Protein 2OB3 (pdb70)

Foldseek 3Di:
DWFFFLVGTDALVQQWQEFEAAAAAQAAAPPCVVCVCLVPHLVNSLVLSLVLLLLLVVLGGAEYEHAQENGSHDDSVSVNVSCVSNNHTYAYEYADEDGDDPVLQVDALVVLLVVRLCQAPQHDDPSRGHHLEYAEDEADRDPSRLSRLLSRLVNCLVWQRAYEYYYNQQNLVVVVSVVSSVVSVFQLLRYEDAPNLNHPPLVSVVVSLVSPHAYELAQLLQACVVPCPPVQSCVVRPHDHSVSSLVSQVVCVVVPRLLRYAYFHHFYSYYDPGPSCVNVVSCVSPVSTRSCCSPPSLVSVVVVPDDPVSVSCRRRVNVSSNRDGDRYD/DWFFFLVGTDALVQQAQEFEAAAAAQAAAPCCVVCVCLLPHLVNSLVLLLVLLLLLVVLPHAEYEHAQENGSHDDSVSVSVSCVSNVHTYAYEYFDEDRDDPVLQPDALVVLLVVRLCQAPPHDDPSRGHHLAYAEDEADDDPSRLSRLLSRLVNCLVWQRAYEYYYNLVRLVVVVSVVSSVVNVAQLLRYEDAPNLVDPPLVSVVVSLVSPHAYELAQLLQACVVPCVPPQSCVVRNHDHSVSSLVSQVVCVVVPRLLRYAYFHHFYSYYDPGPSCVNVVSCVSPVSTRNCCSPPSLVVVVVVPDDVVSVSCRRRVNVSSNRDGDRYD

Solvent-accessible surface area: 23014 Å² total

Sequence (658 aa):
DRINNTVRGPITISEAGFTLTHEHICGSSAGFLRAWPEFFGSRKALAEKAVRGLRRRARAAGVRTIVDVSTFDIGRDVSSLLAEVSRAADVHIVAATGLWFFDPPLSMRLRSVEELTQFFLREIQYGIEDTGIRAGIIVATTTGKATPFQELVLKAAARASLATGVVPVTTHTAASQRDGEQQAAIFESEGLSPSRVCIGHSDDTDDLSSYLTALAARGYLLIGLDHIPYSAIGLEDNASASSSALLGIRSWQTRALLIKALIDQGYMKQILVVSSNDWTFGFSSYVTNIMDVMDRVNPDGMAFIPLRVIPFLREKGVPQETLAGITVTNPARFLSPTLRADRINTVRGPITISSSEAGFTLTHEHICGSSAGFLRAWPEFFGSRKALAEKAVRGLRRARAAGVRTIVDVSTFDIGRDVSSLLAEVSRAADVHIVAATGLWFDPPLSMRLRSVEELTQFFLREIQYGIEDTGIRAGIIVATTGKATPFQELVLKAAARASLATGVPVTTHTAASQRDGEQQAAIFESEGLSPSRVCIGHSDDTDDLSYLTALAARGYLIGLDHIPYSAIGLEDNASASSSALLGIRSWQTRALLIKALIDQGYMKQILVVSNDWTFGFSSYVTNIMDVMDRVNPDGMAFIPLRVIPFLREKGVPQETLAGITVTNPARFLSPTLRA

InterPro domains:
  IPR001559 Phosphotriesterase [PF02126] (36-358)
  IPR001559 Phosphotriesterase [PS51347] (35-363)
  IPR001559 Phosphotriesterase [PTHR10819] (37-358)
  IPR001559 Phosphotriesterase [cd00530] (50-358)
  IPR006311 Twin-arginine translocation pathway, signal sequence [PS51318] (1-30)
  IPR017947 Aryldialkylphosphatase, zinc-binding site [PS01322] (50-58)
  IPR032466 Metal-dependent hydrolase [SSF51556] (36-360)

Radius of gyration: 27.1 Å; Cα contacts (8 Å, |Δi|>4): 1520; chains: 2; bounding box: 50×49×89 Å

Nearest PDB structures (foldseek):
  2ob3-assembly1_B  TM=1.002E+00  e=4.605E-66  Brevundimonas diminuta
  2oql-assembly1_B  TM=1.002E+00  e=3.749E-64  Brevundimonas diminuta
  6ffw-assembly1_A  TM=1.000E+00  e=5.105E-62  Brevundimonas diminuta
  8p7h-assembly1_A-2  TM=9.972E-01  e=8.538E-62  Brevundimonas diminuta
  5vej-assembly1_A  TM=9.998E-01  e=1.055E-60  Agrobacterium tumefaciens

GO terms:
  GO:0005886 plasma membrane (C, IDA)
  GO:0004063 aryldialkylphosphatase activity (F, IDA)

Organism: Brevundimonas diminuta (NCBI:txid293)

Structure (mmCIF, N/CA/C/O backbone):
data_2OB3
#
_entry.id   2OB3
#
_cell.length_a   43.362
_cell.length_b   45.374
_cell.length_c   79.211
_cell.angle_alpha   104.86
_cell.angle_beta   93.27
_cell.angle_gamma   97.81
#
_symmetry.space_group_name_H-M   'P 1'
#
loop_
_entity.id
_entity.type
_entity.pdbx_description
1 polymer 'Parathion hydrolase'
2 non-polymer 'ZINC ION'
3 non-polymer 2-[BIS-(2-HYDROXY-ETHYL)-AMINO]-2-HYDROXYMETHYL-PROPANE-1,3-DIOL
4 water water
#
loop_
_atom_site.group_PDB
_atom_site.id
_atom_site.type_symbol
_atom_site.label_atom_id
_atom_site.label_alt_id
_atom_site.label_comp_id
_atom_site.label_asym_id
_atom_site.label_entity_id
_atom_site.label_seq_id
_atom_site.pdbx_PDB_ins_code
_atom_site.Cartn_x
_atom_site.Cartn_y
_atom_site.Cartn_z
_atom_site.occupancy
_atom_site.B_iso_or_equiv
_atom_site.auth_seq_id
_atom_site.auth_comp_id
_atom_site.auth_asym_id
_atom_site.auth_atom_id
_atom_site.pdbx_PDB_model_num
ATOM 1 N N . ASP A 1 1 ? -6.591 18.208 26.343 1.00 35.26 35 ASP A N 1
ATOM 2 C CA . ASP A 1 1 ? -7.851 17.786 26.967 1.00 31.02 35 ASP A CA 1
ATOM 3 C C . ASP A 1 1 ? -8.105 16.273 26.887 1.00 29.98 35 ASP A C 1
ATOM 4 O O . ASP A 1 1 ? -7.231 15.452 27.402 1.00 26.73 35 ASP A O 1
ATOM 9 N N . ARG A 1 2 ? -9.208 15.700 26.353 1.00 20.22 36 ARG A N 1
ATOM 10 C CA . ARG A 1 2 ? -9.455 14.299 26.175 1.00 17.28 36 ARG A CA 1
ATOM 11 C C . ARG A 1 2 ? -8.598 13.723 25.030 1.00 10.73 36 ARG A C 1
ATOM 12 O O . ARG A 1 2 ? -8.169 14.317 24.056 1.00 15.19 36 ARG A O 1
ATOM 20 N N . ILE A 1 3 ? -8.362 12.439 25.240 1.00 8.07 37 ILE A N 1
ATOM 21 C CA . ILE A 1 3 ? -7.529 11.610 24.364 1.00 6.01 37 ILE A CA 1
ATOM 22 C C . ILE A 1 3 ? -8.419 10.751 23.512 1.00 5.73 37 ILE A C 1
ATOM 23 O O . ILE A 1 3 ? -9.236 9.974 24.035 1.00 6.46 37 ILE A O 1
ATOM 28 N N A ASN A 1 4 ? -8.305 10.840 22.185 0.50 5.07 38 ASN A N 1
ATOM 29 N N B ASN A 1 4 ? -8.216 10.820 22.191 0.50 5.71 38 ASN A N 1
ATOM 30 C CA A ASN A 1 4 ? -9.188 9.990 21.375 0.50 5.77 38 ASN A CA 1
ATOM 31 C CA B ASN A 1 4 ? -8.946 9.951 21.271 0.50 5.06 38 ASN A CA 1
ATOM 32 C C A ASN A 1 4 ? -8.662 8.575 21.305 0.50 5.19 38 ASN A C 1
ATOM 33 C C B ASN A 1 4 ? -8.557 8.496 21.397 0.50 4.45 38 ASN A C 1
ATOM 34 O O A ASN A 1 4 ? -7.479 8.327 21.036 0.50 5.45 38 ASN A O 1
ATOM 35 O O B ASN A 1 4 ? -7.360 8.157 21.306 0.50 5.65 38 ASN A O 1
ATOM 44 N N . THR A 1 5 ? -9.571 7.631 21.552 1.00 5.69 39 THR A N 1
ATOM 45 C CA . THR A 1 5 ? -9.357 6.201 21.431 1.00 4.90 39 THR A CA 1
ATOM 46 C C . THR A 1 5 ? -10.302 5.648 20.389 1.00 4.48 39 THR A C 1
ATOM 47 O O . THR A 1 5 ? -11.239 6.350 19.958 1.00 5.48 39 THR A O 1
ATOM 51 N N . VAL A 1 6 ? -10.133 4.386 20.033 1.00 4.79 40 VAL A N 1
ATOM 52 C CA . VAL A 1 6 ? -10.990 3.819 19.004 1.00 4.86 40 VAL A CA 1
ATOM 53 C C . VAL A 1 6 ? -12.421 3.690 19.452 1.00 5.57 40 VAL A C 1
ATOM 54 O O . VAL A 1 6 ? -13.323 3.626 18.601 1.00 8.29 40 VAL A O 1
ATOM 58 N N . ARG A 1 7 ? -12.693 3.631 20.755 1.00 5.36 41 ARG A N 1
ATOM 59 C CA . ARG A 1 7 ? -14.064 3.662 21.324 1.00 5.90 41 ARG A CA 1
ATOM 60 C C . ARG A 1 7 ? -14.591 5.027 21.631 1.00 5.85 41 ARG A C 1
ATOM 61 O O . ARG A 1 7 ? -15.758 5.143 22.028 1.00 7.73 41 ARG A O 1
ATOM 69 N N . GLY A 1 8 ? -13.792 6.077 21.480 1.00 5.85 42 GLY A N 1
ATOM 70 C CA . GLY A 1 8 ? -14.212 7.459 21.766 1.00 6.39 42 GLY A CA 1
ATOM 71 C C . GLY A 1 8 ? -13.210 8.158 22.672 1.00 5.87 42 GLY A C 1
ATOM 72 O O . GLY A 1 8 ? -12.212 7.585 23.127 1.00 7.14 42 GLY A O 1
ATOM 73 N N . PRO A 1 9 ? -13.449 9.429 22.965 1.00 6.84 43 PRO A N 1
ATOM 74 C CA . PRO A 1 9 ? -12.507 10.178 23.816 1.00 7.57 43 PRO A CA 1
ATOM 75 C C . PRO A 1 9 ? -12.556 9.706 25.243 1.00 7.96 43 PRO A C 1
ATOM 76 O O . PRO A 1 9 ? -13.640 9.436 25.785 1.00 10.41 43 PRO A O 1
ATOM 80 N N . ILE A 1 10 ? -11.400 9.685 25.895 1.00 7.10 44 ILE A N 1
ATOM 81 C CA . ILE A 1 10 ? -11.274 9.365 27.302 1.00 7.25 44 ILE A CA 1
ATOM 82 C C . ILE A 1 10 ? -10.568 10.482 28.029 1.00 7.74 44 ILE A C 1
ATOM 83 O O . ILE A 1 10 ? -9.821 11.276 27.465 1.00 7.31 44 ILE A O 1
ATOM 88 N N . THR A 1 11 ? -10.814 10.603 29.336 1.00 8.92 45 THR A N 1
ATOM 89 C CA . THR A 1 11 ? -10.129 11.567 30.177 1.00 8.67 45 THR A CA 1
ATOM 90 C C . THR A 1 11 ? -8.761 11.036 30.599 1.00 7.41 45 THR A C 1
ATOM 91 O O . THR A 1 11 ? -8.511 9.834 30.558 1.00 8.24 45 THR A O 1
ATOM 95 N N . ILE A 1 12 ? -7.906 11.927 31.069 1.00 8.23 46 ILE A N 1
ATOM 96 C CA . ILE A 1 12 ? -6.611 11.537 31.620 1.00 8.95 46 ILE A CA 1
ATOM 97 C C . ILE A 1 12 ? -6.795 10.525 32.703 1.00 8.76 46 ILE A C 1
ATOM 98 O O . ILE A 1 12 ? -5.990 9.549 32.794 1.00 10.60 46 ILE A O 1
ATOM 103 N N . SER A 1 13 ? -7.802 10.665 33.541 1.00 7.86 47 SER A N 1
ATOM 104 C CA . SER A 1 13 ? -7.967 9.753 34.658 1.00 8.99 47 SER A CA 1
ATOM 105 C C . SER A 1 13 ? -8.170 8.329 34.206 1.00 7.84 47 SER A C 1
ATOM 106 O O . SER A 1 13 ? -7.896 7.430 34.964 1.00 11.75 47 SER A O 1
ATOM 109 N N . GLU A 1 14 ? -8.709 8.105 33.018 1.00 7.75 48 GLU A N 1
ATOM 110 C CA . GLU A 1 14 ? -9.090 6.798 32.512 1.00 7.88 48 GLU A CA 1
ATOM 111 C C . GLU A 1 14 ? -7.961 6.048 31.825 1.00 6.92 48 GLU A C 1
ATOM 112 O O . GLU A 1 14 ? -8.065 4.846 31.607 1.00 8.02 48 GLU A O 1
ATOM 118 N N . ALA A 1 15 ? -6.897 6.715 31.443 1.00 7.15 49 ALA A N 1
ATOM 119 C CA . ALA A 1 15 ? -5.871 6.045 30.621 1.00 6.88 49 ALA A CA 1
ATOM 120 C C . ALA A 1 15 ? -5.112 4.970 31.392 1.00 5.65 49 ALA A C 1
ATOM 121 O O . ALA A 1 15 ? -4.794 3.938 30.860 1.00 6.51 49 ALA A O 1
ATOM 123 N N . GLY A 1 16 ? -4.761 5.235 32.676 1.00 6.48 50 GLY A N 1
ATOM 124 C CA . GLY A 1 16 ? -4.084 4.243 33.480 1.00 6.21 50 GLY A CA 1
ATOM 125 C C . GLY A 1 16 ? -2.729 3.882 32.894 1.00 5.69 50 GLY A C 1
ATOM 126 O O . GLY A 1 16 ? -2.104 4.660 32.138 1.00 5.85 50 GLY A O 1
ATOM 127 N N . PHE A 1 17 ? -2.285 2.696 33.228 1.00 5.58 51 PHE A N 1
ATOM 128 C CA . PHE A 1 17 ? -1.004 2.131 32.741 1.00 5.09 51 PHE A CA 1
ATOM 129 C C . PHE A 1 17 ? -1.114 2.021 31.216 1.00 4.85 51 PHE A C 1
ATOM 130 O O . PHE A 1 17 ? -1.941 1.308 30.683 1.00 4.88 51 PHE A O 1
ATOM 138 N N . THR A 1 18 ? -0.220 2.730 30.526 1.00 5.10 52 THR A N 1
ATOM 139 C CA . THR A 1 18 ? -0.277 2.860 29.084 1.00 5.36 52 THR A CA 1
ATOM 140 C C . THR A 1 18 ? 1.041 2.449 28.433 1.00 5.03 52 THR A C 1
ATOM 141 O O . THR A 1 18 ? 2.116 2.934 28.831 1.00 6.88 52 THR A O 1
ATOM 145 N N . LEU A 1 19 ? 0.945 1.570 27.448 1.00 4.97 53 LEU A N 1
ATOM 146 C CA . LEU A 1 19 ? 2.070 1.171 26.571 1.00 4.89 53 LEU A CA 1
ATOM 147 C C . LEU A 1 19 ? 2.015 2.069 25.354 1.00 4.74 53 LEU A C 1
ATOM 148 O O . LEU A 1 19 ? 1.026 2.064 24.635 1.00 6.50 53 LEU A O 1
ATOM 153 N N . THR A 1 20 ? 3.022 2.887 25.108 1.00 5.06 54 THR A N 1
ATOM 154 C CA . THR A 1 20 ? 2.979 3.954 24.117 1.00 5.33 54 THR A CA 1
ATOM 155 C C . THR A 1 20 ? 3.480 3.648 22.713 1.00 4.53 54 THR A C 1
ATOM 156 O O . THR A 1 20 ? 3.363 4.522 21.843 1.00 5.44 54 THR A O 1
ATOM 160 N N . HIS A 1 21 ? 3.960 2.437 22.471 1.00 4.02 55 HIS A N 1
ATOM 161 C CA . HIS A 1 21 ? 4.356 2.073 21.102 1.00 4.22 55 HIS A CA 1
ATOM 162 C C . HIS A 1 21 ? 4.091 0.558 20.971 1.00 4.26 55 HIS A C 1
ATOM 163 O O . HIS A 1 21 ? 4.917 -0.261 21.354 1.00 4.33 55 HIS A O 1
ATOM 170 N N . GLU A 1 22 ? 2.943 0.250 20.345 1.00 4.10 56 GLU A N 1
ATOM 171 C CA . GLU A 1 22 ? 2.483 -1.106 20.140 1.00 4.13 56 GLU A CA 1
ATOM 172 C C . GLU A 1 22 ? 1.819 -1.192 18.789 1.00 3.87 56 GLU A C 1
ATOM 173 O O . GLU A 1 22 ? 1.530 -0.180 18.139 1.00 4.39 56 GLU A O 1
ATOM 179 N N . HIS A 1 23 ? 1.453 -2.421 18.422 1.00 4.36 57 HIS A N 1
ATOM 180 C CA . HIS A 1 23 ? 0.682 -2.678 17.214 1.00 4.54 57 HIS A CA 1
ATOM 181 C C . HIS A 1 23 ? -0.308 -3.802 17.469 1.00 4.98 57 HIS A C 1
ATOM 182 O O . HIS A 1 23 ? 0.017 -4.754 18.177 1.00 6.45 57 HIS A O 1
ATOM 189 N N . ILE A 1 24 ? -1.494 -3.738 16.853 1.00 4.72 58 ILE A N 1
ATOM 190 C CA . ILE A 1 24 ? -2.304 -4.970 16.761 1.00 4.84 58 ILE A CA 1
ATOM 191 C C . ILE A 1 24 ? -1.816 -5.818 15.626 1.00 5.05 58 ILE A C 1
ATOM 192 O O . ILE A 1 24 ? -1.677 -7.053 15.764 1.00 5.42 58 ILE A O 1
ATOM 197 N N . CYS A 1 25 ? -1.564 -5.224 14.473 1.00 5.56 59 CYS A N 1
ATOM 198 C CA . CYS A 1 25 ? -1.094 -5.979 13.314 1.00 6.03 59 CYS A CA 1
ATOM 199 C C . CYS A 1 25 ? -0.175 -5.121 12.479 1.00 7.94 59 CYS A C 1
ATOM 200 O O . CYS A 1 25 ? -0.511 -4.002 12.126 1.00 13.07 59 CYS A O 1
ATOM 203 N N . GLY A 1 26 ? 0.994 -5.641 12.165 1.00 6.29 60 GLY A N 1
ATOM 204 C CA . GLY A 1 26 ? 2.011 -4.947 11.363 1.00 6.33 60 GLY A CA 1
ATOM 205 C C . GLY A 1 26 ? 1.920 -5.478 9.957 1.00 5.49 60 GLY A C 1
ATOM 206 O O . GLY A 1 26 ? 2.360 -6.613 9.684 1.00 7.33 60 GLY A O 1
ATOM 207 N N . SER A 1 27 ? 1.350 -4.718 9.071 1.00 5.42 61 SER A N 1
ATOM 208 C CA . SER A 1 27 ? 0.993 -5.169 7.724 1.00 5.02 61 SER A CA 1
ATOM 209 C C . SER A 1 27 ? 1.246 -4.070 6.723 1.00 4.70 61 SER A C 1
ATOM 210 O O . SER A 1 27 ? 2.178 -3.289 6.843 1.00 5.78 61 SER A O 1
ATOM 213 N N . SER A 1 28 ? 0.379 -4.046 5.706 1.00 5.03 62 SER A N 1
ATOM 214 C CA . SER A 1 28 ? 0.423 -3.065 4.650 1.00 5.04 62 SER A CA 1
ATOM 215 C C . SER A 1 28 ? -1.000 -2.643 4.289 1.00 5.11 62 SER A C 1
ATOM 216 O O . SER A 1 28 ? -1.942 -3.439 4.515 1.00 5.44 62 SER A O 1
ATOM 219 N N . ALA A 1 29 ? -1.179 -1.460 3.762 1.00 5.79 63 ALA A N 1
ATOM 220 C CA . ALA A 1 29 ? -2.527 -0.978 3.435 1.00 6.77 63 ALA A CA 1
ATOM 221 C C . ALA A 1 29 ? -3.237 -1.992 2.537 1.00 6.73 63 ALA A C 1
ATOM 222 O O . ALA A 1 29 ? -2.696 -2.471 1.544 1.00 7.86 63 ALA A O 1
ATOM 224 N N . GLY A 1 30 ? -4.487 -2.309 2.896 1.00 7.71 64 GLY A N 1
ATOM 225 C CA . GLY A 1 30 ? -5.318 -3.194 2.088 1.00 7.31 64 GLY A CA 1
ATOM 226 C C . GLY A 1 30 ? -5.065 -4.664 2.285 1.00 6.36 64 GLY A C 1
ATOM 227 O O . GLY A 1 30 ? -5.832 -5.512 1.834 1.00 6.26 64 GLY A O 1
ATOM 228 N N . PHE A 1 31 ? -3.943 -5.055 2.905 1.00 5.62 65 PHE A N 1
ATOM 229 C CA . PHE A 1 31 ? -3.496 -6.432 2.862 1.00 5.64 65 PHE A CA 1
ATOM 230 C C . PHE A 1 31 ? -4.336 -7.382 3.695 1.00 5.52 65 PHE A C 1
ATOM 231 O O . PHE A 1 31 ? -4.674 -8.479 3.225 1.00 5.94 65 PHE A O 1
ATOM 239 N N . LEU A 1 32 ? -4.709 -6.994 4.909 1.00 6.25 66 LEU A N 1
ATOM 240 C CA . LEU A 1 32 ? -5.520 -7.855 5.732 1.00 6.47 66 LEU A CA 1
ATOM 241 C C . LEU A 1 32 ? -6.853 -8.127 5.051 1.00 6.47 66 LEU A C 1
ATOM 242 O O . LEU A 1 32 ? -7.362 -9.246 5.148 1.00 8.31 66 LEU A O 1
ATOM 247 N N . ARG A 1 33 ? -7.439 -7.140 4.392 1.00 6.08 67 ARG A N 1
ATOM 248 C CA . ARG A 1 33 ? -8.707 -7.326 3.719 1.00 7.27 67 ARG A CA 1
ATOM 249 C C . ARG A 1 33 ? -8.583 -8.203 2.472 1.00 5.90 67 ARG A C 1
ATOM 250 O O . ARG A 1 33 ? -9.487 -8.968 2.140 1.00 7.74 67 ARG A O 1
ATOM 258 N N . ALA A 1 34 ? -7.464 -8.099 1.750 1.00 5.47 68 ALA A N 1
ATOM 259 C CA . ALA A 1 34 ? -7.295 -8.843 0.479 1.00 5.85 68 ALA A CA 1
ATOM 260 C C . ALA A 1 34 ? -6.797 -10.269 0.724 1.00 5.22 68 ALA A C 1
ATOM 261 O O . ALA A 1 34 ? -7.052 -11.150 -0.089 1.00 5.78 68 ALA A O 1
ATOM 263 N N . TRP A 1 35 ? -6.038 -10.507 1.784 1.00 5.26 69 TRP A N 1
ATOM 264 C CA . TRP A 1 35 ? -5.370 -11.787 2.000 1.00 5.46 69 TRP A CA 1
ATOM 265 C C . TRP A 1 35 ? -5.432 -12.172 3.453 1.00 5.39 69 TRP A C 1
ATOM 266 O O . TRP A 1 35 ? -4.387 -12.390 4.103 1.00 6.00 69 TRP A O 1
ATOM 277 N N . PRO A 1 36 ? -6.628 -12.316 4.033 1.00 6.65 70 PRO A N 1
ATOM 278 C CA . PRO A 1 36 ? -6.716 -12.624 5.460 1.00 6.36 70 PRO A CA 1
ATOM 279 C C . PRO A 1 36 ? -6.127 -13.966 5.804 1.00 6.05 70 PRO A C 1
ATOM 280 O O . PRO A 1 36 ? -5.701 -14.194 6.924 1.00 6.75 70 PRO A O 1
ATOM 284 N N . GLU A 1 37 ? -6.143 -14.886 4.860 1.00 6.61 71 GLU A N 1
ATOM 285 C CA . GLU A 1 37 ? -5.591 -16.219 5.104 1.00 7.64 71 GLU A CA 1
ATOM 286 C C . GLU A 1 37 ? -4.104 -16.188 5.375 1.00 6.88 71 GLU A C 1
ATOM 287 O O . GLU A 1 37 ? -3.547 -17.156 5.943 1.00 7.00 71 GLU A O 1
ATOM 293 N N . PHE A 1 38 ? -3.391 -15.095 5.035 1.00 5.89 72 PHE A N 1
ATOM 294 C CA . PHE A 1 38 ? -1.995 -14.987 5.426 1.00 6.20 72 PHE A CA 1
ATOM 295 C C . PHE A 1 38 ? -1.859 -15.155 6.962 1.00 5.25 72 PHE A C 1
ATOM 296 O O . PHE A 1 38 ? -0.829 -15.617 7.443 1.00 5.80 72 PHE A O 1
ATOM 304 N N . PHE A 1 39 ? -2.851 -14.662 7.683 1.00 5.62 73 PHE A N 1
ATOM 305 C CA . PHE A 1 39 ? -2.911 -14.658 9.105 1.00 5.72 73 PHE A CA 1
ATOM 306 C C . PHE A 1 39 ? -3.666 -15.860 9.661 1.00 6.21 73 PHE A C 1
ATOM 307 O O . PHE A 1 39 ? -4.062 -15.852 10.843 1.00 7.68 73 PHE A O 1
ATOM 315 N N . GLY A 1 40 ? -3.911 -16.861 8.848 1.00 6.89 74 GLY A N 1
ATOM 316 C CA . GLY A 1 40 ? -4.801 -17.964 9.202 1.00 8.62 74 GLY A CA 1
ATOM 317 C C . GLY A 1 40 ? -6.194 -17.555 8.743 1.00 7.57 74 GLY A C 1
ATOM 318 O O . GLY A 1 40 ? -6.743 -18.085 7.764 1.00 9.03 74 GLY A O 1
ATOM 319 N N . SER A 1 41 ? -6.760 -16.561 9.403 1.00 7.64 75 SER A N 1
ATOM 320 C CA . SER A 1 41 ? -7.990 -15.899 9.041 1.00 6.95 75 SER A CA 1
ATOM 321 C C . SER A 1 41 ? -8.095 -14.594 9.800 1.00 6.46 75 SER A C 1
ATOM 322 O O . SER A 1 41 ? -7.361 -14.398 10.780 1.00 6.96 75 SER A O 1
ATOM 325 N N . ARG A 1 42 ? -9.001 -13.724 9.389 1.00 6.52 76 ARG A N 1
ATOM 326 C CA . ARG A 1 42 ? -9.249 -12.531 10.171 1.00 7.19 76 ARG A CA 1
ATOM 327 C C . ARG A 1 42 ? -9.717 -12.906 11.581 1.00 6.75 76 ARG A C 1
ATOM 328 O O . ARG A 1 42 ? -9.297 -12.290 12.560 1.00 7.05 76 ARG A O 1
ATOM 336 N N . LYS A 1 43 ? -10.597 -13.887 11.707 1.00 7.46 77 LYS A N 1
ATOM 337 C CA . LYS A 1 43 ? -11.101 -14.326 12.980 1.00 8.11 77 LYS A CA 1
ATOM 338 C C . LYS A 1 43 ? -9.962 -14.797 13.880 1.00 7.13 77 LYS A C 1
ATOM 339 O O . LYS A 1 43 ? -9.925 -14.487 15.078 1.00 7.91 77 LYS A O 1
ATOM 345 N N . ALA A 1 44 ? -9.024 -15.604 13.449 1.00 7.57 78 ALA A N 1
ATOM 346 C CA . ALA A 1 44 ? -7.890 -16.112 14.131 1.00 8.28 78 ALA A CA 1
ATOM 347 C C . ALA A 1 44 ? -7.014 -14.962 14.596 1.00 6.61 78 ALA A C 1
ATOM 348 O O . ALA A 1 44 ? -6.552 -14.988 15.745 1.00 6.62 78 ALA A O 1
ATOM 350 N N . LEU A 1 45 ? -6.759 -13.979 13.739 1.00 5.75 79 LEU A N 1
ATOM 351 C CA . LEU A 1 45 ? -5.947 -12.840 14.123 1.00 5.88 79 LEU A CA 1
ATOM 352 C C . LEU A 1 45 ? -6.613 -12.085 15.245 1.00 5.51 79 LEU A C 1
ATOM 353 O O . LEU A 1 45 ? -5.993 -11.710 16.231 1.00 5.65 79 LEU A O 1
ATOM 358 N N . ALA A 1 46 ? -7.932 -11.801 15.105 1.00 5.85 80 ALA A N 1
ATOM 359 C CA . ALA A 1 46 ? -8.646 -11.090 16.145 1.00 5.72 80 ALA A CA 1
ATOM 360 C C . ALA A 1 46 ? -8.611 -11.873 17.452 1.00 5.67 80 ALA A C 1
ATOM 361 O O . ALA A 1 46 ? -8.417 -11.264 18.513 1.00 6.43 80 ALA A O 1
ATOM 363 N N . GLU A 1 47 ? -8.815 -13.162 17.389 1.00 5.73 81 GLU A N 1
ATOM 364 C CA . GLU A 1 47 ? -8.785 -13.968 18.588 1.00 6.47 81 GLU A CA 1
ATOM 365 C C . GLU A 1 47 ? -7.432 -13.903 19.290 1.00 5.56 81 GLU A C 1
ATOM 366 O O . GLU A 1 47 ? -7.339 -13.816 20.529 1.00 6.28 81 GLU A O 1
ATOM 372 N N . LYS A 1 48 ? -6.366 -13.969 18.503 1.00 5.51 82 LYS A N 1
ATOM 373 C CA . LYS A 1 48 ? -5.001 -13.879 19.043 1.00 5.38 82 LYS A CA 1
ATOM 374 C C . LYS A 1 48 ? -4.797 -12.545 19.714 1.00 5.27 82 LYS A C 1
ATOM 375 O O . LYS A 1 48 ? -4.211 -12.444 20.822 1.00 6.04 82 LYS A O 1
ATOM 381 N N . ALA A 1 49 ? -5.233 -11.463 19.068 1.00 5.42 83 ALA A N 1
ATOM 382 C CA . ALA A 1 49 ? -5.087 -10.136 19.650 1.00 5.52 83 ALA A CA 1
ATOM 383 C C . ALA A 1 49 ? -5.870 -10.001 20.924 1.00 5.61 83 ALA A C 1
ATOM 384 O O . ALA A 1 49 ? -5.401 -9.406 21.897 1.00 6.20 83 ALA A O 1
ATOM 386 N N . VAL A 1 50 ? -7.103 -10.502 20.963 1.00 5.63 84 VAL A N 1
ATOM 387 C CA . VAL A 1 50 ? -7.905 -10.406 22.169 1.00 5.67 84 VAL A CA 1
ATOM 388 C C . VAL A 1 50 ? -7.235 -11.172 23.313 1.00 5.86 84 VAL A C 1
ATOM 389 O O . VAL A 1 50 ? -7.158 -10.680 24.419 1.00 6.53 84 VAL A O 1
ATOM 393 N N . ARG A 1 51 ? -6.731 -12.400 23.027 1.00 6.50 85 ARG A N 1
ATOM 394 C CA . ARG A 1 51 ? -6.043 -13.119 24.093 1.00 7.84 85 ARG A CA 1
ATOM 395 C C . ARG A 1 51 ? -4.848 -12.332 24.605 1.00 7.00 85 ARG A C 1
ATOM 396 O O . ARG A 1 51 ? -4.603 -12.255 25.814 1.00 7.70 85 ARG A O 1
ATOM 404 N N . GLY A 1 52 ? -4.088 -11.752 23.712 1.00 6.81 86 GLY A N 1
ATOM 405 C CA . GLY A 1 52 ? -2.895 -11.034 24.155 1.00 6.83 86 GLY A CA 1
ATOM 406 C C . GLY A 1 52 ? -3.209 -9.750 24.886 1.00 7.52 86 GLY A C 1
ATOM 407 O O . GLY A 1 52 ? -2.524 -9.418 25.871 1.00 8.82 86 GLY A O 1
ATOM 408 N N . LEU A 1 53 ? -4.245 -9.036 24.424 1.00 6.30 87 LEU A N 1
ATOM 409 C CA . LEU A 1 53 ? -4.652 -7.831 25.160 1.00 6.24 87 LEU A CA 1
ATOM 410 C C . LEU A 1 53 ? -5.201 -8.171 26.535 1.00 5.88 87 LEU A C 1
ATOM 411 O O . LEU A 1 53 ? -4.968 -7.438 27.476 1.00 6.86 87 LEU A O 1
ATOM 416 N N . ARG A 1 54 ? -5.940 -9.282 26.649 1.00 6.64 88 ARG A N 1
ATOM 417 C CA . ARG A 1 54 ? -6.448 -9.679 27.935 1.00 7.37 88 ARG A CA 1
ATOM 418 C C . ARG A 1 54 ? -5.318 -10.043 28.881 1.00 7.31 88 ARG A C 1
ATOM 419 O O . ARG A 1 54 ? -5.377 -9.747 30.065 1.00 9.14 88 ARG A O 1
ATOM 427 N N A ARG A 1 55 ? -4.281 -10.724 28.359 0.50 8.29 89 ARG A N 1
ATOM 428 N N B ARG A 1 55 ? -4.273 -10.687 28.363 0.50 8.71 89 ARG A N 1
ATOM 429 C CA A ARG A 1 55 ? -3.032 -11.075 29.049 0.50 9.10 89 ARG A CA 1
ATOM 430 C CA B ARG A 1 55 ? -3.200 -10.992 29.328 0.50 8.42 89 ARG A CA 1
ATOM 431 C C A ARG A 1 55 ? -2.445 -9.792 29.617 0.50 8.27 89 ARG A C 1
ATOM 432 C C B ARG A 1 55 ? -2.374 -9.772 29.651 0.50 8.21 89 ARG A C 1
ATOM 433 O O A ARG A 1 55 ? -2.188 -9.640 30.820 0.50 7.80 89 ARG A O 1
ATOM 434 O O B ARG A 1 55 ? -1.855 -9.677 30.777 0.50 7.33 89 ARG A O 1
ATOM 449 N N . ALA A 1 56 ? -2.267 -8.795 28.774 1.00 7.49 90 ALA A N 1
ATOM 450 C CA . ALA A 1 56 ? -1.685 -7.508 29.155 1.00 6.84 90 ALA A CA 1
ATOM 451 C C . ALA A 1 56 ? -2.531 -6.806 30.218 1.00 5.70 90 ALA A C 1
ATOM 452 O O . ALA A 1 56 ? -2.005 -6.271 31.193 1.00 6.02 90 ALA A O 1
ATOM 454 N N . ARG A 1 57 ? -3.841 -6.835 30.045 1.00 5.86 91 ARG A N 1
ATOM 455 C CA . ARG A 1 57 ? -4.768 -6.215 31.007 1.00 5.96 91 ARG A CA 1
ATOM 456 C C . ARG A 1 57 ? -4.638 -6.884 32.373 1.00 5.85 91 ARG A C 1
ATOM 457 O O . ARG A 1 57 ? -4.623 -6.228 33.400 1.00 6.56 91 ARG A O 1
ATOM 465 N N . ALA A 1 58 ? -4.513 -8.210 32.388 1.00 6.24 92 ALA A N 1
ATOM 466 C CA . ALA A 1 58 ? -4.363 -8.959 33.608 1.00 7.18 92 ALA A CA 1
ATOM 467 C C . ALA A 1 58 ? -3.087 -8.592 34.348 1.00 6.92 92 ALA A C 1
ATOM 468 O O . ALA A 1 58 ? -3.018 -8.716 35.578 1.00 8.85 92 ALA A O 1
ATOM 470 N N . ALA A 1 59 ? -2.093 -8.117 33.593 1.00 6.39 93 ALA A N 1
ATOM 471 C CA . ALA A 1 59 ? -0.796 -7.680 34.144 1.00 6.65 93 ALA A CA 1
ATOM 472 C C . ALA A 1 59 ? -0.817 -6.210 34.507 1.00 6.53 93 ALA A C 1
ATOM 473 O O . ALA A 1 59 ? 0.193 -5.680 34.983 1.00 9.04 93 ALA A O 1
ATOM 475 N N . GLY A 1 60 ? -1.942 -5.512 34.303 1.00 6.50 94 GLY A N 1
ATOM 476 C CA . GLY A 1 60 ? -2.074 -4.133 34.710 1.00 6.62 94 GLY A CA 1
ATOM 477 C C . GLY A 1 60 ? -2.220 -3.130 33.599 1.00 5.56 94 GLY A C 1
ATOM 478 O O . GLY A 1 60 ? -2.520 -1.952 33.864 1.00 6.40 94 GLY A O 1
ATOM 479 N N . VAL A 1 61 ? -2.072 -3.486 32.330 1.00 5.55 95 VAL A N 1
ATOM 480 C CA . VAL A 1 61 ? -2.186 -2.530 31.231 1.00 5.45 95 VAL A CA 1
ATOM 481 C C . VAL A 1 61 ? -3.629 -2.108 31.090 1.00 5.13 95 VAL A C 1
ATOM 482 O O . VAL A 1 61 ? -4.532 -2.944 31.139 1.00 5.93 95 VAL A O 1
ATOM 486 N N . ARG A 1 62 ? -3.830 -0.804 30.861 1.00 5.10 96 ARG A N 1
ATOM 487 C CA . ARG A 1 62 ? -5.164 -0.282 30.609 1.00 4.79 96 ARG A CA 1
ATOM 488 C C . ARG A 1 62 ? -5.324 0.339 29.244 1.00 4.92 96 ARG A C 1
ATOM 489 O O . ARG A 1 62 ? -6.464 0.330 28.734 1.00 5.68 96 ARG A O 1
ATOM 497 N N . THR A 1 63 ? -4.265 0.863 28.659 1.00 5.00 97 THR A N 1
ATOM 498 C CA . THR A 1 63 ? -4.295 1.536 27.376 1.00 4.85 97 THR A CA 1
ATOM 499 C C . THR A 1 63 ? -3.053 1.107 26.563 1.00 4.47 97 THR A C 1
ATOM 500 O O . THR A 1 63 ? -1.965 0.995 27.156 1.00 4.74 97 THR A O 1
ATOM 504 N N . ILE A 1 64 ? -3.218 0.911 25.278 1.00 4.35 98 ILE A N 1
ATOM 505 C CA . ILE A 1 64 ? -2.071 0.863 24.356 1.00 3.96 98 ILE A CA 1
ATOM 506 C C . ILE A 1 64 ? -2.271 1.916 23.314 1.00 4.19 98 ILE A C 1
ATOM 507 O O . ILE A 1 64 ? -3.376 2.291 22.925 1.00 5.34 98 ILE A O 1
ATOM 512 N N . VAL A 1 65 ? -1.130 2.370 22.773 1.00 4.10 99 VAL A N 1
ATOM 513 C CA . VAL A 1 65 ? -1.092 3.264 21.636 1.00 3.98 99 VAL A CA 1
ATOM 514 C C . VAL A 1 65 ? -0.617 2.409 20.444 1.00 4.26 99 VAL A C 1
ATOM 515 O O . VAL A 1 65 ? 0.507 1.952 20.420 1.00 4.56 99 VAL A O 1
ATOM 519 N N . ASP A 1 66 ? -1.545 2.197 19.520 1.00 4.02 100 ASP A N 1
ATOM 520 C CA . ASP A 1 66 ? -1.238 1.458 18.284 1.00 4.19 100 ASP A CA 1
ATOM 521 C C . ASP A 1 66 ? -0.692 2.454 17.288 1.00 3.84 100 ASP A C 1
ATOM 522 O O . ASP A 1 66 ? -1.440 3.286 16.735 1.00 5.02 100 ASP A O 1
ATOM 527 N N . VAL A 1 67 ? 0.617 2.400 17.060 1.00 3.86 101 VAL A N 1
ATOM 528 C CA . VAL A 1 67 ? 1.299 3.395 16.201 1.00 4.10 101 VAL A CA 1
ATOM 529 C C . VAL A 1 67 ? 1.392 2.892 14.774 1.00 4.77 101 VAL A C 1
ATOM 530 O O . VAL A 1 67 ? 2.254 3.328 13.991 1.00 8.06 101 VAL A O 1
ATOM 534 N N . SER A 1 68 ? 0.460 2.045 14.356 1.00 4.34 102 SER A N 1
ATOM 535 C CA . SER A 1 68 ? 0.347 1.632 12.966 1.00 4.55 102 SER A CA 1
ATOM 536 C C . SER A 1 68 ? -0.285 2.754 12.166 1.00 4.52 102 SER A C 1
ATOM 537 O O . SER A 1 68 ? -1.401 3.218 12.437 1.00 5.39 102 SER A O 1
ATOM 540 N N . THR A 1 69 ? 0.383 3.184 11.095 1.00 4.56 103 THR A N 1
ATOM 541 C CA . THR A 1 69 ? -0.071 4.149 10.134 1.00 4.66 103 THR A CA 1
ATOM 542 C C . THR A 1 69 ? -0.834 3.471 8.998 1.00 4.69 103 THR A C 1
ATOM 543 O O . THR A 1 69 ? -0.839 2.223 8.899 1.00 4.57 103 THR A O 1
ATOM 547 N N . PHE A 1 70 ? -1.348 4.298 8.110 1.00 4.91 104 PHE A N 1
ATOM 548 C CA . PHE A 1 70 ? -1.915 3.827 6.843 1.00 4.71 104 PHE A CA 1
ATOM 549 C C . PHE A 1 70 ? -1.049 2.742 6.193 1.00 4.79 104 PHE A C 1
ATOM 550 O O . PHE A 1 70 ? -1.544 1.666 5.837 1.00 5.06 104 PHE A O 1
ATOM 558 N N . ASP A 1 71 ? 0.260 3.006 6.041 1.00 4.62 105 ASP A N 1
ATOM 559 C CA . ASP A 1 71 ? 1.157 2.085 5.333 1.00 4.72 105 ASP A CA 1
ATOM 560 C C . ASP A 1 71 ? 1.657 0.916 6.138 1.00 4.80 105 ASP A C 1
ATOM 561 O O . ASP A 1 71 ? 2.287 0.022 5.568 1.00 6.52 105 ASP A O 1
ATOM 566 N N . ILE A 1 72 ? 1.385 0.856 7.439 1.00 5.01 106 ILE A N 1
ATOM 567 C CA . ILE A 1 72 ? 1.531 -0.337 8.267 1.00 5.06 106 ILE A CA 1
ATOM 568 C C . ILE A 1 72 ? 0.236 -1.166 8.168 1.00 5.00 106 ILE A C 1
ATOM 569 O O . ILE A 1 72 ? 0.079 -2.207 8.807 1.00 5.83 106 ILE A O 1
ATOM 574 N N . GLY A 1 73 ? -0.716 -0.730 7.336 1.00 5.03 107 GLY A N 1
ATOM 575 C CA . GLY A 1 73 ? -1.924 -1.515 7.225 1.00 6.42 107 GLY A CA 1
ATOM 576 C C . GLY A 1 73 ? -2.862 -1.419 8.350 1.00 5.99 107 GLY A C 1
ATOM 577 O O . GLY A 1 73 ? -3.716 -2.303 8.477 1.00 7.31 107 GLY A O 1
ATOM 578 N N . ARG A 1 74 ? -2.786 -0.342 9.133 1.00 5.12 108 ARG A N 1
ATOM 579 C CA . ARG A 1 74 ? -3.718 -0.057 10.193 1.00 5.66 108 ARG A CA 1
ATOM 580 C C . ARG A 1 74 ? -5.138 -0.334 9.732 1.00 5.40 108 ARG A C 1
ATOM 581 O O . ARG A 1 74 ? -5.540 0.253 8.720 1.00 6.85 108 ARG A O 1
ATOM 589 N N . ASP A 1 75 ? -5.876 -1.112 10.501 1.00 6.05 109 ASP A N 1
ATOM 590 C CA . ASP A 1 75 ? -7.283 -1.401 10.238 1.00 6.31 109 ASP A CA 1
ATOM 591 C C . ASP A 1 75 ? -8.041 -1.016 11.502 1.00 6.06 109 ASP A C 1
ATOM 592 O O . ASP A 1 75 ? -8.128 -1.803 12.458 1.00 6.04 109 ASP A O 1
ATOM 597 N N . VAL A 1 76 ? -8.526 0.228 11.545 1.00 6.41 110 VAL A N 1
ATOM 598 C CA . VAL A 1 76 ? -9.081 0.687 12.797 1.00 7.19 110 VAL A CA 1
ATOM 599 C C . VAL A 1 76 ? -10.343 -0.071 13.169 1.00 6.70 110 VAL A C 1
ATOM 600 O O . VAL A 1 76 ? -10.677 -0.125 14.347 1.00 6.91 110 VAL A O 1
ATOM 604 N N A SER A 1 77 ? -11.044 -0.685 12.232 0.50 7.61 111 SER A N 1
ATOM 605 N N B SER A 1 77 ? -11.013 -0.659 12.189 0.50 6.35 111 SER A N 1
ATOM 606 C CA A SER A 1 77 ? -12.186 -1.526 12.642 0.50 7.62 111 SER A CA 1
ATOM 607 C CA B SER A 1 77 ? -12.156 -1.518 12.566 0.50 6.91 111 SER A CA 1
ATOM 608 C C A SER A 1 77 ? -11.760 -2.757 13.421 0.50 7.48 111 SER A C 1
ATOM 609 C C B SER A 1 77 ? -11.711 -2.681 13.430 0.50 6.31 111 SER A C 1
ATOM 610 O O A SER A 1 77 ? -12.466 -3.249 14.307 0.50 7.65 111 SER A O 1
ATOM 611 O O B SER A 1 77 ? -12.372 -3.054 14.401 0.50 7.26 111 SER A O 1
ATOM 616 N N . LEU A 1 78 ? -10.594 -3.315 13.096 1.00 6.00 112 LEU A N 1
ATOM 617 C CA . LEU A 1 78 ? -10.003 -4.409 13.874 1.00 5.96 112 LEU A CA 1
ATOM 618 C C . LEU A 1 78 ? -9.635 -3.894 15.244 1.00 5.22 112 LEU A C 1
ATOM 619 O O . LEU A 1 78 ? -9.918 -4.541 16.273 1.00 5.85 112 LEU A O 1
ATOM 624 N N . LEU A 1 79 ? -8.958 -2.741 15.318 1.00 5.04 113 LEU A N 1
ATOM 625 C CA . LEU A 1 79 ? -8.582 -2.162 16.607 1.00 5.02 113 LEU A CA 1
ATOM 626 C C . LEU A 1 79 ? -9.812 -1.992 17.487 1.00 5.07 113 LEU A C 1
ATOM 627 O O . LEU A 1 79 ? -9.781 -2.315 18.675 1.00 5.05 113 LEU A O 1
ATOM 632 N N . ALA A 1 80 ? -10.903 -1.444 16.919 1.00 4.87 114 ALA A N 1
ATOM 633 C CA . ALA A 1 80 ? -12.117 -1.238 17.708 1.00 5.83 114 ALA A CA 1
ATOM 634 C C . ALA A 1 80 ? -12.690 -2.552 18.230 1.00 5.42 114 ALA A C 1
ATOM 635 O O . ALA A 1 80 ? -13.066 -2.687 19.389 1.00 6.30 114 ALA A O 1
ATOM 637 N N . GLU A 1 81 ? -12.735 -3.574 17.360 1.00 5.96 115 GLU A N 1
ATOM 638 C CA . GLU A 1 81 ? -13.253 -4.865 17.734 1.00 6.49 115 GLU A CA 1
ATOM 639 C C . GLU A 1 81 ? -12.495 -5.443 18.916 1.00 5.78 115 GLU A C 1
ATOM 640 O O . GLU A 1 81 ? -13.072 -5.926 19.884 1.00 6.26 115 GLU A O 1
ATOM 646 N N . VAL A 1 82 ? -11.170 -5.423 18.805 1.00 5.71 116 VAL A N 1
ATOM 647 C CA . VAL A 1 82 ? -10.368 -6.063 19.867 1.00 5.55 116 VAL A CA 1
ATOM 648 C C . VAL A 1 82 ? -10.326 -5.223 21.123 1.00 5.51 116 VAL A C 1
ATOM 649 O O . VAL A 1 82 ? -10.261 -5.759 22.239 1.00 5.69 116 VAL A O 1
ATOM 653 N N . SER A 1 83 ? -10.385 -3.892 20.991 1.00 5.27 117 SER A N 1
ATOM 654 C CA . SER A 1 83 ? -10.467 -3.033 22.177 1.00 5.54 117 SER A CA 1
ATOM 655 C C . SER A 1 83 ? -11.712 -3.331 23.016 1.00 5.20 117 SER A C 1
ATOM 656 O O . SER A 1 83 ? -11.659 -3.431 24.211 1.00 6.12 117 SER A O 1
ATOM 659 N N . ARG A 1 84 ? -12.841 -3.457 22.288 1.00 6.05 118 ARG A N 1
ATOM 660 C CA . ARG A 1 84 ? -14.090 -3.752 22.965 1.00 6.31 118 ARG A CA 1
ATOM 661 C C . ARG A 1 84 ? -14.030 -5.103 23.624 1.00 6.92 118 ARG A C 1
ATOM 662 O O . ARG A 1 84 ? -14.414 -5.267 24.801 1.00 8.05 118 ARG A O 1
ATOM 670 N N . ALA A 1 85 ? -13.527 -6.122 22.928 1.00 6.61 119 ALA A N 1
ATOM 671 C CA . ALA A 1 85 ? -13.565 -7.475 23.441 1.00 6.88 119 ALA A CA 1
ATOM 672 C C . ALA A 1 85 ? -12.630 -7.628 24.638 1.00 7.57 119 ALA A C 1
ATOM 673 O O . ALA A 1 85 ? -12.944 -8.407 25.537 1.00 10.81 119 ALA A O 1
ATOM 675 N N . ALA A 1 86 ? -11.458 -6.967 24.624 1.00 6.45 120 ALA A N 1
ATOM 676 C CA . ALA A 1 86 ? -10.477 -7.124 25.691 1.00 6.90 120 ALA A CA 1
ATOM 677 C C . ALA A 1 86 ? -10.620 -6.079 26.789 1.00 6.87 120 ALA A C 1
ATOM 678 O O . ALA A 1 86 ? -9.945 -6.193 27.795 1.00 7.93 120 ALA A O 1
ATOM 680 N N . ASP A 1 87 ? -11.443 -5.042 26.606 1.00 6.92 121 ASP A N 1
ATOM 681 C CA . ASP A 1 87 ? -11.539 -3.935 27.551 1.00 7.22 121 ASP A CA 1
ATOM 682 C C . ASP A 1 87 ? -10.190 -3.267 27.832 1.00 6.74 121 ASP A C 1
ATOM 683 O O . ASP A 1 87 ? -9.794 -3.056 28.996 1.00 8.18 121 ASP A O 1
ATOM 688 N N . VAL A 1 88 ? -9.496 -2.959 26.738 1.00 6.21 122 VAL A N 1
ATOM 689 C CA . VAL A 1 88 ? -8.231 -2.212 26.769 1.00 5.71 122 VAL A CA 1
ATOM 690 C C . VAL A 1 88 ? -8.461 -1.014 25.850 1.00 4.93 122 VAL A C 1
ATOM 691 O O . VAL A 1 88 ? -8.879 -1.214 24.690 1.00 5.75 122 VAL A O 1
ATOM 695 N N . HIS A 1 89 ? -8.167 0.201 26.309 1.00 4.88 123 HIS A N 1
ATOM 696 C CA . HIS A 1 89 ? -8.250 1.376 25.463 1.00 4.98 123 HIS A CA 1
ATOM 697 C C . HIS A 1 89 ? -7.148 1.280 24.354 1.00 4.19 123 HIS A C 1
ATOM 698 O O . HIS A 1 89 ? -6.023 0.882 24.693 1.00 5.13 123 HIS A O 1
ATOM 705 N N . ILE A 1 90 ? -7.474 1.665 23.160 1.00 4.12 124 ILE A N 1
ATOM 706 C CA . ILE A 1 90 ? -6.485 1.709 22.059 1.00 4.51 124 ILE A CA 1
ATOM 707 C C . ILE A 1 90 ? -6.529 3.054 21.420 1.00 4.10 124 ILE A C 1
ATOM 708 O O . ILE A 1 90 ? -7.580 3.482 20.930 1.00 4.88 124 ILE A O 1
ATOM 713 N N . VAL A 1 91 ? -5.405 3.761 21.392 1.00 4.35 125 VAL A N 1
ATOM 714 C CA . VAL A 1 91 ? -5.230 5.006 20.668 1.00 4.81 125 VAL A CA 1
ATOM 715 C C . VAL A 1 91 ? -4.732 4.660 19.264 1.00 4.44 125 VAL A C 1
ATOM 716 O O . VAL A 1 91 ? -3.717 3.960 19.132 1.00 5.60 125 VAL A O 1
ATOM 720 N N . ALA A 1 92 ? -5.406 5.132 18.227 1.00 4.45 126 ALA A N 1
ATOM 721 C CA . ALA A 1 92 ? -4.990 4.931 16.841 1.00 4.88 126 ALA A CA 1
ATOM 722 C C . ALA A 1 92 ? -4.097 6.089 16.387 1.00 4.37 126 ALA A C 1
ATOM 723 O O . ALA A 1 92 ? -4.107 7.189 16.942 1.00 5.03 126 ALA A O 1
ATOM 725 N N . ALA A 1 93 ? -3.350 5.837 15.331 1.00 4.73 127 ALA A N 1
ATOM 726 C CA . ALA A 1 93 ? -2.393 6.763 14.743 1.00 4.33 127 ALA A CA 1
ATOM 727 C C . ALA A 1 93 ? -2.734 7.189 13.324 1.00 4.32 127 ALA A C 1
ATOM 728 O O . ALA A 1 93 ? -3.331 6.443 12.575 1.00 5.72 127 ALA A O 1
ATOM 730 N N . THR A 1 94 ? -2.262 8.389 12.998 1.00 4.39 128 THR A N 1
ATOM 731 C CA . THR A 1 94 ? -2.038 8.811 11.636 1.00 4.56 128 THR A CA 1
ATOM 732 C C . THR A 1 94 ? -0.543 8.904 11.387 1.00 4.68 128 THR A C 1
ATOM 733 O O . THR A 1 94 ? 0.262 8.434 12.170 1.00 5.06 128 THR A O 1
ATOM 737 N N . GLY A 1 95 ? -0.150 9.544 10.288 1.00 5.09 129 GLY A N 1
ATOM 738 C CA . GLY A 1 95 ? 1.246 9.635 9.871 1.00 5.07 129 GLY A CA 1
ATOM 739 C C . GLY A 1 95 ? 1.584 8.695 8.747 1.00 5.12 129 GLY A C 1
ATOM 740 O O . GLY A 1 95 ? 0.721 8.097 8.082 1.00 5.28 129 GLY A O 1
ATOM 741 N N . LEU A 1 96 ? 2.872 8.557 8.472 1.00 4.88 130 LEU A N 1
ATOM 742 C CA . LEU A 1 96 ? 3.393 7.629 7.455 1.00 4.83 130 LEU A CA 1
ATOM 743 C C . LEU A 1 96 ? 4.689 7.038 7.959 1.00 5.35 130 LEU A C 1
ATOM 744 O O . LEU A 1 96 ? 5.559 7.761 8.457 1.00 6.31 130 LEU A O 1
ATOM 749 N N . TRP A 1 97 ? 4.831 5.751 7.710 1.00 6.48 131 TRP A N 1
ATOM 750 C CA . TRP A 1 97 ? 6.030 4.952 7.996 1.00 6.38 131 TRP A CA 1
ATOM 751 C C . TRP A 1 97 ? 6.833 4.815 6.720 1.00 6.66 131 TRP A C 1
ATOM 752 O O . TRP A 1 97 ? 6.703 5.651 5.802 1.00 9.35 131 TRP A O 1
ATOM 763 N N A PHE A 1 98 ? 7.682 3.786 6.672 0.50 7.20 132 PHE A N 1
ATOM 764 N N B PHE A 1 98 ? 7.671 3.764 6.605 0.50 7.37 132 PHE A N 1
ATOM 765 C CA A PHE A 1 98 ? 8.610 3.890 5.519 0.50 9.44 132 PHE A CA 1
ATOM 766 C CA B PHE A 1 98 ? 8.642 3.464 5.576 0.50 8.75 132 PHE A CA 1
ATOM 767 C C A PHE A 1 98 ? 8.156 2.956 4.420 0.50 7.58 132 PHE A C 1
ATOM 768 C C B PHE A 1 98 ? 8.153 2.895 4.273 0.50 7.60 132 PHE A C 1
ATOM 769 O O A PHE A 1 98 ? 8.999 2.491 3.621 0.50 9.87 132 PHE A O 1
ATOM 770 O O B PHE A 1 98 ? 8.893 2.705 3.296 0.50 9.36 132 PHE A O 1
ATOM 785 N N . ASP A 1 99 ? 6.873 2.625 4.209 1.00 6.42 133 ASP A N 1
ATOM 786 C CA . ASP A 1 99 ? 6.360 1.953 3.020 1.00 7.22 133 ASP A CA 1
ATOM 787 C C . ASP A 1 99 ? 5.220 2.692 2.355 1.00 6.33 133 ASP A C 1
ATOM 788 O O . ASP A 1 99 ? 4.223 2.099 1.973 1.00 7.89 133 ASP A O 1
ATOM 793 N N . PRO A 1 100 ? 5.341 4.019 2.109 1.00 5.61 134 PRO A N 1
ATOM 794 C CA . PRO A 1 100 ? 4.235 4.722 1.475 1.00 6.61 134 PRO A CA 1
ATOM 795 C C . PRO A 1 100 ? 4.125 4.300 0.027 1.00 6.37 134 PRO A C 1
ATOM 796 O O . PRO A 1 100 ? 5.138 4.151 -0.685 1.00 7.03 134 PRO A O 1
ATOM 800 N N . PRO A 1 101 ? 2.912 4.112 -0.505 1.00 5.79 135 PRO A N 1
ATOM 801 C CA . PRO A 1 101 ? 2.719 3.829 -1.901 1.00 5.72 135 PRO A CA 1
ATOM 802 C C . PRO A 1 101 ? 2.880 5.101 -2.740 1.00 4.98 135 PRO A C 1
ATOM 803 O O . PRO A 1 101 ? 2.984 6.181 -2.179 1.00 5.97 135 PRO A O 1
ATOM 807 N N . LEU A 1 102 ? 2.865 4.971 -4.052 1.00 5.88 136 LEU A N 1
ATOM 808 C CA . LEU A 1 102 ? 2.990 6.078 -4.927 1.00 5.72 136 LEU A CA 1
ATOM 809 C C . LEU A 1 102 ? 1.978 7.196 -4.632 1.00 5.38 136 LEU A C 1
ATOM 810 O O . LEU A 1 102 ? 2.310 8.369 -4.680 1.00 5.77 136 LEU A O 1
ATOM 815 N N . SER A 1 103 ? 0.752 6.843 -4.302 1.00 5.28 137 SER A N 1
ATOM 816 C CA . SER A 1 103 ? -0.289 7.870 -4.077 1.00 4.90 137 SER A CA 1
ATOM 817 C C . SER A 1 103 ? 0.029 8.710 -2.842 1.00 5.09 137 SER A C 1
ATOM 818 O O . SER A 1 103 ? -0.542 9.811 -2.742 1.00 5.51 137 SER A O 1
ATOM 821 N N . MET A 1 104 ? 0.836 8.216 -1.909 1.00 5.22 138 MET A N 1
ATOM 822 C CA . MET A 1 104 ? 1.340 9.052 -0.816 1.00 5.64 138 MET A CA 1
ATOM 823 C C . MET A 1 104 ? 2.679 9.708 -1.153 1.00 5.74 138 MET A C 1
ATOM 824 O O . MET A 1 104 ? 2.875 10.895 -0.863 1.00 6.23 138 MET A O 1
ATOM 829 N N . ARG A 1 105 ? 3.624 8.981 -1.761 1.00 6.10 139 ARG A N 1
ATOM 830 C CA . ARG A 1 105 ? 4.971 9.528 -1.915 1.00 7.94 139 ARG A CA 1
ATOM 831 C C . ARG A 1 105 ? 5.035 10.609 -2.968 1.00 7.58 139 ARG A C 1
ATOM 832 O O . ARG A 1 105 ? 6.047 11.334 -2.968 1.00 10.30 139 ARG A O 1
ATOM 840 N N . LEU A 1 106 ? 4.029 10.789 -3.770 1.00 7.34 140 LEU A N 1
ATOM 841 C CA . LEU A 1 106 ? 3.992 11.882 -4.758 1.00 8.05 140 LEU A CA 1
ATOM 842 C C . LEU A 1 106 ? 3.364 13.140 -4.183 1.00 6.92 140 LEU A C 1
ATOM 843 O O . LEU A 1 106 ? 3.273 14.116 -4.901 1.00 8.41 140 LEU A O 1
ATOM 848 N N . ARG A 1 107 ? 2.912 13.115 -2.938 1.00 6.00 141 ARG A N 1
ATOM 849 C CA . ARG A 1 107 ? 2.157 14.236 -2.373 1.00 6.16 141 ARG A CA 1
ATOM 850 C C . ARG A 1 107 ? 3.098 15.291 -1.794 1.00 6.83 141 ARG A C 1
ATOM 851 O O . ARG A 1 107 ? 4.213 15.040 -1.357 1.00 7.41 141 ARG A O 1
ATOM 859 N N . SER A 1 108 ? 2.604 16.519 -1.804 1.00 6.63 142 SER A N 1
ATOM 860 C CA . SER A 1 108 ? 3.343 17.662 -1.249 1.00 6.91 142 SER A CA 1
ATOM 861 C C . SER A 1 108 ? 3.182 17.738 0.276 1.00 6.34 142 SER A C 1
ATOM 862 O O . SER A 1 108 ? 2.320 17.077 0.884 1.00 6.50 142 SER A O 1
ATOM 865 N N . VAL A 1 109 ? 3.994 18.556 0.910 1.00 7.12 143 VAL A N 1
ATOM 866 C CA . VAL A 1 109 ? 3.890 18.756 2.350 1.00 7.57 143 VAL A CA 1
ATOM 867 C C . VAL A 1 109 ? 2.492 19.277 2.703 1.00 6.74 143 VAL A C 1
ATOM 868 O O . VAL A 1 109 ? 1.912 18.850 3.709 1.00 7.53 143 VAL A O 1
ATOM 872 N N . GLU A 1 110 ? 1.880 20.147 1.916 1.00 6.99 144 GLU A N 1
ATOM 873 C CA . GLU A 1 110 ? 0.553 20.650 2.228 1.00 7.46 144 GLU A CA 1
ATOM 874 C C . GLU A 1 110 ? -0.481 19.539 2.114 1.00 6.80 144 GLU A C 1
ATOM 875 O O . GLU A 1 110 ? -1.388 19.454 2.955 1.00 7.32 144 GLU A O 1
ATOM 881 N N . GLU A 1 111 ? -0.425 18.679 1.148 1.00 7.25 145 GLU A N 1
ATOM 882 C CA . GLU A 1 111 ? -1.339 17.595 0.948 1.00 6.61 145 GLU A CA 1
ATOM 883 C C . GLU A 1 111 ? -1.195 16.617 2.113 1.00 6.12 145 GLU A C 1
ATOM 884 O O . GLU A 1 111 ? -2.221 16.176 2.653 1.00 6.81 145 GLU A O 1
ATOM 890 N N . LEU A 1 112 ? 0.018 16.270 2.484 1.00 6.14 146 LEU A N 1
ATOM 891 C CA . LEU A 1 112 ? 0.219 15.353 3.601 1.00 6.33 146 LEU A CA 1
ATOM 892 C C . LEU A 1 112 ? -0.347 15.919 4.896 1.00 5.96 146 LEU A C 1
ATOM 893 O O . LEU A 1 112 ? -0.953 15.223 5.717 1.00 6.47 146 LEU A O 1
ATOM 898 N N . THR A 1 113 ? -0.176 17.246 5.097 1.00 6.33 147 THR A N 1
ATOM 899 C CA . THR A 1 113 ? -0.726 17.885 6.283 1.00 6.10 147 THR A CA 1
ATOM 900 C C . THR A 1 113 ? -2.269 17.715 6.301 1.00 6.42 147 THR A C 1
ATOM 901 O O . THR A 1 113 ? -2.861 17.406 7.319 1.00 6.38 147 THR A O 1
ATOM 905 N N . GLN A 1 114 ? -2.893 17.935 5.158 1.00 6.55 148 GLN A N 1
ATOM 906 C CA . GLN A 1 114 ? -4.336 17.748 5.013 1.00 7.02 148 GLN A CA 1
ATOM 907 C C . GLN A 1 114 ? -4.760 16.307 5.353 1.00 6.62 148 GLN A C 1
ATOM 908 O O . GLN A 1 114 ? -5.762 16.106 6.041 1.00 7.37 148 GLN A O 1
ATOM 914 N N . PHE A 1 115 ? -4.015 15.339 4.874 1.00 6.88 149 PHE A N 1
ATOM 915 C CA . PHE A 1 115 ? -4.349 13.921 5.194 1.00 6.11 149 PHE A CA 1
ATOM 916 C C . PHE A 1 115 ? -4.237 13.643 6.667 1.00 5.62 149 PHE A C 1
ATOM 917 O O . PHE A 1 115 ? -5.132 13.034 7.270 1.00 5.87 149 PHE A O 1
ATOM 925 N N . PHE A 1 116 ? -3.131 14.042 7.303 1.00 5.86 150 PHE A N 1
ATOM 926 C CA . PHE A 1 116 ? -2.975 13.778 8.725 1.00 5.68 150 PHE A CA 1
ATOM 927 C C . PHE A 1 116 ? -4.088 14.496 9.505 1.00 6.02 150 PHE A C 1
ATOM 928 O O . PHE A 1 116 ? -4.651 13.925 10.444 1.00 6.05 150 PHE A O 1
ATOM 936 N N . LEU A 1 117 ? -4.414 15.725 9.143 1.00 5.87 151 LEU A N 1
ATOM 937 C CA . LEU A 1 117 ? -5.496 16.450 9.779 1.00 6.62 151 LEU A CA 1
ATOM 938 C C . LEU A 1 117 ? -6.833 15.758 9.610 1.00 6.72 151 LEU A C 1
ATOM 939 O O . LEU A 1 117 ? -7.635 15.732 10.553 1.00 7.75 151 LEU A O 1
ATOM 944 N N . ARG A 1 118 ? -7.098 15.185 8.452 1.00 6.96 152 ARG A N 1
ATOM 945 C CA . ARG A 1 118 ? -8.362 14.470 8.229 1.00 8.03 152 ARG A CA 1
ATOM 946 C C . ARG A 1 118 ? -8.494 13.369 9.263 1.00 6.60 152 ARG A C 1
ATOM 947 O O . ARG A 1 118 ? -9.529 13.163 9.907 1.00 7.26 152 ARG A O 1
ATOM 955 N N . GLU A 1 119 ? -7.410 12.586 9.442 1.00 6.11 153 GLU A N 1
ATOM 956 C CA . GLU A 1 119 ? -7.450 11.416 10.296 1.00 6.05 153 GLU A CA 1
ATOM 957 C C . GLU A 1 119 ? -7.582 11.771 11.789 1.00 5.78 153 GLU A C 1
ATOM 958 O O . GLU A 1 119 ? -8.139 10.991 12.561 1.00 6.87 153 GLU A O 1
ATOM 964 N N . ILE A 1 120 ? -7.068 12.966 12.176 1.00 6.06 154 ILE A N 1
ATOM 965 C CA . ILE A 1 120 ? -7.215 13.448 13.524 1.00 6.74 154 ILE A CA 1
ATOM 966 C C . ILE A 1 120 ? -8.547 14.130 13.806 1.00 7.44 154 ILE A C 1
ATOM 967 O O . ILE A 1 120 ? -9.168 13.924 14.851 1.00 9.23 154 ILE A O 1
ATOM 972 N N . GLN A 1 121 ? -8.952 15.009 12.870 1.00 7.52 155 GLN A N 1
ATOM 973 C CA . GLN A 1 121 ? -10.082 15.911 13.097 1.00 8.74 155 GLN A CA 1
ATOM 974 C C . GLN A 1 121 ? -11.397 15.361 12.631 1.00 9.87 155 GLN A C 1
ATOM 975 O O . GLN A 1 121 ? -12.438 15.720 13.202 1.00 14.60 155 GLN A O 1
ATOM 981 N N . TYR A 1 122 ? -11.410 14.618 11.544 1.00 9.48 156 TYR A N 1
ATOM 982 C CA . TYR A 1 122 ? -12.612 14.066 10.937 1.00 9.67 156 TYR A CA 1
ATOM 983 C C . TYR A 1 122 ? -12.787 12.602 11.297 1.00 8.13 156 TYR A C 1
ATOM 984 O O . TYR A 1 122 ? -13.798 12.196 11.893 1.00 11.09 156 TYR A O 1
ATOM 993 N N . GLY A 1 123 ? -11.805 11.786 10.964 1.00 7.91 157 GLY A N 1
ATOM 994 C CA . GLY A 1 123 ? -11.855 10.367 11.225 1.00 8.19 157 GLY A CA 1
ATOM 995 C C . GLY A 1 123 ? -11.062 9.599 10.196 1.00 6.13 157 GLY A C 1
ATOM 996 O O . GLY A 1 123 ? -10.652 10.112 9.171 1.00 7.78 157 GLY A O 1
ATOM 997 N N . ILE A 1 124 ? -10.858 8.330 10.484 1.00 5.86 158 ILE A N 1
ATOM 998 C CA . ILE A 1 124 ? -10.122 7.400 9.641 1.00 5.55 158 ILE A CA 1
ATOM 999 C C . ILE A 1 124 ? -11.096 6.663 8.773 1.00 5.75 158 ILE A C 1
ATOM 1000 O O . ILE A 1 124 ? -12.090 6.065 9.259 1.00 6.16 158 ILE A O 1
ATOM 1005 N N . GLU A 1 125 ? -10.855 6.678 7.482 1.00 6.50 159 GLU A N 1
ATOM 1006 C CA . GLU A 1 125 ? -11.729 6.050 6.476 1.00 7.44 159 GLU A CA 1
ATOM 1007 C C . GLU A 1 125 ? -13.140 6.563 6.744 1.00 7.56 159 GLU A C 1
ATOM 1008 O O . GLU A 1 125 ? -13.302 7.806 6.922 1.00 8.38 159 GLU A O 1
ATOM 1014 N N . ASP A 1 126 ? -14.138 5.692 6.756 1.00 8.67 160 ASP A N 1
ATOM 1015 C CA . ASP A 1 126 ? -15.527 6.103 6.983 1.00 9.98 160 ASP A CA 1
ATOM 1016 C C . ASP A 1 126 ? -16.002 5.656 8.353 1.00 9.37 160 ASP A C 1
ATOM 1017 O O . ASP A 1 126 ? -17.176 5.484 8.617 1.00 12.78 160 ASP A O 1
ATOM 1022 N N . THR A 1 127 ? -15.067 5.452 9.293 1.00 7.97 161 THR A N 1
ATOM 1023 C CA . THR A 1 127 ? -15.355 4.840 10.584 1.00 8.82 161 THR A CA 1
ATOM 1024 C C . THR A 1 127 ? -15.701 5.845 11.678 1.00 8.67 161 THR A C 1
ATOM 1025 O O . THR A 1 127 ? -16.243 5.457 12.732 1.00 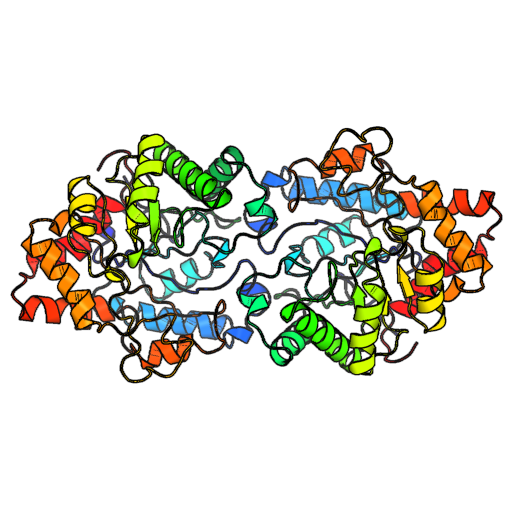10.02 161 THR A O 1
ATOM 1029 N N . GLY A 1 128 ? -15.312 7.107 11.479 1.00 7.67 162 GLY A N 1
ATOM 1030 C CA . GLY A 1 128 ? -15.445 8.088 12.541 1.00 8.76 162 GLY A CA 1
ATOM 1031 C C . GLY A 1 128 ? -14.403 8.026 13.632 1.00 6.46 162 GLY A C 1
ATOM 1032 O O . GLY A 1 128 ? -14.402 8.831 14.570 1.00 7.12 162 GLY A O 1
ATOM 1033 N N . ILE A 1 129 ? -13.524 7.094 13.639 1.00 6.54 163 ILE A N 1
ATOM 1034 C CA . ILE A 1 129 ? -12.470 6.864 14.592 1.00 6.24 163 ILE A CA 1
ATOM 1035 C C . ILE A 1 129 ? -11.386 7.892 14.322 1.00 5.86 163 ILE A C 1
ATOM 1036 O O . ILE A 1 129 ? -10.853 7.933 13.228 1.00 7.20 163 ILE A O 1
ATOM 1041 N N . ARG A 1 130 ? -11.034 8.665 15.345 1.00 6.50 164 ARG A N 1
ATOM 1042 C CA . ARG A 1 130 ? -10.061 9.740 15.188 1.00 6.73 164 ARG A CA 1
ATOM 1043 C C . ARG A 1 130 ? -8.730 9.334 15.789 1.00 6.43 164 ARG A C 1
ATOM 1044 O O . ARG A 1 130 ? -8.698 8.740 16.865 1.00 7.57 164 ARG A O 1
ATOM 1052 N N . ALA A 1 131 ? -7.657 9.673 15.089 1.00 5.99 165 ALA A N 1
ATOM 1053 C CA . ALA A 1 131 ? -6.305 9.413 15.575 1.00 6.08 165 ALA A CA 1
ATOM 1054 C C . ALA A 1 131 ? -5.974 10.271 16.808 1.00 5.86 165 ALA A C 1
ATOM 1055 O O . ALA A 1 131 ? -6.383 11.424 16.899 1.00 8.52 165 ALA A O 1
ATOM 1057 N N . GLY A 1 132 ? -5.198 9.699 17.725 1.00 5.11 166 GLY A N 1
ATOM 1058 C CA . GLY A 1 132 ? -4.656 10.361 18.899 1.00 5.45 166 GLY A CA 1
ATOM 1059 C C . GLY A 1 132 ? -3.165 10.550 18.910 1.00 4.79 166 GLY A C 1
ATOM 1060 O O . GLY A 1 132 ? -2.624 11.026 19.925 1.00 5.74 166 GLY A O 1
ATOM 1061 N N . ILE A 1 133 ? -2.480 10.154 17.845 1.00 5.32 167 ILE A N 1
ATOM 1062 C CA . ILE A 1 133 ? -1.038 10.340 17.732 1.00 5.09 167 ILE A CA 1
ATOM 1063 C C . ILE A 1 133 ? -0.676 10.328 16.257 1.00 4.44 167 ILE A C 1
ATOM 1064 O O . ILE A 1 133 ? -1.434 9.822 15.420 1.00 4.63 167 ILE A O 1
ATOM 1069 N N . ILE A 1 134 ? 0.487 10.903 15.927 1.00 4.53 168 ILE A N 1
ATOM 1070 C CA . ILE A 1 134 ? 1.029 10.921 14.596 1.00 4.50 168 ILE A CA 1
ATOM 1071 C C . ILE A 1 134 ? 2.351 10.184 14.586 1.00 4.22 168 ILE A C 1
ATOM 1072 O O . ILE A 1 134 ? 3.253 10.564 15.354 1.00 6.15 168 ILE A O 1
ATOM 1089 N N . VAL A 1 136 ? 5.792 8.875 12.534 1.00 4.58 170 VAL A N 1
ATOM 1090 C CA . VAL A 1 136 ? 6.697 9.146 11.424 1.00 5.15 170 VAL A CA 1
ATOM 1091 C C . VAL A 1 136 ? 7.949 8.290 11.591 1.00 4.85 170 VAL A C 1
ATOM 1092 O O . VAL A 1 136 ? 8.182 7.660 12.622 1.00 5.74 170 VAL A O 1
ATOM 1096 N N . ALA A 1 137 ? 8.799 8.291 10.554 1.00 6.15 171 ALA A N 1
ATOM 1097 C CA . ALA A 1 137 ? 9.960 7.405 10.552 1.00 6.00 171 ALA A CA 1
ATOM 1098 C C . ALA A 1 137 ? 11.116 7.908 9.707 1.00 7.30 171 ALA A C 1
ATOM 1099 O O . ALA A 1 137 ? 10.956 8.482 8.658 1.00 10.29 171 ALA A O 1
ATOM 1101 N N . THR A 1 138 ? 12.329 7.623 10.171 1.00 6.73 172 THR A N 1
ATOM 1102 C CA . THR A 1 138 ? 13.536 7.695 9.348 1.00 7.13 172 THR A CA 1
ATOM 1103 C C . THR A 1 138 ? 14.381 6.458 9.704 1.00 8.35 172 THR A C 1
ATOM 1104 O O . THR A 1 138 ? 14.194 5.862 10.741 1.00 8.45 172 THR A O 1
ATOM 1108 N N A THR A 1 139 ? 15.285 6.146 8.768 0.50 9.20 173 THR A N 1
ATOM 1109 N N B THR A 1 139 ? 15.283 6.110 8.785 0.50 9.48 173 THR A N 1
ATOM 1110 C CA A THR A 1 139 ? 16.216 5.034 8.928 0.50 11.95 173 THR A CA 1
ATOM 1111 C CA B THR A 1 139 ? 16.301 5.102 9.110 0.50 11.73 173 THR A CA 1
ATOM 1112 C C A THR A 1 139 ? 17.625 5.507 8.571 0.50 11.30 173 THR A C 1
ATOM 1113 C C B THR A 1 139 ? 17.578 5.638 8.475 0.50 12.03 173 THR A C 1
ATOM 1114 O O A THR A 1 139 ? 18.177 5.056 7.568 0.50 14.86 173 THR A O 1
ATOM 1115 O O B THR A 1 139 ? 17.920 5.442 7.322 0.50 13.61 173 THR A O 1
ATOM 1122 N N . GLY A 1 140 ? 18.235 6.414 9.339 1.00 12.60 174 GLY A N 1
ATOM 1123 C CA . GLY A 1 140 ? 19.373 7.188 8.898 1.00 12.41 174 GLY A CA 1
ATOM 1124 C C . GLY A 1 140 ? 18.903 8.559 8.432 1.00 10.86 174 GLY A C 1
ATOM 1125 O O . GL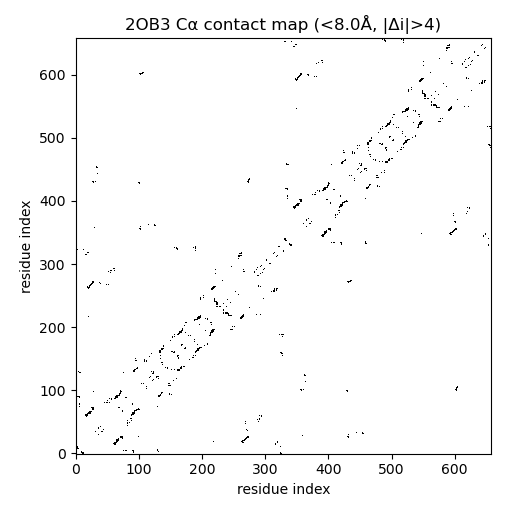Y A 1 140 ? 17.767 8.980 8.770 1.00 10.94 174 GLY A O 1
ATOM 1126 N N . LYS A 1 141 ? 19.738 9.302 7.703 1.00 10.79 175 LYS A N 1
ATOM 1127 C CA . LYS A 1 141 ? 19.393 10.607 7.164 1.00 10.92 175 LYS A CA 1
ATOM 1128 C C . LYS A 1 141 ? 18.026 10.531 6.477 1.00 9.52 175 LYS A C 1
ATOM 1129 O O . LYS A 1 141 ? 17.776 9.607 5.701 1.00 11.26 175 LYS A O 1
ATOM 1135 N N . ALA A 1 142 ? 17.151 11.483 6.757 1.00 9.47 176 ALA A N 1
ATOM 1136 C CA . ALA A 1 142 ? 15.835 11.485 6.159 1.00 9.36 176 ALA A CA 1
ATOM 1137 C C . ALA A 1 142 ? 15.943 11.550 4.635 1.00 9.08 176 ALA A C 1
ATOM 1138 O O . ALA A 1 142 ? 16.724 12.340 4.110 1.00 10.36 176 ALA A O 1
ATOM 1140 N N . THR A 1 143 ? 15.106 10.773 3.957 1.00 8.57 177 THR A N 1
ATOM 1141 C CA . THR A 1 143 ? 14.936 10.985 2.517 1.00 8.69 177 THR A CA 1
ATOM 1142 C C . THR A 1 143 ? 14.182 12.288 2.236 1.00 8.02 177 THR A C 1
ATOM 1143 O O . THR A 1 143 ? 13.561 12.848 3.173 1.00 8.01 177 THR A O 1
ATOM 1147 N N . PRO A 1 144 ? 14.171 12.789 1.013 1.00 9.14 178 PRO A N 1
ATOM 1148 C CA . PRO A 1 144 ? 13.369 13.971 0.721 1.00 8.64 178 PRO A CA 1
ATOM 1149 C C . PRO A 1 144 ? 11.912 13.820 1.106 1.00 8.28 178 PRO A C 1
ATOM 1150 O O . PRO A 1 144 ? 11.329 14.760 1.710 1.00 8.89 178 PRO A O 1
ATOM 1154 N N . PHE A 1 145 ? 11.322 12.667 0.835 1.00 7.57 179 PHE A N 1
ATOM 1155 C CA . PHE A 1 145 ? 9.927 12.467 1.190 1.00 7.42 179 PHE A CA 1
ATOM 1156 C C . PHE A 1 145 ? 9.736 12.432 2.715 1.00 7.04 179 PHE A C 1
ATOM 1157 O O . PHE A 1 145 ? 8.803 13.012 3.244 1.00 7.51 179 PHE A O 1
ATOM 1165 N N . GLN A 1 146 ? 10.639 11.748 3.409 1.00 7.29 180 GLN A N 1
ATOM 1166 C CA . GLN A 1 146 ? 10.545 11.727 4.862 1.00 7.02 180 GLN A CA 1
ATOM 1167 C C . GLN A 1 146 ? 10.663 13.093 5.496 1.00 6.70 180 GLN A C 1
ATOM 1168 O O . GLN A 1 146 ? 10.016 13.364 6.494 1.00 6.87 180 GLN A O 1
ATOM 1174 N N . GLU A 1 147 ? 11.435 14.027 4.884 1.00 7.18 181 GLU A N 1
ATOM 1175 C CA . GLU A 1 147 ? 11.472 15.394 5.392 1.00 7.97 181 GLU A CA 1
ATOM 1176 C C . GLU A 1 147 ? 10.064 15.994 5.273 1.00 7.10 181 GLU A C 1
ATOM 1177 O O . GLU A 1 147 ? 9.623 16.701 6.210 1.00 7.40 181 GLU A O 1
ATOM 1183 N N . LEU A 1 148 ? 9.381 15.786 4.141 1.00 7.22 182 LEU A N 1
ATOM 1184 C CA . LEU A 1 148 ? 8.015 16.313 4.013 1.00 7.08 182 LEU A CA 1
ATOM 1185 C C . LEU A 1 148 ? 7.114 15.695 5.051 1.00 6.30 182 LEU A C 1
ATOM 1186 O O . LEU A 1 148 ? 6.275 16.424 5.639 1.00 6.94 182 LEU A O 1
ATOM 1191 N N . VAL A 1 149 ? 7.216 14.407 5.328 1.00 5.83 183 VAL A N 1
ATOM 1192 C CA . VAL A 1 149 ? 6.371 13.775 6.315 1.00 5.82 183 VAL A CA 1
ATOM 1193 C C . VAL A 1 149 ? 6.642 14.369 7.713 1.00 5.04 183 VAL A C 1
ATOM 1194 O O . VAL A 1 149 ? 5.696 14.624 8.447 1.00 5.78 183 VAL A O 1
ATOM 1198 N N . LEU A 1 150 ? 7.905 14.570 8.081 1.00 5.13 184 LEU A N 1
ATOM 1199 C CA . LEU A 1 150 ? 8.209 15.140 9.378 1.00 5.81 184 LEU A CA 1
ATOM 1200 C C . LEU A 1 150 ? 7.615 16.526 9.510 1.00 5.65 184 LEU A C 1
ATOM 1201 O O . LEU A 1 150 ? 7.079 16.897 10.556 1.00 6.05 184 LEU A O 1
ATOM 1206 N N . LYS A 1 151 ? 7.735 17.340 8.442 1.00 5.76 185 LYS A N 1
ATOM 1207 C CA . LYS A 1 151 ? 7.186 18.701 8.489 1.00 5.93 185 LYS A CA 1
ATOM 1208 C C . LYS A 1 151 ? 5.657 18.686 8.562 1.00 5.43 185 LYS A C 1
ATOM 1209 O O . LYS A 1 151 ? 5.040 19.430 9.338 1.00 6.00 185 LYS A O 1
ATOM 1215 N N . ALA A 1 152 ? 5.016 17.817 7.778 1.00 5.45 186 ALA A N 1
ATOM 1216 C CA . ALA A 1 152 ? 3.569 17.688 7.835 1.00 5.50 186 ALA A CA 1
ATOM 1217 C C . ALA A 1 152 ? 3.099 17.242 9.194 1.00 4.95 186 ALA A C 1
ATOM 1218 O O . ALA A 1 152 ? 2.055 17.687 9.670 1.00 5.50 186 ALA A O 1
ATOM 1220 N N . ALA A 1 153 ? 3.791 16.293 9.788 1.00 5.23 187 ALA A N 1
ATOM 1221 C CA . ALA A 1 153 ? 3.445 15.820 11.132 1.00 5.05 187 ALA A CA 1
ATOM 1222 C C . ALA A 1 153 ? 3.576 16.945 12.124 1.00 4.77 187 ALA A C 1
ATOM 1223 O O . ALA A 1 153 ? 2.688 17.133 12.992 1.00 5.27 187 ALA A O 1
ATOM 1225 N N . ALA A 1 154 ? 4.634 17.749 12.043 1.00 4.87 188 ALA A N 1
ATOM 1226 C CA . ALA A 1 154 ? 4.775 18.882 12.969 1.00 4.96 188 ALA A CA 1
ATOM 1227 C C . ALA A 1 154 ? 3.606 19.856 12.784 1.00 4.73 188 ALA A C 1
ATOM 1228 O O . ALA A 1 154 ? 3.077 20.378 13.778 1.00 5.11 188 ALA A O 1
ATOM 1230 N N . ARG A 1 155 ? 3.254 20.136 11.536 1.00 4.95 189 ARG A N 1
ATOM 1231 C CA . ARG A 1 155 ? 2.152 21.062 11.276 1.00 5.45 189 ARG A CA 1
ATOM 1232 C C . ARG A 1 155 ? 0.840 20.516 11.781 1.00 5.03 189 ARG A C 1
ATOM 1233 O O . ARG A 1 155 ? 0.050 21.245 12.405 1.00 5.84 189 ARG A O 1
ATOM 1241 N N . ALA A 1 156 ? 0.556 19.246 11.565 1.00 5.13 190 ALA A N 1
ATOM 1242 C CA . ALA A 1 156 ? -0.660 18.662 12.093 1.00 5.25 190 ALA A CA 1
ATOM 1243 C C . ALA A 1 156 ? -0.690 18.686 13.604 1.00 5.42 190 ALA A C 1
ATOM 1244 O O . ALA A 1 156 ? -1.743 18.987 14.191 1.00 5.61 190 ALA A O 1
ATOM 1246 N N . SER A 1 157 ? 0.447 18.414 14.256 1.00 4.87 191 SER A N 1
ATOM 1247 C CA . SER A 1 157 ? 0.514 18.518 15.718 1.00 5.04 191 SER A CA 1
ATOM 1248 C C . SER A 1 157 ? 0.274 19.934 16.181 1.00 4.62 191 SER A C 1
ATOM 1249 O O . SER A 1 157 ? -0.421 20.184 17.185 1.00 5.30 191 SER A O 1
ATOM 1252 N N . LEU A 1 158 ? 0.876 20.922 15.496 1.00 4.86 192 LEU A N 1
ATOM 1253 C CA . LEU A 1 158 ? 0.692 22.327 15.899 1.00 5.28 192 LEU A CA 1
ATOM 1254 C C . LEU A 1 158 ? -0.732 22.800 15.739 1.00 5.52 192 LEU A C 1
ATOM 1255 O O . LEU A 1 158 ? -1.115 23.759 16.414 1.00 6.34 192 LEU A O 1
ATOM 1260 N N . ALA A 1 159 ? -1.524 22.156 14.874 1.00 5.76 193 ALA A N 1
ATOM 1261 C CA . ALA A 1 159 ? -2.918 22.561 14.622 1.00 5.83 193 ALA A CA 1
ATOM 1262 C C . ALA A 1 159 ? -3.887 21.850 15.541 1.00 6.65 193 ALA A C 1
ATOM 1263 O O . ALA A 1 159 ? -5.052 22.236 15.592 1.00 8.27 193 ALA A O 1
ATOM 1265 N N . THR A 1 160 ? -3.449 20.770 16.210 1.00 6.20 194 THR A N 1
ATOM 1266 C CA . THR A 1 160 ? -4.348 19.905 16.959 1.00 6.28 194 THR A CA 1
ATOM 1267 C C . THR A 1 160 ? -3.940 19.574 18.385 1.00 5.97 194 THR A C 1
ATOM 1268 O O . THR A 1 160 ? -4.783 19.163 19.177 1.00 7.18 194 THR A O 1
ATOM 1272 N N . GLY A 1 161 ? -2.668 19.698 18.720 1.00 5.46 195 GLY A N 1
ATOM 1273 C CA . GLY A 1 161 ? -2.141 19.273 20.013 1.00 5.56 195 GLY A CA 1
ATOM 1274 C C . GLY A 1 161 ? -1.902 17.807 20.161 1.00 4.57 195 GLY A C 1
ATOM 1275 O O . GLY A 1 161 ? -1.441 17.390 21.241 1.00 5.38 195 GLY A O 1
ATOM 1276 N N A VAL A 1 162 ? -2.009 16.971 19.235 0.50 4.35 196 VAL A N 1
ATOM 1277 N N B VAL A 1 162 ? -2.347 16.922 19.279 0.50 6.58 196 VAL A N 1
ATOM 1278 C CA A VAL A 1 162 ? -1.838 15.571 19.102 0.50 4.23 196 VAL A CA 1
ATOM 1279 C CA B VAL A 1 162 ? -1.899 15.551 19.289 0.50 6.07 196 VAL A CA 1
ATOM 1280 C C A VAL A 1 162 ? -0.324 15.365 18.939 0.50 5.04 196 VAL A C 1
ATOM 1281 C C B VAL A 1 162 ? -0.373 15.459 19.062 0.50 4.74 196 VAL A C 1
ATOM 1282 O O A VAL A 1 162 ? 0.259 16.021 18.069 0.50 4.06 196 VAL A O 1
ATOM 1283 O O B VAL A 1 162 ? 0.235 16.210 18.303 0.50 5.80 196 VAL A O 1
ATOM 1290 N N . PRO A 1 163 ? 0.265 14.527 19.769 1.00 4.69 197 PRO A N 1
ATOM 1291 C CA . PRO A 1 163 ? 1.730 14.398 19.712 1.00 4.85 197 PRO A CA 1
ATOM 1292 C C . PRO A 1 163 ? 2.191 13.566 18.527 1.00 4.38 197 PRO A C 1
ATOM 1293 O O . PRO A 1 163 ? 1.415 12.903 17.853 1.00 4.82 197 PRO A O 1
ATOM 1297 N N . VAL A 1 164 ? 3.508 13.623 18.323 1.00 4.59 198 VAL A N 1
ATOM 1298 C CA . VAL A 1 164 ? 4.227 12.927 17.292 1.00 4.25 198 VAL A CA 1
ATOM 1299 C C . VAL A 1 164 ? 5.132 11.882 17.948 1.00 4.20 198 VAL A C 1
ATOM 1300 O O . VAL A 1 164 ? 5.778 12.163 18.970 1.00 5.23 198 VAL A O 1
ATOM 1304 N N . THR A 1 165 ? 5.201 10.706 17.359 1.00 4.45 199 THR A N 1
ATOM 1305 C CA . THR A 1 165 ? 6.105 9.670 17.811 1.00 4.52 199 THR A CA 1
ATOM 1306 C C . THR A 1 165 ? 6.866 9.114 16.629 1.00 4.12 199 THR A C 1
ATOM 1307 O O . THR A 1 165 ? 6.348 9.090 15.519 1.00 4.98 199 THR A O 1
ATOM 1311 N N . THR A 1 166 ? 8.128 8.732 16.854 1.00 4.99 200 THR A N 1
ATOM 1312 C CA . THR A 1 166 ? 8.978 8.401 15.713 1.00 4.87 200 THR A CA 1
ATOM 1313 C C . THR A 1 166 ? 9.604 7.028 15.834 1.00 4.86 200 THR A C 1
ATOM 1314 O O . THR A 1 166 ? 9.841 6.495 16.909 1.00 5.88 200 THR A O 1
ATOM 1318 N N . HIS A 1 167 ? 9.887 6.470 14.667 1.00 4.74 201 HIS A N 1
ATOM 1319 C CA . HIS A 1 167 ? 10.824 5.386 14.455 1.00 4.98 201 HIS A CA 1
ATOM 1320 C C . HIS A 1 167 ? 12.179 6.039 14.118 1.00 5.06 201 HIS A C 1
ATOM 1321 O O . HIS A 1 167 ? 12.226 6.915 13.275 1.00 5.83 201 HIS A O 1
ATOM 1328 N N . THR A 1 168 ? 13.237 5.546 14.760 1.00 6.12 202 THR A N 1
ATOM 1329 C CA . THR A 1 168 ? 14.601 5.934 14.452 1.00 6.53 202 THR A CA 1
ATOM 1330 C C . THR A 1 168 ? 15.454 4.717 14.198 1.00 8.12 202 THR A C 1
ATOM 1331 O O . THR A 1 168 ? 15.175 3.616 14.696 1.00 8.50 202 THR A O 1
ATOM 1335 N N . ALA A 1 169 ? 16.568 4.984 13.448 1.00 8.41 203 ALA A N 1
ATOM 1336 C CA . ALA A 1 169 ? 17.812 4.205 13.520 1.00 8.84 203 ALA A CA 1
ATOM 1337 C C . ALA A 1 169 ? 18.645 4.850 14.630 1.00 9.13 203 ALA A C 1
ATOM 1338 O O . ALA A 1 169 ? 19.429 5.776 14.403 1.00 9.93 203 ALA A O 1
ATOM 1340 N N . ALA A 1 170 ? 18.442 4.402 15.849 1.00 8.45 204 ALA A N 1
ATOM 1341 C CA . ALA A 1 170 ? 18.999 5.091 17.027 1.00 7.72 204 ALA A CA 1
ATOM 1342 C C . ALA A 1 170 ? 20.503 5.093 17.000 1.00 7.57 204 ALA A C 1
ATOM 1343 O O . ALA A 1 170 ? 21.119 6.079 17.477 1.00 8.34 204 ALA A O 1
ATOM 1345 N N . SER A 1 171 ? 21.118 4.023 16.567 1.00 8.96 205 SER A N 1
ATOM 1346 C CA . SER A 1 171 ? 22.587 3.963 16.632 1.00 10.43 205 SER A CA 1
ATOM 1347 C C . SER A 1 171 ? 23.202 5.020 15.718 1.00 9.72 205 SER A C 1
ATOM 1348 O O . SER A 1 171 ? 24.373 5.376 15.992 1.00 12.83 205 SER A O 1
ATOM 1351 N N . GLN A 1 172 ? 22.477 5.507 14.717 1.00 9.33 206 GLN A N 1
ATOM 1352 C CA . GLN A 1 172 ? 22.913 6.579 13.821 1.00 10.54 206 GLN A CA 1
ATOM 1353 C C . GLN A 1 172 ? 22.447 7.954 14.281 1.00 8.82 206 GLN A C 1
ATOM 1354 O O . GLN A 1 172 ? 22.678 8.959 13.586 1.00 9.66 206 GLN A O 1
ATOM 1360 N N . ARG A 1 173 ? 21.821 8.023 15.441 1.00 7.68 207 ARG A N 1
ATOM 1361 C CA . ARG A 1 173 ? 21.410 9.293 16.078 1.00 7.45 207 ARG A CA 1
ATOM 1362 C C . ARG A 1 173 ? 20.389 10.050 15.249 1.00 6.77 207 ARG A C 1
ATOM 1363 O O . ARG A 1 173 ? 20.355 11.264 15.238 1.00 7.99 207 ARG A O 1
ATOM 1371 N N . ASP A 1 174 ? 19.457 9.347 14.580 1.00 7.48 208 ASP A N 1
ATOM 1372 C CA . ASP A 1 174 ? 18.435 10.014 13.776 1.00 7.16 208 ASP A CA 1
ATOM 1373 C C . ASP A 1 174 ? 17.603 11.024 14.558 1.00 6.95 208 ASP A C 1
ATOM 1374 O O . ASP A 1 174 ? 17.074 11.952 13.984 1.00 7.34 208 ASP A O 1
ATOM 1379 N N . GLY A 1 175 ? 17.443 10.805 15.852 1.00 6.93 209 GLY A N 1
ATOM 1380 C CA . GLY A 1 175 ? 16.659 11.717 16.707 1.00 6.89 209 GLY A CA 1
ATOM 1381 C C . GLY A 1 175 ? 17.148 13.113 16.622 1.00 6.23 209 GLY A C 1
ATOM 1382 O O . GLY A 1 175 ? 16.384 14.082 16.773 1.00 7.53 209 GLY A O 1
ATOM 1383 N N . GLU A 1 176 ? 18.485 13.325 16.394 1.00 6.79 210 GLU A N 1
ATOM 1384 C CA . GLU A 1 176 ? 18.964 14.703 16.268 1.00 6.87 210 GLU A CA 1
ATOM 1385 C C . GLU A 1 176 ? 18.405 15.415 15.023 1.00 6.47 210 GLU A C 1
ATOM 1386 O O . GLU A 1 176 ? 17.992 16.548 15.131 1.00 6.73 210 GLU A O 1
ATOM 1392 N N . GLN A 1 177 ? 18.421 14.747 13.871 1.00 6.36 211 GLN A N 1
ATOM 1393 C CA . GLN A 1 177 ? 17.881 15.374 12.681 1.00 6.62 211 GLN A CA 1
ATOM 1394 C C . GLN A 1 177 ? 16.374 15.537 12.816 1.00 5.83 211 GLN A C 1
ATOM 1395 O O . GLN A 1 177 ? 15.817 16.553 12.407 1.00 6.38 211 GLN A O 1
ATOM 1401 N N . GLN A 1 178 ? 15.714 14.529 13.363 1.00 5.85 212 GLN A N 1
ATOM 1402 C CA . GLN A 1 178 ? 14.240 14.652 13.552 1.00 5.77 212 GLN A CA 1
ATOM 1403 C C . GLN A 1 178 ? 13.936 15.884 14.411 1.00 5.16 212 GLN A C 1
ATOM 1404 O O . GLN A 1 178 ? 13.098 16.701 14.037 1.00 5.53 212 GLN A O 1
ATOM 1410 N N . ALA A 1 179 ? 14.628 16.013 15.543 1.00 5.88 213 ALA A N 1
ATOM 1411 C CA . ALA A 1 179 ? 14.448 17.154 16.433 1.00 5.89 213 ALA A CA 1
ATOM 1412 C C . ALA A 1 179 ? 14.725 18.467 15.695 1.00 5.22 213 ALA A C 1
ATOM 1413 O O . ALA A 1 179 ? 14.013 19.433 15.874 1.00 6.64 213 ALA A O 1
ATOM 1415 N N . ALA A 1 180 ? 15.801 18.497 14.918 1.00 6.38 214 ALA A N 1
ATOM 1416 C CA . ALA A 1 180 ? 16.133 19.727 14.235 1.00 6.61 214 ALA A CA 1
ATOM 1417 C C . ALA A 1 180 ? 15.026 20.144 13.265 1.00 6.37 214 ALA A C 1
ATOM 1418 O O . ALA A 1 180 ? 14.656 21.307 13.145 1.00 6.86 214 ALA A O 1
ATOM 1420 N N . ILE A 1 181 ? 14.481 19.169 12.508 1.00 5.92 215 ILE A N 1
ATOM 1421 C CA . ILE A 1 181 ? 13.413 19.465 11.605 1.00 6.08 215 ILE A CA 1
ATOM 1422 C C . ILE A 1 181 ? 12.153 19.919 12.333 1.00 5.54 215 ILE A C 1
ATOM 1423 O O . ILE A 1 181 ? 11.530 20.915 12.012 1.00 6.66 215 ILE A O 1
ATOM 1428 N N . PHE A 1 182 ? 11.811 19.182 13.406 1.00 5.37 216 PHE A N 1
ATOM 1429 C CA . PHE A 1 182 ? 10.642 19.559 14.202 1.00 5.58 216 PHE A CA 1
ATOM 1430 C C . PHE A 1 182 ? 10.777 20.990 14.742 1.00 5.31 216 PHE A C 1
ATOM 1431 O O . PHE A 1 182 ? 9.823 21.773 14.676 1.00 5.58 216 PHE A O 1
ATOM 1439 N N . GLU A 1 183 ? 11.929 21.319 15.302 1.00 5.50 217 GLU A N 1
ATOM 1440 C CA . GLU A 1 183 ? 12.092 22.650 15.897 1.00 6.54 217 GLU A CA 1
ATOM 1441 C C . GLU A 1 183 ? 12.101 23.706 14.827 1.00 6.26 217 GLU A C 1
ATOM 1442 O O . GLU A 1 183 ? 11.655 24.831 15.068 1.00 7.04 217 GLU A O 1
ATOM 1448 N N . SER A 1 184 ? 12.552 23.390 13.627 1.00 6.52 218 SER A N 1
ATOM 1449 C CA . SER A 1 184 ? 12.506 24.354 12.514 1.00 7.43 218 SER A CA 1
ATOM 1450 C C . SER A 1 184 ? 11.091 24.665 12.091 1.00 6.29 218 SER A C 1
ATOM 1451 O O . SER A 1 184 ? 10.845 25.671 11.436 1.00 7.44 218 SER A O 1
ATOM 1454 N N . GLU A 1 185 ? 10.152 23.795 12.461 1.00 5.95 219 GLU A N 1
ATOM 1455 C CA . GLU A 1 185 ? 8.720 23.997 12.267 1.00 5.32 219 GLU A CA 1
ATOM 1456 C C . GLU A 1 185 ? 8.066 24.641 13.494 1.00 5.36 219 GLU A C 1
ATOM 1457 O O . GLU A 1 185 ? 6.876 24.970 13.457 1.00 6.69 219 GLU A O 1
ATOM 1463 N N . GLY A 1 186 ? 8.814 24.858 14.572 1.00 5.08 220 GLY A N 1
ATOM 1464 C CA . GLY A 1 186 ? 8.297 25.403 15.819 1.00 5.30 220 GLY A CA 1
ATOM 1465 C C . GLY A 1 186 ? 7.605 24.402 16.721 1.00 4.87 220 GLY A C 1
ATOM 1466 O O . GLY A 1 186 ? 6.975 24.833 17.695 1.00 5.83 220 GLY A O 1
ATOM 1467 N N . LEU A 1 187 ? 7.729 23.114 16.469 1.00 4.77 221 LEU A N 1
ATOM 1468 C CA . LEU A 1 187 ? 7.069 22.115 17.319 1.00 4.57 221 LEU A CA 1
ATOM 1469 C C . LEU A 1 187 ? 7.770 22.056 18.675 1.00 4.59 221 LEU A C 1
ATOM 1470 O O . LEU A 1 187 ? 9.016 21.983 18.763 1.00 5.11 221 LEU A O 1
ATOM 1475 N N . SER A 1 188 ? 6.991 22.007 19.759 1.00 4.42 222 SER A N 1
ATOM 1476 C CA . SER A 1 188 ? 7.596 21.817 21.073 1.00 4.67 222 SER A CA 1
ATOM 1477 C C . SER A 1 188 ? 8.081 20.387 21.269 1.00 4.23 222 SER A C 1
ATOM 1478 O O . SER A 1 188 ? 7.316 19.427 21.022 1.00 4.72 222 SER A O 1
ATOM 1481 N N . PRO A 1 189 ? 9.303 20.202 21.765 1.00 4.47 223 PRO A N 1
ATOM 1482 C CA . PRO A 1 189 ? 9.797 18.844 22.061 1.00 4.71 223 PRO A CA 1
ATOM 1483 C C . PRO A 1 189 ? 8.900 18.046 22.999 1.00 4.31 223 PRO A C 1
ATOM 1484 O O . PRO A 1 189 ? 8.897 16.821 22.950 1.00 4.65 223 PRO A O 1
ATOM 1488 N N . SER A 1 190 ? 8.164 18.714 23.856 1.00 4.38 224 SER A N 1
ATOM 1489 C CA . SER A 1 190 ? 7.217 18.095 24.761 1.00 4.85 224 SER A CA 1
ATOM 1490 C C . SER A 1 190 ? 6.062 17.397 24.045 1.00 4.49 224 SER A C 1
ATOM 1491 O O . SER A 1 190 ? 5.277 16.693 24.723 1.00 5.14 224 SER A O 1
ATOM 1494 N N . ARG A 1 191 ? 5.961 17.559 22.745 1.00 4.21 225 ARG A N 1
ATOM 1495 C CA . ARG A 1 191 ? 4.938 16.906 21.908 1.00 4.55 225 ARG A CA 1
ATOM 1496 C C . ARG A 1 191 ? 5.571 15.801 21.052 1.00 4.22 225 ARG A C 1
ATOM 1497 O O . ARG A 1 191 ? 4.877 15.325 20.162 1.00 5.33 225 ARG A O 1
ATOM 1505 N N . VAL A 1 192 ? 6.815 15.395 21.307 1.00 4.15 226 VAL A N 1
ATOM 1506 C CA . VAL A 1 192 ? 7.536 14.438 20.475 1.00 4.05 226 VAL A CA 1
ATOM 1507 C C . VAL A 1 192 ? 8.157 13.347 21.294 1.00 4.05 226 VAL A C 1
ATOM 1508 O O . VAL A 1 192 ? 8.904 13.627 22.242 1.00 5.07 226 VAL A O 1
ATOM 1512 N N . CYS A 1 193 ? 7.941 12.110 20.871 1.00 4.00 227 CYS A N 1
ATOM 1513 C CA . CYS A 1 193 ? 8.665 10.938 21.408 1.00 4.21 227 CYS A CA 1
ATOM 1514 C C . CYS A 1 193 ? 9.587 10.400 20.305 1.00 4.28 227 CYS A C 1
ATOM 1515 O O . CYS A 1 193 ? 9.157 10.077 19.199 1.00 5.26 227 CYS A O 1
ATOM 1518 N N . ILE A 1 194 ? 10.880 10.366 20.630 1.00 4.60 228 ILE A N 1
ATOM 1519 C CA . ILE A 1 194 ? 11.910 9.819 19.775 1.00 4.54 228 ILE A CA 1
ATOM 1520 C C . ILE A 1 194 ? 12.012 8.347 20.093 1.00 4.88 228 ILE A C 1
ATOM 1521 O O . ILE A 1 194 ? 12.530 7.955 21.158 1.00 5.21 228 ILE A O 1
ATOM 1526 N N . GLY A 1 195 ? 11.441 7.494 19.207 1.00 4.64 229 GLY A N 1
ATOM 1527 C CA . GLY A 1 195 ? 11.284 6.084 19.551 1.00 5.35 229 GLY A CA 1
ATOM 1528 C C . GLY A 1 195 ? 12.431 5.221 19.090 1.00 4.94 229 GLY A C 1
ATOM 1529 O O . GLY A 1 195 ? 13.391 5.616 18.435 1.00 6.05 229 GLY A O 1
ATOM 1530 N N . HIS A 1 196 ? 12.304 3.942 19.500 1.00 5.23 230 HIS A N 1
ATOM 1531 C CA . HIS A 1 196 ? 13.345 2.916 19.308 1.00 4.68 230 HIS A CA 1
ATOM 1532 C C . HIS A 1 196 ? 14.670 3.361 19.908 1.00 4.92 230 HIS A C 1
ATOM 1533 O O . HIS A 1 196 ? 15.736 2.883 19.521 1.00 5.71 230 HIS A O 1
ATOM 1540 N N . SER A 1 197 ? 14.599 4.193 20.951 1.00 5.25 231 SER A N 1
ATOM 1541 C CA . SER A 1 197 ? 15.818 4.767 21.514 1.00 5.20 231 SER A CA 1
ATOM 1542 C C . SER A 1 197 ? 16.628 3.789 22.322 1.00 5.03 231 SER A C 1
ATOM 1543 O O . SER A 1 197 ? 17.821 4.031 22.507 1.00 6.49 231 SER A O 1
ATOM 1546 N N . ASP A 1 198 ? 16.044 2.670 22.746 1.00 4.78 232 ASP A N 1
ATOM 1547 C CA . ASP A 1 198 ? 16.831 1.644 23.438 1.00 5.28 232 ASP A CA 1
ATOM 1548 C C . ASP A 1 198 ? 17.676 0.818 22.470 1.00 5.15 232 ASP A C 1
ATOM 1549 O O . ASP A 1 198 ? 18.411 -0.058 22.917 1.00 6.08 232 ASP A O 1
ATOM 1554 N N . ASP A 1 199 ? 17.586 1.080 21.155 1.00 5.14 233 ASP A N 1
ATOM 1555 C CA . ASP A 1 199 ? 18.457 0.419 20.193 1.00 5.82 233 ASP A CA 1
ATOM 1556 C C . ASP A 1 199 ? 19.886 0.942 20.278 1.00 7.22 233 ASP A C 1
ATOM 1557 O O . ASP A 1 199 ? 20.754 0.261 19.698 1.00 9.95 233 ASP A O 1
ATOM 1562 N N . THR A 1 200 ? 20.155 2.047 20.946 1.00 5.77 234 THR A N 1
ATOM 1563 C CA . THR A 1 200 ? 21.518 2.554 21.093 1.00 6.11 234 THR A CA 1
ATOM 1564 C C . THR A 1 200 ? 22.006 2.395 22.508 1.00 6.15 234 THR A C 1
ATOM 1565 O O . THR A 1 200 ? 21.234 2.296 23.460 1.00 7.33 234 THR A O 1
ATOM 1569 N N . ASP A 1 201 ? 23.334 2.383 22.690 1.00 6.33 235 ASP A N 1
ATOM 1570 C CA . ASP A 1 201 ? 23.957 2.473 23.985 1.00 7.27 235 ASP A CA 1
ATOM 1571 C C . ASP A 1 201 ? 24.458 3.909 24.262 1.00 7.00 235 ASP A C 1
ATOM 1572 O O . ASP A 1 201 ? 25.096 4.124 25.305 1.00 8.19 235 ASP A O 1
ATOM 1577 N N . ASP A 1 202 ? 24.249 4.866 23.374 1.00 6.93 236 ASP A N 1
ATOM 1578 C CA . ASP A 1 202 ? 24.796 6.209 23.503 1.00 6.38 236 ASP A CA 1
ATOM 1579 C C . ASP A 1 202 ? 23.906 7.039 24.455 1.00 6.91 236 ASP A C 1
ATOM 1580 O O . ASP A 1 202 ? 22.956 7.725 24.047 1.00 6.84 236 ASP A O 1
ATOM 1585 N N . LEU A 1 203 ? 24.242 6.977 25.715 1.00 7.37 237 LEU A N 1
ATOM 1586 C CA . LEU A 1 203 ? 23.487 7.659 26.744 1.00 8.92 237 LEU A CA 1
ATOM 1587 C C . LEU A 1 203 ? 23.609 9.173 26.594 1.00 8.83 237 LEU A C 1
ATOM 1588 O O . LEU A 1 203 ? 22.661 9.874 26.926 1.00 11.22 237 LEU A O 1
ATOM 1593 N N A SER A 1 204 ? 24.740 9.671 26.118 0.50 8.60 238 SER A N 1
ATOM 1594 N N B SER A 1 204 ? 24.735 9.698 26.120 0.50 8.21 238 SER A N 1
ATOM 1595 C CA A SER A 1 204 ? 24.888 11.109 25.887 0.50 10.29 238 SER A CA 1
ATOM 1596 C CA B SER A 1 204 ? 24.882 11.146 25.916 0.50 9.29 238 SER A CA 1
ATOM 1597 C C A SER A 1 204 ? 23.827 11.594 24.897 0.50 7.90 238 SER A C 1
ATOM 1598 C C B SER A 1 204 ? 23.880 11.626 24.864 0.50 7.66 238 SER A C 1
ATOM 1599 O O A SER A 1 204 ? 23.159 12.608 25.125 0.50 10.76 238 SER A O 1
ATOM 1600 O O B SER A 1 204 ? 23.297 12.699 25.026 0.50 6.31 238 SER A O 1
ATOM 1605 N N . TYR A 1 205 ? 23.670 10.873 23.795 1.00 7.29 239 TYR A N 1
ATOM 1606 C CA . TYR A 1 205 ? 22.669 11.197 22.779 1.00 6.35 239 TYR A CA 1
ATOM 1607 C C . TYR A 1 205 ? 21.273 11.258 23.435 1.00 6.20 239 TYR A C 1
ATOM 1608 O O . TYR A 1 205 ? 20.498 12.217 23.168 1.00 6.68 239 TYR A O 1
ATOM 1617 N N . LEU A 1 206 ? 20.937 10.238 24.210 1.00 6.41 240 LEU A N 1
ATOM 1618 C CA . LEU A 1 206 ? 19.610 10.172 24.818 1.00 6.61 240 LEU A CA 1
ATOM 1619 C C . LEU A 1 206 ? 19.388 11.261 25.835 1.00 5.80 240 LEU A C 1
ATOM 1620 O O . LEU A 1 206 ? 18.313 11.876 25.878 1.00 6.50 240 LEU A O 1
ATOM 1625 N N . THR A 1 207 ? 20.361 11.471 26.727 1.00 6.09 241 THR A N 1
ATOM 1626 C CA . THR A 1 207 ? 20.168 12.498 27.779 1.00 6.16 241 THR A CA 1
ATOM 1627 C C . THR A 1 207 ? 20.128 13.891 27.173 1.00 5.57 241 THR A C 1
ATOM 1628 O O . THR A 1 207 ? 19.428 14.774 27.659 1.00 6.31 241 THR A O 1
ATOM 1632 N N . ALA A 1 208 ? 20.884 14.141 26.093 1.00 5.64 242 ALA A N 1
ATOM 1633 C CA . ALA A 1 208 ? 20.854 15.456 25.508 1.00 6.59 242 ALA A CA 1
ATOM 1634 C C . ALA A 1 208 ? 19.479 15.743 24.904 1.00 5.92 242 ALA A C 1
ATOM 1635 O O . ALA A 1 208 ? 18.965 16.874 24.998 1.00 6.67 242 ALA A O 1
ATOM 1637 N N . LEU A 1 209 ? 18.869 14.751 24.258 1.00 5.29 243 LEU A N 1
ATOM 1638 C CA . LEU A 1 209 ? 17.504 14.926 23.744 1.00 5.43 243 LEU A CA 1
ATOM 1639 C C . LEU A 1 209 ? 16.514 15.108 24.898 1.00 4.64 243 LEU A C 1
ATOM 1640 O O . LEU A 1 209 ? 15.631 15.974 24.838 1.00 5.17 243 LEU A O 1
ATOM 1645 N N . ALA A 1 210 ? 16.647 14.306 25.949 1.00 5.12 244 ALA A N 1
ATOM 1646 C CA . ALA A 1 210 ? 15.745 14.424 27.086 1.00 4.90 244 ALA A CA 1
ATOM 1647 C C . ALA A 1 210 ? 15.859 15.823 27.709 1.00 4.84 244 ALA A C 1
ATOM 1648 O O . ALA A 1 210 ? 14.826 16.390 28.106 1.00 5.38 244 ALA A O 1
ATOM 1650 N N . ALA A 1 211 ? 17.068 16.341 27.825 1.00 4.98 245 ALA A N 1
ATOM 1651 C CA . ALA A 1 211 ? 17.257 17.687 28.413 1.00 5.89 245 ALA A CA 1
ATOM 1652 C C . ALA A 1 211 ? 16.661 18.789 27.566 1.00 6.32 245 ALA A C 1
ATOM 1653 O O . ALA A 1 211 ? 16.281 19.832 28.121 1.00 8.30 245 ALA A O 1
ATOM 1655 N N . ARG A 1 212 ? 16.517 18.547 26.274 1.00 5.84 246 ARG A N 1
ATOM 1656 C CA . ARG A 1 212 ? 15.851 19.471 25.355 1.00 6.65 246 ARG A CA 1
ATOM 1657 C C . ARG A 1 212 ? 14.335 19.405 25.453 1.00 6.25 246 ARG A C 1
ATOM 1658 O O . ARG A 1 212 ? 13.604 20.232 24.886 1.00 7.38 246 ARG A O 1
ATOM 1666 N N . GLY A 1 213 ? 13.797 18.427 26.201 1.00 5.43 247 GLY A N 1
ATOM 1667 C CA . GLY A 1 213 ? 12.394 18.243 26.460 1.00 5.94 247 GLY A CA 1
ATOM 1668 C C . GLY A 1 213 ? 11.702 17.166 25.669 1.00 5.24 247 GLY A C 1
ATOM 1669 O O . GLY A 1 213 ? 10.482 16.974 25.798 1.00 5.41 247 GLY A O 1
ATOM 1670 N N . TYR A 1 214 ? 12.441 16.415 24.846 1.00 4.95 248 TYR A N 1
ATOM 1671 C CA . TYR A 1 214 ? 11.867 15.302 24.132 1.00 4.58 248 TYR A CA 1
ATOM 1672 C C . TYR A 1 214 ? 11.510 14.172 25.094 1.00 4.61 248 TYR A C 1
ATOM 1673 O O . TYR A 1 214 ? 12.145 13.981 26.140 1.00 5.41 248 TYR A O 1
ATOM 1682 N N A LEU A 1 215 ? 10.497 13.393 24.694 0.50 4.61 249 LEU A N 1
ATOM 1683 N N B LEU A 1 215 ? 10.511 13.405 24.671 0.50 4.87 249 LEU A N 1
ATOM 1684 C CA A LEU A 1 215 ? 10.268 12.085 25.298 0.50 4.68 249 LEU A CA 1
ATOM 1685 C CA B LEU A 1 215 ? 10.234 12.128 25.293 0.50 4.37 249 LEU A CA 1
ATOM 1686 C C A LEU A 1 215 ? 11.109 11.057 24.574 0.50 4.94 249 LEU A C 1
ATOM 1687 C C B LEU A 1 215 ? 11.133 11.094 24.597 0.50 4.27 249 LEU A C 1
ATOM 1688 O O A LEU A 1 215 ? 11.280 11.144 23.353 0.50 5.18 249 LEU A O 1
ATOM 1689 O O B LEU A 1 215 ? 11.370 11.154 23.377 0.50 5.37 249 LEU A O 1
ATOM 1698 N N . ILE A 1 216 ? 11.624 10.143 25.339 1.00 4.44 250 ILE A N 1
ATOM 1699 C CA . ILE A 1 216 ? 12.562 9.125 24.873 1.00 4.29 250 ILE A CA 1
ATOM 1700 C C . ILE A 1 216 ? 11.822 7.773 24.946 1.00 4.31 250 ILE A C 1
ATOM 1701 O O . ILE A 1 216 ? 11.463 7.319 26.012 1.00 4.87 250 ILE A O 1
ATOM 1706 N N . GLY A 1 217 ? 11.570 7.216 23.763 1.00 4.49 251 GLY A N 1
ATOM 1707 C CA . GLY A 1 217 ? 10.805 5.996 23.665 1.00 4.96 251 GLY A CA 1
ATOM 1708 C C . GLY A 1 217 ? 11.706 4.772 23.747 1.00 4.81 251 GLY A C 1
ATOM 1709 O O . GLY A 1 217 ? 12.420 4.447 22.778 1.00 6.33 251 GLY A O 1
ATOM 1710 N N . LEU A 1 218 ? 11.665 4.125 24.897 1.00 4.96 252 LEU A N 1
ATOM 1711 C CA . LEU A 1 218 ? 12.438 2.889 25.147 1.00 4.60 252 LEU A CA 1
ATOM 1712 C C . LEU A 1 218 ? 11.445 1.747 24.937 1.00 4.47 252 LEU A C 1
ATOM 1713 O O . LEU A 1 218 ? 10.791 1.258 25.884 1.00 5.20 252 LEU A O 1
ATOM 1718 N N . ASP A 1 219 ? 11.246 1.415 23.701 1.00 5.00 253 ASP A N 1
ATOM 1719 C CA . ASP A 1 219 ? 10.096 0.623 23.219 1.00 5.01 253 ASP A CA 1
ATOM 1720 C C . ASP A 1 219 ? 10.479 -0.728 22.620 1.00 5.15 253 ASP A C 1
ATOM 1721 O O . ASP A 1 219 ? 9.589 -1.406 22.106 1.00 7.00 253 ASP A O 1
ATOM 1726 N N . HIS A 1 220 ? 11.758 -1.090 22.642 1.00 5.46 254 HIS A N 1
ATOM 1727 C CA . HIS A 1 220 ? 12.245 -2.348 22.091 1.00 5.82 254 HIS A CA 1
ATOM 1728 C C . HIS A 1 220 ? 12.733 -3.301 23.134 1.00 5.53 254 HIS A C 1
ATOM 1729 O O . HIS A 1 220 ? 13.525 -4.192 22.849 1.00 6.03 254 HIS A O 1
ATOM 1736 N N . ILE A 1 221 ? 12.275 -3.137 24.377 1.00 5.52 255 ILE A N 1
ATOM 1737 C CA . ILE A 1 221 ? 12.927 -3.868 25.477 1.00 5.66 255 ILE A CA 1
ATOM 1738 C C . ILE A 1 221 ? 12.986 -5.375 25.266 1.00 5.52 255 ILE A C 1
ATOM 1739 O O . ILE A 1 221 ? 14.026 -5.958 25.526 1.00 5.95 255 ILE A O 1
ATOM 1744 N N . PRO A 1 222 ? 11.921 -6.070 24.782 1.00 5.62 256 PRO A N 1
ATOM 1745 C CA . PRO A 1 222 ? 12.049 -7.516 24.627 1.00 6.35 256 PRO A CA 1
ATOM 1746 C C . PRO A 1 222 ? 12.767 -7.951 23.360 1.00 6.04 256 PRO A C 1
ATOM 1747 O O . PRO A 1 222 ? 12.902 -9.171 23.098 1.00 7.82 256 PRO A O 1
ATOM 1751 N N . TYR A 1 223 ? 13.241 -7.035 22.529 1.00 6.59 257 TYR A N 1
ATOM 1752 C CA . TYR A 1 223 ? 13.873 -7.400 21.268 1.00 6.69 257 TYR A CA 1
ATOM 1753 C C . TYR A 1 223 ? 15.277 -7.917 21.485 1.00 6.50 257 TYR A C 1
ATOM 1754 O O . TYR A 1 223 ? 16.228 -7.182 21.772 1.00 7.79 257 TYR A O 1
ATOM 1763 N N . SER A 1 224 ? 15.461 -9.224 21.270 1.00 6.52 258 SER A N 1
ATOM 1764 C CA . SER A 1 224 ? 16.781 -9.844 21.331 1.00 5.78 258 SER A CA 1
ATOM 1765 C C . SER A 1 224 ? 16.759 -11.180 20.631 1.00 6.43 258 SER A C 1
ATOM 1766 O O . SER A 1 224 ? 15.827 -11.974 20.841 1.00 6.82 258 SER A O 1
ATOM 1769 N N . ALA A 1 225 ? 17.791 -11.446 19.849 1.00 6.42 259 ALA A N 1
ATOM 1770 C CA . ALA A 1 225 ? 18.019 -12.716 19.162 1.00 6.66 259 ALA A CA 1
ATOM 1771 C C . ALA A 1 225 ? 18.989 -13.630 19.912 1.00 6.40 259 ALA A C 1
ATOM 1772 O O . ALA A 1 225 ? 19.450 -14.613 19.345 1.00 6.88 259 ALA A O 1
ATOM 1774 N N . ILE A 1 226 ? 19.305 -13.376 21.131 1.00 7.33 260 ILE A N 1
ATOM 1775 C CA . ILE A 1 226 ? 20.072 -14.273 21.954 1.00 7.42 260 ILE A CA 1
ATOM 1776 C C . ILE A 1 226 ? 19.397 -15.637 22.002 1.00 7.11 260 ILE A C 1
ATOM 1777 O O . ILE A 1 226 ? 18.178 -15.715 22.275 1.00 8.12 260 ILE A O 1
ATOM 1782 N N . GLY A 1 227 ? 20.116 -16.689 21.675 1.00 7.63 261 GLY A N 1
ATOM 1783 C CA . GLY A 1 227 ? 19.586 -18.047 21.530 1.00 7.56 261 GLY A CA 1
ATOM 1784 C C . GLY A 1 227 ? 19.203 -18.405 20.107 1.00 6.84 261 GLY A C 1
ATOM 1785 O O . GLY A 1 227 ? 18.887 -19.581 19.848 1.00 8.37 261 GLY A O 1
ATOM 1786 N N . LEU A 1 228 ? 19.208 -17.441 19.193 1.00 6.37 262 LEU A N 1
ATOM 1787 C CA . LEU A 1 228 ? 18.843 -17.671 17.795 1.00 6.70 262 LEU A CA 1
ATOM 1788 C C . LEU A 1 228 ? 19.711 -16.745 16.924 1.00 6.64 262 LEU A C 1
ATOM 1789 O O . LEU A 1 228 ? 19.258 -16.199 15.924 1.00 7.21 262 LEU A O 1
ATOM 1794 N N . GLU A 1 229 ? 20.991 -16.597 17.312 1.00 7.91 263 GLU A N 1
ATOM 1795 C CA . GLU A 1 229 ? 21.872 -15.621 16.647 1.00 8.80 263 GLU A CA 1
ATOM 1796 C C . GLU A 1 229 ? 22.140 -15.851 15.162 1.00 10.71 263 GLU A C 1
ATOM 1797 O O . GLU A 1 229 ? 22.437 -14.883 14.440 1.00 15.16 263 GLU A O 1
ATOM 1803 N N . ASP A 1 230 ? 22.057 -17.092 14.765 1.00 11.77 264 ASP A N 1
ATOM 1804 C CA . ASP A 1 230 ? 22.322 -17.381 13.353 1.00 14.52 264 ASP A CA 1
ATOM 1805 C C . ASP A 1 230 ? 21.028 -17.445 12.541 1.00 11.94 264 ASP A C 1
ATOM 1806 O O . ASP A 1 230 ? 21.041 -17.832 11.389 1.00 15.81 264 ASP A O 1
ATOM 1811 N N . ASN A 1 231 ? 19.903 -16.972 13.113 1.00 9.65 265 ASN A N 1
ATOM 1812 C CA . ASN A 1 231 ? 18.702 -16.638 12.346 1.00 7.69 265 ASN A CA 1
ATOM 1813 C C . ASN A 1 231 ? 18.897 -15.233 11.815 1.00 7.86 265 ASN A C 1
ATOM 1814 O O . ASN A 1 231 ? 18.774 -14.257 12.585 1.00 8.20 265 ASN A O 1
ATOM 1819 N N . ALA A 1 232 ? 19.263 -15.091 10.546 1.00 8.79 266 ALA A N 1
ATOM 1820 C CA . ALA A 1 232 ? 19.679 -13.782 10.034 1.00 10.25 266 ALA A CA 1
ATOM 1821 C C . ALA A 1 232 ? 18.535 -12.791 10.061 1.00 8.07 266 ALA A C 1
ATOM 1822 O O . ALA A 1 232 ? 18.721 -11.628 10.398 1.00 8.21 266 ALA A O 1
ATOM 1824 N N . SER A 1 233 ? 17.329 -13.247 9.674 1.00 8.71 267 SER A N 1
ATOM 1825 C CA . SER A 1 233 ? 16.205 -12.328 9.651 1.00 8.42 267 SER A CA 1
ATOM 1826 C C . SER A 1 233 ? 15.789 -11.860 11.038 1.00 7.56 267 SER A C 1
ATOM 1827 O O . SER A 1 233 ? 15.492 -10.676 11.291 1.00 7.70 267 SER A O 1
ATOM 1830 N N . ALA A 1 234 ? 15.784 -12.770 11.970 1.00 7.70 268 ALA A N 1
ATOM 1831 C CA . ALA A 1 234 ? 15.458 -12.423 13.367 1.00 7.80 268 ALA A CA 1
ATOM 1832 C C . ALA A 1 234 ? 16.541 -11.554 13.985 1.00 6.89 268 ALA A C 1
ATOM 1833 O O . ALA A 1 234 ? 16.231 -10.604 14.715 1.00 8.44 268 ALA A O 1
ATOM 1835 N N A SER A 1 235 ? 17.801 -11.862 13.702 0.35 7.61 269 SER A N 1
ATOM 1836 N N B SER A 1 235 ? 17.797 -11.858 13.693 0.35 7.26 269 SER A N 1
ATOM 1837 N N C SER A 1 235 ? 17.818 -11.830 13.754 0.30 7.66 269 SER A N 1
ATOM 1838 C CA A SER A 1 235 ? 18.896 -11.055 14.241 0.35 8.19 269 SER A CA 1
ATOM 1839 C CA B SER A 1 235 ? 18.915 -11.075 14.214 0.35 8.46 269 SER A CA 1
ATOM 1840 C CA C SER A 1 235 ? 18.831 -10.965 14.377 0.30 7.79 269 SER A CA 1
ATOM 1841 C C A SER A 1 235 ? 18.790 -9.628 13.728 0.35 7.31 269 SER A C 1
ATOM 1842 C C B SER A 1 235 ? 18.853 -9.645 13.707 0.35 8.09 269 SER A C 1
ATOM 1843 C C C SER A 1 235 ? 18.811 -9.590 13.730 0.30 7.20 269 SER A C 1
ATOM 1844 O O A SER A 1 235 ? 18.981 -8.657 14.481 0.35 7.33 269 SER A O 1
ATOM 1845 O O B SER A 1 235 ? 19.124 -8.680 14.442 0.35 8.17 269 SER A O 1
ATOM 1846 O O C SER A 1 235 ? 19.091 -8.580 14.405 0.30 8.21 269 SER A O 1
ATOM 1853 N N . ALA A 1 236 ? 18.481 -9.442 12.446 1.00 7.44 270 ALA A N 1
ATOM 1854 C CA . ALA A 1 236 ? 18.406 -8.128 11.879 1.00 8.35 270 ALA A CA 1
ATOM 1855 C C . ALA A 1 236 ? 17.293 -7.312 12.542 1.00 8.61 270 ALA A C 1
ATOM 1856 O O . ALA A 1 236 ? 17.400 -6.120 12.776 1.00 12.36 270 ALA A O 1
ATOM 1858 N N . LEU A 1 237 ? 16.142 -7.968 12.810 1.00 7.05 271 LEU A N 1
ATOM 1859 C CA . LEU A 1 237 ? 14.997 -7.291 13.392 1.00 7.64 271 LEU A CA 1
ATOM 1860 C C . LEU A 1 237 ? 15.245 -7.007 14.889 1.00 6.62 271 LEU A C 1
ATOM 1861 O O . LEU A 1 237 ? 14.871 -5.938 15.411 1.00 7.93 271 LEU A O 1
ATOM 1866 N N . LEU A 1 238 ? 15.800 -7.974 15.631 1.00 6.54 272 LEU A N 1
ATOM 1867 C CA . LEU A 1 238 ? 15.812 -7.939 17.053 1.00 6.72 272 LEU A CA 1
ATOM 1868 C C . LEU A 1 238 ? 17.095 -7.448 17.699 1.00 6.82 272 LEU A C 1
ATOM 1869 O O . LEU A 1 238 ? 17.070 -6.987 18.840 1.00 7.47 272 LEU A O 1
ATOM 1874 N N . GLY A 1 239 ? 18.203 -7.586 16.967 1.00 7.12 273 GLY A N 1
ATOM 1875 C CA . GLY A 1 239 ? 19.500 -7.327 17.526 1.00 7.36 273 GLY A CA 1
ATOM 1876 C C . GLY A 1 239 ? 19.976 -8.418 18.474 1.00 6.83 273 GLY A C 1
ATOM 1877 O O . GLY A 1 239 ? 19.266 -9.372 18.763 1.00 8.55 273 GLY A O 1
ATOM 1878 N N . ILE A 1 240 ? 21.217 -8.263 18.964 1.00 8.12 274 ILE A N 1
ATOM 1879 C CA . ILE A 1 240 ? 21.780 -9.261 19.881 1.00 10.50 274 ILE A CA 1
ATOM 1880 C C . ILE A 1 240 ? 22.123 -8.712 21.245 1.00 8.21 274 ILE A C 1
ATOM 1881 O O . ILE A 1 240 ? 22.623 -9.445 22.097 1.00 11.86 274 ILE A O 1
ATOM 1886 N N . ARG A 1 241 ? 21.767 -7.454 21.502 1.00 8.14 275 ARG A N 1
ATOM 1887 C CA . ARG A 1 241 ? 21.809 -6.926 22.871 1.00 8.64 275 ARG A CA 1
ATOM 1888 C C . ARG A 1 241 ? 20.700 -7.543 23.677 1.00 7.96 275 ARG A C 1
ATOM 1889 O O . ARG A 1 241 ? 19.582 -7.833 23.169 1.00 10.67 275 ARG A O 1
ATOM 1897 N N . SER A 1 242 ? 20.941 -7.824 24.933 1.00 7.79 276 SER A N 1
ATOM 1898 C CA . SER A 1 242 ? 19.963 -8.477 25.780 1.00 7.32 276 SER A CA 1
ATOM 1899 C C . SER A 1 242 ? 18.851 -7.547 26.183 1.00 6.86 276 SER A C 1
ATOM 1900 O O . SER A 1 242 ? 18.997 -6.320 26.221 1.00 6.44 276 SER A O 1
ATOM 1903 N N . TRP A 1 243 ? 17.728 -8.149 26.578 1.00 6.75 277 TRP A N 1
ATOM 1904 C CA . TRP A 1 243 ? 16.625 -7.324 27.122 1.00 6.22 277 TRP A CA 1
ATOM 1905 C C . TRP A 1 243 ? 17.082 -6.623 28.377 1.00 6.21 277 TRP A C 1
ATOM 1906 O O . TRP A 1 243 ? 16.644 -5.502 28.626 1.00 6.46 277 TRP A O 1
ATOM 1917 N N . GLN A 1 244 ? 17.946 -7.246 29.195 1.00 6.69 278 GLN A N 1
ATOM 1918 C CA . GLN A 1 244 ? 18.429 -6.600 30.381 1.00 6.34 278 GLN A CA 1
ATOM 1919 C C . GLN A 1 244 ? 19.259 -5.341 30.046 1.00 6.23 278 GLN A C 1
ATOM 1920 O O . GLN A 1 244 ? 19.131 -4.323 30.727 1.00 6.58 278 GLN A O 1
ATOM 1926 N N . THR A 1 245 ? 20.109 -5.441 29.038 1.00 5.85 279 THR A N 1
ATOM 1927 C CA . THR A 1 245 ? 20.884 -4.265 28.638 1.00 6.38 279 THR A CA 1
ATOM 1928 C C . THR A 1 245 ? 19.941 -3.130 28.257 1.00 6.14 279 THR A C 1
ATOM 1929 O O . THR A 1 245 ? 20.139 -1.980 28.605 1.00 6.39 279 THR A O 1
ATOM 1933 N N . ARG A 1 246 ? 18.899 -3.468 27.469 1.00 5.77 280 ARG A N 1
ATOM 1934 C CA . ARG A 1 246 ? 17.938 -2.436 27.074 1.00 5.89 280 ARG A CA 1
ATOM 1935 C C . ARG A 1 246 ? 17.218 -1.866 28.263 1.00 6.03 280 ARG A C 1
ATOM 1936 O O . ARG A 1 246 ? 17.058 -0.643 28.411 1.00 6.47 280 ARG A O 1
ATOM 1944 N N . ALA A 1 247 ? 16.756 -2.734 29.168 1.00 6.31 281 ALA A N 1
ATOM 1945 C CA . ALA A 1 247 ? 16.050 -2.266 30.365 1.00 6.60 281 ALA A CA 1
ATOM 1946 C C . ALA A 1 247 ? 16.926 -1.395 31.245 1.00 6.06 281 ALA A C 1
ATOM 1947 O O . ALA A 1 247 ? 16.421 -0.442 31.904 1.00 7.06 281 ALA A O 1
ATOM 1949 N N . LEU A 1 248 ? 18.225 -1.672 31.302 1.00 6.76 282 LEU A N 1
ATOM 1950 C CA . LEU A 1 248 ? 19.123 -0.859 32.103 1.00 6.25 282 LEU A CA 1
ATOM 1951 C C . LEU A 1 248 ? 19.266 0.554 31.584 1.00 6.87 282 LEU A C 1
ATOM 1952 O O . LEU A 1 248 ? 19.642 1.422 32.365 1.00 8.56 282 LEU A O 1
ATOM 1957 N N . LEU A 1 249 ? 18.914 0.822 30.335 1.00 6.61 283 LEU A N 1
ATOM 1958 C CA . LEU A 1 249 ? 18.842 2.199 29.853 1.00 6.84 283 LEU A CA 1
ATOM 1959 C C . LEU A 1 249 ? 17.708 2.992 30.510 1.00 6.73 283 LEU A C 1
ATOM 1960 O O . LEU A 1 249 ? 17.826 4.216 30.702 1.00 7.08 283 LEU A O 1
ATOM 1965 N N . ILE A 1 250 ? 16.625 2.304 30.848 1.00 6.37 284 ILE A N 1
ATOM 1966 C CA . ILE A 1 250 ? 15.578 2.940 31.632 1.00 6.18 284 ILE A CA 1
ATOM 1967 C C . ILE A 1 250 ? 16.143 3.402 32.965 1.00 5.73 284 ILE A C 1
ATOM 1968 O O . ILE A 1 250 ? 15.973 4.555 33.351 1.00 6.76 284 ILE A O 1
ATOM 1973 N N . LYS A 1 251 ? 16.829 2.516 33.644 1.00 6.31 285 LYS A N 1
ATOM 1974 C CA . LYS A 1 251 ? 17.485 2.845 34.908 1.00 6.54 285 LYS A CA 1
ATOM 1975 C C . LYS A 1 251 ? 18.478 3.980 34.752 1.00 6.51 285 LYS A C 1
ATOM 1976 O O . LYS A 1 251 ? 18.562 4.874 35.586 1.00 6.86 285 LYS A O 1
ATOM 1982 N N . ALA A 1 252 ? 19.286 3.949 33.691 1.00 6.28 286 ALA A N 1
ATOM 1983 C CA . ALA A 1 252 ? 20.304 5.002 33.487 1.00 7.03 286 ALA A CA 1
ATOM 1984 C C . ALA A 1 252 ? 19.665 6.363 33.319 1.00 6.57 286 ALA A C 1
ATOM 1985 O O . ALA A 1 252 ? 20.125 7.341 33.920 1.00 8.45 286 ALA A O 1
ATOM 1987 N N . LEU A 1 253 ? 18.586 6.440 32.540 1.00 6.50 287 LEU A N 1
ATOM 1988 C CA . LEU A 1 253 ? 17.887 7.726 32.395 1.00 6.64 287 LEU A CA 1
ATOM 1989 C C . LEU A 1 253 ? 17.237 8.186 33.692 1.00 6.34 287 LEU A C 1
ATOM 1990 O O . LEU A 1 253 ? 17.288 9.370 33.999 1.00 7.68 287 LEU A O 1
ATOM 1995 N N . ILE A 1 254 ? 16.689 7.231 34.469 1.00 6.12 288 ILE A N 1
ATOM 1996 C CA . ILE A 1 254 ? 16.163 7.563 35.785 1.00 6.13 288 ILE A CA 1
ATOM 1997 C C . ILE A 1 254 ? 17.281 8.137 36.651 1.00 6.69 288 ILE A C 1
ATOM 1998 O O . ILE A 1 254 ? 17.107 9.149 37.328 1.00 7.57 288 ILE A O 1
ATOM 2003 N N . ASP A 1 255 ? 18.432 7.466 36.676 1.00 7.02 289 ASP A N 1
ATOM 2004 C CA . ASP A 1 255 ? 19.516 7.812 37.571 1.00 8.24 289 ASP A CA 1
ATOM 2005 C C . ASP A 1 255 ? 20.050 9.167 37.186 1.00 8.01 289 ASP A C 1
ATOM 2006 O O . ASP A 1 255 ? 20.587 9.860 38.096 1.00 12.07 289 ASP A O 1
ATOM 2011 N N . GLN A 1 256 ? 19.959 9.619 35.958 1.00 7.76 290 GLN A N 1
ATOM 2012 C CA . GLN A 1 256 ? 20.455 10.913 35.547 1.00 7.93 290 GLN A CA 1
ATOM 2013 C C . GLN A 1 256 ? 19.380 11.981 35.587 1.00 7.61 290 GLN A C 1
ATOM 2014 O O . GLN A 1 256 ? 19.583 13.121 35.134 1.00 8.84 290 GLN A O 1
ATOM 2020 N N . GLY A 1 257 ? 18.224 11.659 36.161 1.00 6.89 291 GLY A N 1
ATOM 2021 C CA . GLY A 1 257 ? 17.216 12.620 36.493 1.00 7.31 291 GLY A CA 1
ATOM 2022 C C . GLY A 1 257 ? 16.115 12.790 35.477 1.00 5.82 291 GLY A C 1
ATOM 2023 O O . GLY A 1 257 ? 15.295 13.742 35.611 1.00 6.68 291 GLY A O 1
ATOM 2024 N N . TYR A 1 258 ? 16.028 11.938 34.456 1.00 5.57 292 TYR A N 1
ATOM 2025 C CA . TYR A 1 258 ? 15.160 12.134 33.315 1.00 5.82 292 TYR A CA 1
ATOM 2026 C C . TYR A 1 258 ? 13.907 11.259 33.373 1.00 5.63 292 TYR A C 1
ATOM 2027 O O . TYR A 1 258 ? 13.303 11.014 32.332 1.00 5.59 292 TYR A O 1
ATOM 2036 N N . MET A 1 259 ? 13.472 10.842 34.568 1.00 5.71 293 MET A N 1
ATOM 2037 C CA . MET A 1 259 ? 12.288 9.985 34.651 1.00 6.27 293 MET A CA 1
ATOM 2038 C C . MET A 1 259 ? 11.068 10.573 33.939 1.00 5.95 293 MET A C 1
ATOM 2039 O O . MET A 1 259 ? 10.300 9.776 33.374 1.00 6.79 293 MET A O 1
ATOM 2044 N N . LYS A 1 260 ? 10.878 11.885 33.961 1.00 5.82 294 LYS A N 1
ATOM 2045 C CA . LYS A 1 260 ? 9.685 12.476 33.332 1.00 6.23 294 LYS A CA 1
ATOM 2046 C C . LYS A 1 260 ? 9.710 12.379 31.827 1.00 5.70 294 LYS A C 1
ATOM 2047 O O . LYS A 1 260 ? 8.696 12.596 31.179 1.00 6.54 294 LYS A O 1
ATOM 2053 N N . GLN A 1 261 ? 10.883 12.106 31.257 1.00 5.63 295 GLN A N 1
ATOM 2054 C CA . GLN A 1 261 ? 11.066 12.075 29.823 1.00 4.92 295 GLN A CA 1
ATOM 2055 C C . GLN A 1 261 ? 10.964 10.666 29.245 1.00 5.76 295 GLN A C 1
ATOM 2056 O O . GLN A 1 261 ? 11.062 10.495 28.025 1.00 9.36 295 GLN A O 1
ATOM 2062 N N . ILE A 1 262 ? 10.762 9.652 30.024 1.00 4.94 296 ILE A N 1
ATOM 2063 C CA . ILE A 1 262 ? 10.831 8.250 29.578 1.00 5.04 296 ILE A CA 1
ATOM 2064 C C . ILE A 1 262 ? 9.429 7.720 29.243 1.00 5.03 296 ILE A C 1
ATOM 2065 O O . ILE A 1 262 ? 8.511 7.829 30.070 1.00 5.50 296 ILE A O 1
ATOM 2070 N N . LEU A 1 263 ? 9.313 7.076 28.105 1.00 4.64 297 LEU A N 1
ATOM 2071 C CA . LEU A 1 263 ? 8.145 6.273 27.755 1.00 4.79 297 LEU A CA 1
ATOM 2072 C C . LEU A 1 263 ? 8.640 4.873 27.439 1.00 5.12 297 LEU A C 1
ATOM 2073 O O . LEU A 1 263 ? 9.574 4.709 26.662 1.00 10.60 297 LEU A O 1
ATOM 2078 N N A VAL A 1 264 ? 8.036 3.834 27.998 0.50 5.46 298 VAL A N 1
ATOM 2079 N N B VAL A 1 264 ? 8.020 3.852 27.996 0.50 5.06 298 VAL A N 1
ATOM 2080 C CA A VAL A 1 264 ? 8.436 2.454 27.742 0.50 5.22 298 VAL A CA 1
ATOM 2081 C CA B VAL A 1 264 ? 8.440 2.459 27.875 0.50 4.73 298 VAL A CA 1
ATOM 2082 C C A VAL A 1 264 ? 7.313 1.683 27.054 0.50 4.21 298 VAL A C 1
ATOM 2083 C C B VAL A 1 264 ? 7.422 1.650 27.097 0.50 4.73 298 VAL A C 1
ATOM 2084 O O A VAL A 1 264 ? 6.109 1.882 27.273 0.50 5.52 298 VAL A O 1
ATOM 2085 O O B VAL A 1 264 ? 6.212 1.844 27.252 0.50 7.98 298 VAL A O 1
ATOM 2092 N N A SER A 1 265 ? 7.731 0.730 26.231 0.70 4.06 299 SER A N 1
ATOM 2093 N N B SER A 1 265 ? 7.857 0.709 26.265 0.30 4.14 299 SER A N 1
ATOM 2094 C CA A SER A 1 265 ? 6.794 -0.141 25.526 0.70 3.73 299 SER A CA 1
ATOM 2095 C CA B SER A 1 265 ? 6.902 -0.149 25.562 0.30 6.19 299 SER A CA 1
ATOM 2096 C C A SER A 1 265 ? 7.551 -1.391 25.063 0.70 3.89 299 SER A C 1
ATOM 2097 C C B SER A 1 265 ? 7.597 -1.413 25.060 0.30 5.41 299 SER A C 1
ATOM 2098 O O A SER A 1 265 ? 8.735 -1.572 25.303 0.70 4.49 299 SER A O 1
ATOM 2099 O O B SER A 1 265 ? 8.783 -1.629 25.283 0.30 4.80 299 SER A O 1
ATOM 2104 N N . ASN A 1 266 ? 6.823 -2.247 24.366 1.00 4.54 300 ASN A N 1
ATOM 2105 C CA . ASN A 1 266 ? 7.297 -3.484 23.827 1.00 4.78 300 ASN A CA 1
ATOM 2106 C C . ASN A 1 266 ? 7.476 -3.526 22.311 1.00 4.37 300 ASN A C 1
ATOM 2107 O O . ASN A 1 266 ? 8.098 -4.440 21.781 1.00 5.02 300 ASN A O 1
ATOM 2112 N N . ASP A 1 267 ? 6.787 -2.642 21.599 1.00 4.52 301 ASP A N 1
ATOM 2113 C CA . ASP A 1 267 ? 6.684 -2.702 20.131 1.00 4.55 301 ASP A CA 1
ATOM 2114 C C . ASP A 1 267 ? 6.245 -4.071 19.679 1.00 4.26 301 ASP A C 1
ATOM 2115 O O . ASP A 1 267 ? 6.744 -4.667 18.711 1.00 5.01 301 ASP A O 1
ATOM 2120 N N . TRP A 1 268 ? 5.242 -4.597 20.374 1.00 4.49 302 TRP A N 1
ATOM 2121 C CA . TRP A 1 268 ? 4.717 -5.900 20.070 1.00 4.36 302 TRP A CA 1
ATOM 2122 C C . TRP A 1 268 ? 3.635 -5.801 19.004 1.00 4.26 302 TRP A C 1
ATOM 2123 O O . TRP A 1 268 ? 3.222 -4.733 18.594 1.00 4.84 302 TRP A O 1
ATOM 2134 N N . THR A 1 269 ? 3.166 -6.978 18.571 1.00 4.63 303 THR A N 1
ATOM 2135 C CA . THR A 1 269 ? 2.102 -7.107 17.587 1.00 4.55 303 THR A CA 1
ATOM 2136 C C . THR A 1 269 ? 1.499 -8.490 17.691 1.00 4.36 303 THR A C 1
ATOM 2137 O O . THR A 1 269 ? 2.104 -9.383 18.307 1.00 4.91 303 THR A O 1
ATOM 2141 N N . PHE A 1 270 ? 0.341 -8.675 17.073 1.00 4.09 304 PHE A N 1
ATOM 2142 C CA . PHE A 1 270 ? -0.357 -9.958 17.030 1.00 4.65 304 PHE A CA 1
ATOM 2143 C C . PHE A 1 270 ? -0.405 -10.539 15.618 1.00 4.65 304 PHE A C 1
ATOM 2144 O O . PHE A 1 270 ? -0.751 -11.721 15.481 1.00 6.86 304 PHE A O 1
ATOM 2152 N N . GLY A 1 271 ? -0.130 -9.758 14.627 1.00 5.72 305 GLY A N 1
ATOM 2153 C CA . GLY A 1 271 ? 0.036 -10.237 13.260 1.00 6.05 305 GLY A CA 1
ATOM 2154 C C . GLY A 1 271 ? 1.189 -9.486 12.636 1.00 5.26 305 GLY A C 1
ATOM 2155 O O . GLY A 1 271 ? 1.475 -8.326 13.026 1.00 5.46 305 GLY A O 1
ATOM 2156 N N . PHE A 1 272 ? 1.838 -10.063 11.648 1.00 4.77 306 PHE A N 1
ATOM 2157 C CA . PHE A 1 272 ? 3.040 -9.433 11.099 1.00 4.79 306 PHE A CA 1
ATOM 2158 C C . PHE A 1 272 ? 3.209 -9.999 9.696 1.00 4.50 306 PHE A C 1
ATOM 2159 O O . PHE A 1 272 ? 3.567 -11.167 9.549 1.00 5.63 306 PHE A O 1
ATOM 2167 N N . SER A 1 273 ? 2.959 -9.200 8.670 1.00 4.36 307 SER A N 1
ATOM 2168 C CA . SER A 1 273 ? 3.048 -9.621 7.287 1.00 4.73 307 SER A CA 1
ATOM 2169 C C . SER A 1 273 ? 4.087 -8.921 6.450 1.00 4.76 307 SER A C 1
ATOM 2170 O O . SER A 1 273 ? 4.318 -9.317 5.317 1.00 5.39 307 SER A O 1
ATOM 2173 N N . SER A 1 274 ? 4.731 -7.879 6.968 1.00 5.20 308 SER A N 1
ATOM 2174 C CA . SER A 1 274 ? 5.663 -7.054 6.182 1.00 5.62 308 SER A CA 1
ATOM 2175 C C . SER A 1 274 ? 7.096 -7.555 6.204 1.00 6.85 308 SER A C 1
ATOM 2176 O O . SER A 1 274 ? 7.986 -6.840 5.715 1.00 10.19 308 SER A O 1
ATOM 2179 N N . TYR A 1 275 ? 7.337 -8.745 6.713 1.00 6.49 309 TYR A N 1
ATOM 2180 C CA . TYR A 1 275 ? 8.685 -9.291 6.838 1.00 6.41 309 TYR A CA 1
ATOM 2181 C C . TYR A 1 275 ? 8.623 -10.761 6.437 1.00 5.63 309 TYR A C 1
ATOM 2182 O O . TYR A 1 275 ? 7.791 -11.166 5.619 1.00 6.39 309 TYR A O 1
ATOM 2191 N N . VAL A 1 276 ? 9.507 -11.587 6.989 1.00 6.47 310 VAL A N 1
ATOM 2192 C CA . VAL A 1 276 ? 9.469 -13.032 6.680 1.00 6.34 310 VAL A CA 1
ATOM 2193 C C . VAL A 1 276 ? 8.194 -13.637 7.204 1.00 5.47 310 VAL A C 1
ATOM 2194 O O . VAL A 1 276 ? 7.610 -13.185 8.200 1.00 5.26 310 VAL A O 1
ATOM 2198 N N . THR A 1 277 ? 7.683 -14.661 6.500 1.00 5.67 311 THR A N 1
ATOM 2199 C CA . THR A 1 277 ? 6.310 -15.104 6.722 1.00 5.86 311 THR A CA 1
ATOM 2200 C C . THR A 1 277 ? 5.985 -15.448 8.177 1.00 5.72 311 THR A C 1
ATOM 2201 O O . THR A 1 277 ? 4.903 -15.071 8.616 1.00 6.02 311 THR A O 1
ATOM 2205 N N . ASN A 1 278 ? 6.883 -16.160 8.842 1.00 5.31 312 ASN A N 1
ATOM 2206 C CA . ASN A 1 278 ? 6.564 -16.618 10.191 1.00 5.78 312 ASN A CA 1
ATOM 2207 C C . ASN A 1 278 ? 7.303 -15.826 11.297 1.00 5.15 312 ASN A C 1
ATOM 2208 O O . ASN A 1 278 ? 7.425 -16.320 12.398 1.00 5.28 312 ASN A O 1
ATOM 2213 N N . ILE A 1 279 ? 7.640 -14.555 11.018 1.00 4.76 313 ILE A N 1
ATOM 2214 C CA . ILE A 1 279 ? 8.326 -13.777 12.048 1.00 4.61 313 ILE A CA 1
ATOM 2215 C C . ILE A 1 279 ? 7.473 -13.688 13.302 1.00 4.46 313 ILE A C 1
ATOM 2216 O O . ILE A 1 279 ? 8.047 -13.609 14.400 1.00 4.86 313 ILE A O 1
ATOM 2221 N N . MET A 1 280 ? 6.160 -13.648 13.208 1.00 4.57 314 MET A N 1
ATOM 2222 C CA . MET A 1 280 ? 5.351 -13.539 14.420 1.00 4.59 314 MET A CA 1
ATOM 2223 C C . MET A 1 280 ? 5.604 -14.688 15.365 1.00 4.29 314 MET A C 1
ATOM 2224 O O . MET A 1 280 ? 5.659 -14.546 16.565 1.00 5.06 314 MET A O 1
ATOM 2229 N N . ASP A 1 281 ? 5.763 -15.894 14.799 1.00 4.46 315 ASP A N 1
ATOM 2230 C CA . ASP A 1 281 ? 5.981 -17.078 15.594 1.00 4.75 315 ASP A CA 1
ATOM 2231 C C . ASP A 1 281 ? 7.349 -17.037 16.297 1.00 4.84 315 ASP A C 1
ATOM 2232 O O . ASP A 1 281 ? 7.471 -17.381 17.462 1.00 5.17 315 ASP A O 1
ATOM 2237 N N . VAL A 1 282 ? 8.352 -16.584 15.538 1.00 4.70 316 VAL A N 1
ATOM 2238 C CA . VAL A 1 282 ? 9.686 -16.454 16.127 1.00 5.06 316 VAL A CA 1
ATOM 2239 C C . VAL A 1 282 ? 9.633 -15.435 17.265 1.00 4.57 316 VAL A C 1
ATOM 2240 O O . VAL A 1 282 ? 10.211 -15.645 18.329 1.00 5.22 316 VAL A O 1
ATOM 2244 N N . MET A 1 283 ? 8.990 -14.290 17.034 1.00 4.72 317 MET A N 1
ATOM 2245 C CA . MET A 1 283 ? 8.857 -13.304 18.099 1.00 4.81 317 MET A CA 1
ATOM 2246 C C . MET A 1 283 ? 8.142 -13.853 19.323 1.00 4.61 317 MET A C 1
ATOM 2247 O O . MET A 1 283 ? 8.561 -13.587 20.451 1.00 4.70 317 MET A O 1
ATOM 2252 N N . ASP A 1 284 ? 7.066 -14.618 19.109 1.00 4.62 318 ASP A N 1
ATOM 2253 C CA . ASP A 1 284 ? 6.343 -15.213 20.238 1.00 5.29 318 ASP A CA 1
ATOM 2254 C C . ASP A 1 284 ? 7.200 -16.226 21.003 1.00 5.08 318 ASP A C 1
ATOM 2255 O O . ASP A 1 284 ? 7.018 -16.386 22.203 1.00 6.16 318 ASP A O 1
ATOM 2260 N N . ARG A 1 285 ? 8.107 -16.903 20.313 1.00 4.50 319 ARG A N 1
ATOM 2261 C CA . ARG A 1 285 ? 9.073 -17.792 20.946 1.00 4.70 319 ARG A CA 1
ATOM 2262 C C . ARG A 1 285 ? 10.084 -17.022 21.807 1.00 4.30 319 ARG A C 1
ATOM 2263 O O . ARG A 1 285 ? 10.552 -17.524 22.845 1.00 5.11 319 ARG A O 1
ATOM 2271 N N . VAL A 1 286 ? 10.466 -15.819 21.322 1.00 4.71 320 VAL A N 1
ATOM 2272 C CA . VAL A 1 286 ? 11.432 -15.003 22.032 1.00 5.38 320 VAL A CA 1
ATOM 2273 C C . VAL A 1 286 ? 10.816 -14.406 23.309 1.00 4.96 320 VAL A C 1
ATOM 2274 O O . VAL A 1 286 ? 11.421 -14.393 24.373 1.00 6.27 320 VAL A O 1
ATOM 2278 N N . ASN A 1 287 ? 9.563 -13.927 23.184 1.00 4.96 321 ASN A N 1
ATOM 2279 C CA . ASN A 1 287 ? 8.864 -13.220 24.258 1.00 4.64 321 ASN A CA 1
ATOM 2280 C C . ASN A 1 287 ? 7.453 -13.750 24.378 1.00 4.96 321 ASN A C 1
ATOM 2281 O O . ASN A 1 287 ? 6.490 -13.143 23.872 1.00 5.23 321 ASN A O 1
ATOM 2286 N N . PRO A 1 288 ? 7.286 -14.888 25.073 1.00 5.19 322 PRO A N 1
ATOM 2287 C CA . PRO A 1 288 ? 5.947 -15.449 25.261 1.00 5.88 322 PRO A CA 1
ATOM 2288 C C . PRO A 1 288 ? 5.017 -14.536 26.028 1.00 6.46 322 PRO A C 1
ATOM 2289 O O . PRO A 1 288 ? 3.787 -14.714 25.952 1.00 9.00 322 PRO A O 1
ATOM 2293 N N . ASP A 1 289 ? 5.529 -13.573 26.794 1.00 6.00 323 ASP A N 1
ATOM 2294 C CA . ASP A 1 289 ? 4.657 -12.626 27.525 1.00 5.67 323 ASP A CA 1
ATOM 2295 C C . ASP A 1 289 ? 4.020 -11.599 26.619 1.00 5.51 323 ASP A C 1
ATOM 2296 O O . ASP A 1 289 ? 3.080 -10.915 27.047 1.00 6.27 323 ASP A O 1
ATOM 2301 N N . GLY A 1 290 ? 4.498 -11.434 25.393 1.00 6.13 324 GLY A N 1
ATOM 2302 C CA . GLY A 1 290 ? 3.900 -10.436 24.512 1.00 6.55 324 GLY A CA 1
ATOM 2303 C C . GLY A 1 290 ? 3.936 -9.053 25.140 1.00 5.37 324 GLY A C 1
ATOM 2304 O O .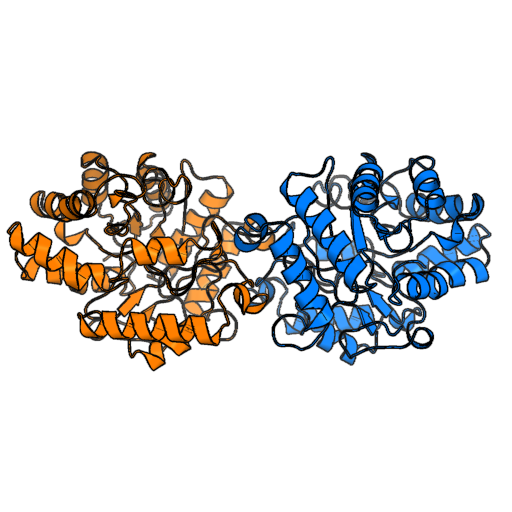 GLY A 1 290 ? 4.934 -8.591 25.630 1.00 5.34 324 GLY A O 1
ATOM 2305 N N . MET A 1 291 ? 2.796 -8.369 25.084 1.00 5.49 325 MET A N 1
ATOM 2306 C CA . MET A 1 291 ? 2.657 -6.996 25.625 1.00 5.34 325 MET A CA 1
ATOM 2307 C C . MET A 1 291 ? 2.758 -6.954 27.108 1.00 5.27 325 MET A C 1
ATOM 2308 O O . MET A 1 291 ? 2.977 -5.885 27.698 1.00 6.58 325 MET A O 1
ATOM 2313 N N . ALA A 1 292 ? 2.603 -8.105 27.773 1.00 5.17 326 ALA A N 1
ATOM 2314 C CA . ALA A 1 292 ? 2.776 -8.159 29.211 1.00 5.46 326 ALA A CA 1
ATOM 2315 C C . ALA A 1 292 ? 4.248 -8.189 29.615 1.00 5.17 326 ALA A C 1
ATOM 2316 O O . ALA A 1 292 ? 4.529 -8.182 30.829 1.00 5.95 326 ALA A O 1
ATOM 2318 N N . PHE A 1 293 ? 5.185 -8.186 28.697 1.00 5.13 327 PHE A N 1
ATOM 2319 C CA . PHE A 1 293 ? 6.601 -8.231 29.067 1.00 5.09 327 PHE A CA 1
ATOM 2320 C C . PHE A 1 293 ? 6.998 -7.043 29.907 1.00 5.13 327 PHE A C 1
ATOM 2321 O O . PHE A 1 293 ? 7.684 -7.185 30.916 1.00 5.95 327 PHE A O 1
ATOM 2329 N N . ILE A 1 294 ? 6.585 -5.814 29.544 1.00 5.24 328 ILE A N 1
ATOM 2330 C CA . ILE A 1 294 ? 6.918 -4.649 30.355 1.00 5.09 328 ILE A CA 1
ATOM 2331 C C . ILE A 1 294 ? 6.443 -4.832 31.794 1.00 5.92 328 ILE A C 1
ATOM 2332 O O . ILE A 1 294 ? 7.237 -4.734 32.711 1.00 6.14 328 ILE A O 1
ATOM 2337 N N . PRO A 1 295 ? 5.155 -5.031 32.063 1.00 6.07 329 PRO A N 1
ATOM 2338 C CA . PRO A 1 295 ? 4.738 -5.121 33.481 1.00 6.41 329 PRO A CA 1
ATOM 2339 C C . PRO A 1 295 ? 5.229 -6.342 34.196 1.00 6.60 329 PRO A C 1
ATOM 2340 O O . PRO A 1 295 ? 5.527 -6.271 35.397 1.00 8.69 329 PRO A O 1
ATOM 2344 N N . LEU A 1 296 ? 5.337 -7.508 33.558 1.00 6.53 330 LEU A N 1
ATOM 2345 C CA . LEU A 1 296 ? 5.676 -8.732 34.229 1.00 7.36 330 LEU A CA 1
ATOM 2346 C C . LEU A 1 296 ? 7.169 -8.956 34.380 1.00 7.66 330 LEU A C 1
ATOM 2347 O O . LEU A 1 296 ? 7.540 -9.622 35.362 1.00 9.25 330 LEU A O 1
ATOM 2352 N N . ARG A 1 297 ? 7.978 -8.450 33.478 1.00 6.91 331 ARG A N 1
ATOM 2353 C CA . ARG A 1 297 ? 9.416 -8.734 33.505 1.00 7.24 331 ARG A CA 1
ATOM 2354 C C . ARG A 1 297 ? 10.253 -7.481 33.727 1.00 6.92 331 ARG A C 1
ATOM 2355 O O . ARG A 1 297 ? 11.174 -7.483 34.560 1.00 8.48 331 ARG A O 1
ATOM 2363 N N . VAL A 1 298 ? 9.939 -6.391 33.050 1.00 6.75 332 VAL A N 1
ATOM 2364 C CA . VAL A 1 298 ? 10.792 -5.184 33.136 1.00 6.15 332 VAL A CA 1
ATOM 2365 C C . VAL A 1 298 ? 10.589 -4.486 34.469 1.00 6.60 332 VAL A C 1
ATOM 2366 O O . VAL A 1 298 ? 11.572 -4.072 35.110 1.00 7.49 332 VAL A O 1
ATOM 2370 N N . ILE A 1 299 ? 9.331 -4.289 34.867 1.00 7.15 333 ILE A N 1
ATOM 2371 C CA . ILE A 1 299 ? 9.091 -3.572 36.139 1.00 7.73 333 ILE A CA 1
ATOM 2372 C C . ILE A 1 299 ? 9.747 -4.329 37.273 1.00 7.76 333 ILE A C 1
ATOM 2373 O O . ILE A 1 299 ? 10.444 -3.692 38.060 1.00 9.08 333 ILE A O 1
ATOM 2378 N N . PRO A 1 300 ? 9.522 -5.639 37.474 1.00 9.10 334 PRO A N 1
ATOM 2379 C CA . PRO A 1 300 ? 10.210 -6.335 38.576 1.00 9.35 334 PRO A CA 1
ATOM 2380 C C . PRO A 1 300 ? 11.736 -6.305 38.487 1.00 9.42 334 PRO A C 1
ATOM 2381 O O . PRO A 1 300 ? 12.390 -6.194 39.513 1.00 10.24 334 PRO A O 1
ATOM 2385 N N . PHE A 1 301 ? 12.276 -6.371 37.269 1.00 8.49 335 PHE A N 1
ATOM 2386 C CA . PHE A 1 301 ? 13.712 -6.248 37.074 1.00 8.69 335 PHE A CA 1
ATOM 2387 C C . PHE A 1 301 ? 14.194 -4.915 37.607 1.00 8.43 335 PHE A C 1
ATOM 2388 O O . PHE A 1 301 ? 15.197 -4.855 38.391 1.00 9.59 335 PHE A O 1
ATOM 2396 N N . LEU A 1 302 ? 13.516 -3.835 37.275 1.00 7.90 336 LEU A N 1
ATOM 2397 C CA . LEU A 1 302 ? 13.942 -2.523 37.712 1.00 8.74 336 LEU A CA 1
ATOM 2398 C C . LEU A 1 302 ? 13.746 -2.345 39.193 1.00 7.79 336 LEU A C 1
ATOM 2399 O O . LEU A 1 302 ? 14.584 -1.728 39.872 1.00 9.04 336 LEU A O 1
ATOM 2404 N N . ARG A 1 303 ? 12.678 -2.851 39.792 1.00 8.49 337 ARG A N 1
ATOM 2405 C CA . ARG A 1 303 ? 12.524 -2.888 41.235 1.00 10.33 337 ARG A CA 1
ATOM 2406 C C . ARG A 1 303 ? 13.702 -3.584 41.918 1.00 11.37 337 ARG A C 1
ATOM 2407 O O . ARG A 1 303 ? 14.194 -3.118 42.961 1.00 13.45 337 ARG A O 1
ATOM 2415 N N . GLU A 1 304 ? 14.118 -4.741 41.403 1.00 11.59 338 GLU A N 1
ATOM 2416 C CA . GLU A 1 304 ? 15.224 -5.511 41.944 1.00 14.00 338 GLU A CA 1
ATOM 2417 C C . GLU A 1 304 ? 16.520 -4.710 41.893 1.00 14.31 338 GLU A C 1
ATOM 2418 O O . GLU A 1 304 ? 17.353 -4.836 42.789 1.00 17.66 338 GLU A O 1
ATOM 2424 N N . LYS A 1 305 ? 16.674 -3.855 40.885 1.00 13.91 339 LYS A N 1
ATOM 2425 C CA . LYS A 1 305 ? 17.833 -2.964 40.736 1.00 14.88 339 LYS A CA 1
ATOM 2426 C C . LYS A 1 305 ? 17.656 -1.727 41.599 1.00 14.71 339 LYS A C 1
ATOM 2427 O O . LYS A 1 305 ? 18.549 -0.875 41.585 1.00 20.01 339 LYS A O 1
ATOM 2433 N N . GLY A 1 306 ? 16.584 -1.611 42.370 1.00 13.08 340 GLY A N 1
ATOM 2434 C CA . GLY A 1 306 ? 16.495 -0.497 43.310 1.00 15.00 340 GLY A CA 1
ATOM 2435 C C . GLY A 1 306 ? 15.626 0.665 42.879 1.00 11.92 340 GLY A C 1
ATOM 2436 O O . GLY A 1 306 ? 15.523 1.677 43.592 1.00 14.02 340 GLY A O 1
ATOM 2437 N N . VAL A 1 307 ? 14.970 0.553 41.717 1.00 10.60 341 VAL A N 1
ATOM 2438 C CA . VAL A 1 307 ? 14.104 1.667 41.277 1.00 9.79 341 VAL A CA 1
ATOM 2439 C C . VAL A 1 307 ? 12.799 1.669 42.061 1.00 9.46 341 VAL A C 1
ATOM 2440 O O . VAL A 1 307 ? 12.114 0.620 42.121 1.00 10.69 341 VAL A O 1
ATOM 2444 N N . PRO A 1 308 ? 12.414 2.775 42.707 1.00 10.02 342 PRO A N 1
ATOM 2445 C CA . PRO A 1 308 ? 11.162 2.723 43.483 1.00 11.71 342 PRO A CA 1
ATOM 2446 C C . PRO A 1 308 ? 9.934 2.553 42.623 1.00 10.94 342 PRO A C 1
ATOM 2447 O O . PRO A 1 308 ? 9.874 3.044 41.503 1.00 10.52 342 PRO A O 1
ATOM 2451 N N . GLN A 1 309 ? 8.951 1.877 43.158 1.00 12.25 343 GLN A N 1
ATOM 2452 C CA . GLN A 1 309 ? 7.696 1.688 42.469 1.00 12.67 343 GLN A CA 1
ATOM 2453 C C . GLN A 1 309 ? 7.087 3.021 42.068 1.00 11.31 343 GLN A C 1
ATOM 2454 O O . GLN A 1 309 ? 6.548 3.093 40.948 1.00 11.00 343 GLN A O 1
ATOM 2460 N N . GLU A 1 310 ? 7.169 4.074 42.882 1.00 11.58 344 GLU A N 1
ATOM 2461 C CA . GLU A 1 310 ? 6.543 5.342 42.484 1.00 11.58 344 GLU A CA 1
ATOM 2462 C C . GLU A 1 310 ? 7.170 5.921 41.235 1.00 9.51 344 GLU A C 1
ATOM 2463 O O . GLU A 1 310 ? 6.496 6.563 40.432 1.00 10.23 344 GLU A O 1
ATOM 2469 N N . THR A 1 311 ? 8.473 5.706 41.047 1.00 8.43 345 THR A N 1
ATOM 2470 C CA . THR A 1 311 ? 9.102 6.126 39.795 1.00 7.36 345 THR A CA 1
ATOM 2471 C C . THR A 1 311 ? 8.563 5.369 38.599 1.00 7.01 345 THR A C 1
ATOM 2472 O O . THR A 1 311 ? 8.310 5.941 37.524 1.00 6.92 345 THR A O 1
ATOM 2476 N N . LEU A 1 312 ? 8.409 4.053 38.778 1.00 7.60 346 LEU A N 1
ATOM 2477 C CA . LEU A 1 312 ? 7.890 3.240 37.702 1.00 7.32 346 LEU A CA 1
ATOM 2478 C C . LEU A 1 312 ? 6.439 3.579 37.374 1.00 7.61 346 LEU A C 1
ATOM 2479 O O . LEU A 1 312 ? 6.079 3.550 36.207 1.00 7.50 346 LEU A O 1
ATOM 2484 N N . ALA A 1 313 ? 5.626 3.918 38.359 1.00 8.21 347 ALA A N 1
ATOM 2485 C CA . ALA A 1 313 ? 4.250 4.385 38.123 1.00 9.05 347 ALA A CA 1
ATOM 2486 C C . ALA A 1 313 ? 4.256 5.720 37.388 1.00 7.88 347 ALA A C 1
ATOM 2487 O O . ALA A 1 313 ? 3.424 5.951 36.513 1.00 8.77 347 ALA A O 1
ATOM 2489 N N . GLY A 1 314 ? 5.196 6.594 37.756 1.00 7.62 348 GLY A N 1
ATOM 2490 C CA . GLY A 1 314 ? 5.311 7.850 36.998 1.00 7.78 348 GLY A CA 1
ATOM 2491 C C . GLY A 1 314 ? 5.580 7.619 35.542 1.00 6.62 348 GLY A C 1
ATOM 2492 O O . GLY A 1 314 ? 5.028 8.285 34.666 1.00 7.19 348 GLY A O 1
ATOM 2493 N N . ILE A 1 315 ? 6.471 6.665 35.250 1.00 5.66 349 ILE A N 1
ATOM 2494 C CA . ILE A 1 315 ? 6.842 6.411 33.867 1.00 5.53 349 ILE A CA 1
ATOM 2495 C C . ILE A 1 315 ? 5.683 5.807 33.079 1.00 5.05 349 ILE A C 1
ATOM 2496 O O . ILE A 1 315 ? 5.474 6.147 31.913 1.00 5.73 349 ILE A O 1
ATOM 2501 N N . THR A 1 316 ? 4.968 4.862 33.664 1.00 5.30 350 THR A N 1
ATOM 2502 C CA . THR A 1 316 ? 3.989 4.029 32.979 1.00 5.40 350 THR A CA 1
ATOM 2503 C C . THR A 1 316 ? 2.566 4.580 33.034 1.00 5.37 350 THR A C 1
ATOM 2504 O O . THR A 1 316 ? 1.732 4.150 32.229 1.00 5.78 350 THR A O 1
ATOM 2508 N N . VAL A 1 317 ? 2.289 5.530 33.920 1.00 5.80 351 VAL A N 1
ATOM 2509 C CA . VAL A 1 317 ? 0.968 6.121 34.089 1.00 5.86 351 VAL A CA 1
ATOM 2510 C C . VAL A 1 317 ? 1.025 7.641 33.844 1.00 5.56 351 VAL A C 1
ATOM 2511 O O . VAL A 1 317 ? 0.339 8.186 32.974 1.00 6.48 351 VAL A O 1
ATOM 2515 N N . THR A 1 318 ? 1.832 8.344 34.605 1.00 6.00 352 THR A N 1
ATOM 2516 C CA . THR A 1 318 ? 1.791 9.796 34.557 1.00 6.42 352 THR A CA 1
ATOM 2517 C C . THR A 1 318 ? 2.332 10.325 33.233 1.00 6.07 352 THR A C 1
ATOM 2518 O O . THR A 1 318 ? 1.764 11.188 32.593 1.00 6.74 352 THR A O 1
ATOM 2522 N N . ASN A 1 319 ? 3.503 9.789 32.803 1.00 5.33 353 ASN A N 1
ATOM 2523 C CA . ASN A 1 319 ? 4.143 10.331 31.589 1.00 5.25 353 ASN A CA 1
ATOM 2524 C C . ASN A 1 319 ? 3.253 10.096 30.348 1.00 5.13 353 ASN A C 1
ATOM 2525 O O . ASN A 1 319 ? 3.123 11.027 29.547 1.00 5.37 353 ASN A O 1
ATOM 2530 N N . PRO A 1 320 ? 2.708 8.903 30.153 1.00 5.23 354 PRO A N 1
ATOM 2531 C CA . PRO A 1 320 ? 1.872 8.725 28.932 1.00 5.15 354 PRO A CA 1
ATOM 2532 C C . PRO A 1 320 ? 0.682 9.659 28.877 1.00 5.41 354 PRO A C 1
ATOM 2533 O O . PRO A 1 320 ? 0.321 10.151 27.796 1.00 5.70 354 PRO A O 1
ATOM 2537 N N . ALA A 1 321 ? 0.027 9.901 30.014 1.00 5.65 355 ALA A N 1
ATOM 2538 C CA . ALA A 1 321 ? -1.142 10.801 30.000 1.00 7.65 355 ALA A CA 1
ATOM 2539 C C . ALA A 1 321 ? -0.747 12.222 29.645 1.00 6.41 355 ALA A C 1
ATOM 2540 O O . ALA A 1 321 ? -1.437 12.923 28.906 1.00 7.36 355 ALA A O 1
ATOM 2542 N N . ARG A 1 322 ? 0.375 12.693 30.204 1.00 6.45 356 ARG A N 1
ATOM 2543 C CA . ARG A 1 322 ? 0.871 14.018 29.896 1.00 6.75 356 ARG A CA 1
ATOM 2544 C C . ARG A 1 322 ? 1.269 14.119 28.428 1.00 6.35 356 ARG A C 1
ATOM 2545 O O . ARG A 1 322 ? 1.100 15.155 27.755 1.00 8.68 356 ARG A O 1
ATOM 2553 N N . PHE A 1 323 ? 1.819 13.049 27.885 1.00 5.58 357 PHE A N 1
ATOM 2554 C CA . PHE A 1 323 ? 2.210 13.034 26.495 1.00 5.27 357 PHE A CA 1
ATOM 2555 C C . PHE A 1 323 ? 0.985 13.064 25.575 1.00 4.82 357 PHE A C 1
ATOM 2556 O O . PHE A 1 323 ? 0.959 13.806 24.583 1.00 5.00 357 PHE A O 1
ATOM 2564 N N . LEU A 1 324 ? -0.013 12.224 25.878 1.00 5.30 358 LEU A N 1
ATOM 2565 C CA . LEU A 1 324 ? -1.154 12.047 24.954 1.00 4.96 358 LEU A CA 1
ATOM 2566 C C . LEU A 1 324 ? -2.183 13.172 25.046 1.00 5.31 358 LEU A C 1
ATOM 2567 O O . LEU A 1 324 ? -2.840 13.476 24.036 1.00 6.66 358 LEU A O 1
ATOM 2572 N N . SER A 1 325 ? -2.393 13.746 26.240 1.00 5.44 359 SER A N 1
ATOM 2573 C CA . SER A 1 325 ? -3.484 14.737 26.346 1.00 5.60 359 SER A CA 1
ATOM 2574 C C . SER A 1 325 ? -3.191 15.951 25.483 1.00 5.61 359 SER A C 1
ATOM 2575 O O . SER A 1 325 ? -2.124 16.572 25.616 1.00 6.36 359 SER A O 1
ATOM 2578 N N . PRO A 1 326 ? -4.043 16.332 24.541 1.00 6.21 360 PRO A N 1
ATOM 2579 C CA . PRO A 1 326 ? -3.670 17.351 23.562 1.00 5.87 360 PRO A CA 1
ATOM 2580 C C . PRO A 1 326 ? -3.300 18.697 24.164 1.00 5.20 360 PRO A C 1
ATOM 2581 O O . PRO A 1 326 ? -3.975 19.229 25.046 1.00 6.99 360 PRO A O 1
ATOM 2585 N N . THR A 1 327 ? -2.229 19.265 23.614 1.00 5.44 361 THR A N 1
ATOM 2586 C CA . THR A 1 327 ? -1.685 20.573 23.986 1.00 5.56 361 THR A CA 1
ATOM 2587 C C . THR A 1 327 ? -0.617 20.938 22.987 1.00 4.82 361 THR A C 1
ATOM 2588 O O . THR A 1 327 ? -0.067 20.058 22.324 1.00 5.13 361 THR A O 1
ATOM 2592 N N . LEU A 1 328 ? -0.284 22.219 22.889 1.00 5.27 362 LEU A N 1
ATOM 2593 C CA . LEU A 1 328 ? 0.859 22.632 22.093 1.00 5.07 362 LEU A CA 1
ATOM 2594 C C . LEU A 1 328 ? 2.126 22.692 22.901 1.00 5.50 362 LEU A C 1
ATOM 2595 O O . LEU A 1 328 ? 3.225 22.831 22.333 1.00 5.90 362 LEU A O 1
ATOM 2600 N N . ARG A 1 329 ? 2.053 22.593 24.207 1.00 5.32 363 ARG A N 1
ATOM 2601 C CA . ARG A 1 329 ? 3.240 22.669 25.089 1.00 5.80 363 ARG A CA 1
ATOM 2602 C C . ARG A 1 329 ? 2.885 22.034 26.416 1.00 6.35 363 ARG A C 1
ATOM 2603 O O . ARG A 1 329 ? 2.079 22.570 27.167 1.00 7.23 363 ARG A O 1
ATOM 2611 N N . ALA A 1 330 ? 3.455 20.875 26.710 1.00 7.03 364 ALA A N 1
ATOM 2612 C CA . ALA A 1 330 ? 3.199 20.085 27.912 1.00 9.60 364 ALA A CA 1
ATOM 2613 C C . ALA A 1 330 ? 4.270 20.297 29.005 1.00 18.77 364 ALA A C 1
ATOM 2616 N N . ASP B 1 1 ? -16.551 -21.302 -21.062 1.00 40.58 35 ASP B N 1
ATOM 2617 C CA . ASP B 1 1 ? -17.767 -20.793 -21.689 1.00 27.07 35 ASP B CA 1
ATOM 2618 C C . ASP B 1 1 ? -18.354 -19.633 -20.857 1.00 19.92 35 ASP B C 1
ATOM 2619 O O . ASP B 1 1 ? -19.408 -19.105 -21.315 1.00 17.58 35 ASP B O 1
ATOM 2624 N N . ARG B 1 2 ? -17.678 -19.192 -19.770 1.00 12.33 36 ARG B N 1
ATOM 2625 C CA . ARG B 1 2 ? -18.050 -17.925 -19.156 1.00 9.10 36 ARG B CA 1
ATOM 2626 C C . ARG B 1 2 ? -16.855 -17.140 -18.680 1.00 8.15 36 ARG B C 1
ATOM 2627 O O . ARG B 1 2 ? -15.811 -17.704 -18.339 1.00 9.74 36 ARG B O 1
ATOM 2635 N N . ILE B 1 3 ? -17.011 -15.815 -18.691 1.00 6.54 37 ILE B N 1
ATOM 2636 C CA . ILE B 1 3 ? -16.026 -14.856 -18.238 1.00 7.01 37 ILE B CA 1
ATOM 2637 C C . ILE B 1 3 ? -16.544 -14.233 -16.961 1.00 6.38 37 ILE B C 1
ATOM 2638 O O . ILE B 1 3 ? -17.702 -13.748 -16.917 1.00 6.70 37 ILE B O 1
ATOM 2643 N N . ASN B 1 4 ? -15.732 -14.193 -15.911 1.00 5.86 38 ASN B N 1
ATOM 2644 C CA . ASN B 1 4 ? -16.123 -13.558 -14.669 1.00 6.15 38 ASN B CA 1
ATOM 2645 C C . ASN B 1 4 ? -16.046 -12.041 -14.769 1.00 5.08 38 ASN B C 1
ATOM 2646 O O . ASN B 1 4 ? -15.035 -11.462 -15.224 1.00 5.85 38 ASN B O 1
ATOM 2651 N N . THR B 1 5 ? -17.118 -11.380 -14.313 1.00 5.61 39 THR B N 1
ATOM 2652 C CA . THR B 1 5 ? -17.234 -9.925 -14.224 1.00 4.97 39 THR B CA 1
ATOM 2653 C C . THR B 1 5 ? -17.568 -9.537 -12.790 1.00 5.05 39 THR B C 1
ATOM 2654 O O . THR B 1 5 ? -17.908 -10.388 -11.966 1.00 5.56 39 THR B O 1
ATOM 2658 N N . VAL B 1 6 ? -17.567 -8.235 -12.511 1.00 4.76 40 VAL B N 1
ATOM 2659 C CA . VAL B 1 6 ? -17.949 -7.761 -11.190 1.00 5.64 40 VAL B CA 1
ATOM 2660 C C . VAL B 1 6 ? -19.446 -7.926 -10.909 1.00 5.57 40 VAL B C 1
ATOM 2661 O O . VAL B 1 6 ? -19.838 -7.752 -9.748 1.00 7.47 40 VAL B O 1
ATOM 2665 N N . ARG B 1 7 ? -20.248 -8.251 -11.849 1.00 5.96 41 ARG B N 1
ATOM 2666 C CA . ARG B 1 7 ? -21.638 -8.683 -11.741 1.00 6.48 41 ARG B CA 1
ATOM 2667 C C . ARG B 1 7 ? -21.859 -10.176 -12.048 1.00 7.47 41 ARG B C 1
ATOM 2668 O O . ARG B 1 7 ? -22.983 -10.575 -12.329 1.00 9.35 41 ARG B O 1
ATOM 2676 N N . GLY B 1 8 ? -20.824 -10.990 -11.937 1.00 6.39 42 GLY B N 1
ATOM 2677 C CA . GLY B 1 8 ? -20.973 -12.425 -12.115 1.00 6.61 42 GLY B CA 1
ATOM 2678 C C . GLY B 1 8 ? -20.565 -12.901 -13.495 1.00 7.03 42 GLY B C 1
ATOM 2679 O O . GLY B 1 8 ? -20.000 -12.171 -14.295 1.00 6.57 42 GLY B O 1
ATOM 2680 N N . PRO B 1 9 ? -20.807 -14.177 -13.783 1.00 7.02 43 PRO B N 1
ATOM 2681 C CA . PRO B 1 9 ? -20.395 -14.750 -15.064 1.00 6.96 43 PRO B CA 1
ATOM 2682 C C . PRO B 1 9 ? -21.181 -14.167 -16.211 1.00 6.86 43 PRO B C 1
ATOM 2683 O O . PRO B 1 9 ? -22.411 -13.946 -16.113 1.00 8.34 43 PRO B O 1
ATOM 2687 N N . ILE B 1 10 ? -20.527 -13.975 -17.348 1.00 6.25 44 ILE B N 1
ATOM 2688 C CA . ILE B 1 10 ? -21.173 -13.619 -18.605 1.00 6.94 44 ILE B CA 1
ATOM 2689 C C . ILE B 1 10 ? -20.717 -14.528 -19.718 1.00 7.09 44 ILE B C 1
ATOM 2690 O O . ILE B 1 10 ? -19.666 -15.156 -19.647 1.00 7.70 44 ILE B O 1
ATOM 2695 N N . THR B 1 11 ? -21.550 -14.609 -20.754 1.00 8.27 45 THR B N 1
ATOM 2696 C CA . THR B 1 11 ? -21.136 -15.409 -21.911 1.00 9.43 45 THR B CA 1
ATOM 2697 C C . THR B 1 11 ? -20.292 -14.590 -22.865 1.00 8.99 45 THR B C 1
ATOM 2698 O O . THR B 1 11 ? -20.221 -13.359 -22.800 1.00 8.84 45 THR B O 1
ATOM 2702 N N . ILE B 1 12 ? -19.631 -15.329 -23.775 1.00 10.33 46 ILE B N 1
ATOM 2703 C CA . ILE B 1 12 ? -18.833 -14.651 -24.808 1.00 11.70 46 ILE B CA 1
ATOM 2704 C C . ILE B 1 12 ? -19.672 -13.699 -25.614 1.00 11.25 46 ILE B C 1
ATOM 2705 O O . ILE B 1 12 ? -19.225 -12.597 -25.948 1.00 12.95 46 ILE B O 1
ATOM 2710 N N A SER B 1 13 ? -20.891 -14.119 -25.968 0.70 10.31 47 SER B N 1
ATOM 2711 N N B SER B 1 13 ? -20.900 -14.080 -25.966 0.15 11.18 47 SER B N 1
ATOM 2712 N N C SER B 1 13 ? -20.912 -14.051 -25.951 0.15 11.07 47 SER B N 1
ATOM 2713 C CA A SER B 1 13 ? -21.745 -13.209 -26.739 0.70 13.08 47 SER B CA 1
ATOM 2714 C CA B SER B 1 13 ? -21.747 -13.156 -26.731 0.15 12.53 47 SER B CA 1
ATOM 2715 C CA C SER B 1 13 ? -21.749 -13.151 -26.746 0.15 12.59 47 SER B CA 1
ATOM 2716 C C A SER B 1 13 ? -22.079 -11.932 -25.993 0.70 11.95 47 SER B C 1
ATOM 2717 C C B SER B 1 13 ? -21.916 -11.848 -25.959 0.15 12.15 47 SER B C 1
ATOM 2718 C C C SER B 1 13 ? -22.094 -11.862 -26.011 0.15 12.22 47 SER B C 1
ATOM 2719 O O A SER B 1 13 ? -22.106 -10.867 -26.628 0.70 14.72 47 SER B O 1
ATOM 2720 O O B SER B 1 13 ? -21.631 -10.761 -26.465 0.15 13.20 47 SER B O 1
ATOM 2721 O O C SER B 1 13 ? -22.126 -10.787 -26.618 0.15 14.09 47 SER B O 1
ATOM 2728 N N . GLU B 1 14 ? -22.366 -11.935 -24.719 1.00 11.20 48 GLU B N 1
ATOM 2729 C CA . GLU B 1 14 ? -22.650 -10.859 -23.852 1.00 9.96 48 GLU B CA 1
ATOM 2730 C C . GLU B 1 14 ? -21.473 -9.885 -23.782 1.00 8.44 48 GLU B C 1
ATOM 2731 O O . GLU B 1 14 ? -21.702 -8.696 -23.594 1.00 8.53 48 GLU B O 1
ATOM 2737 N N . ALA B 1 15 ? -20.238 -10.350 -23.889 1.00 8.24 49 ALA B N 1
ATOM 2738 C CA . ALA B 1 15 ? -19.093 -9.436 -23.726 1.00 7.18 49 ALA B CA 1
ATOM 2739 C C . ALA B 1 15 ? -19.109 -8.378 -24.809 1.00 6.04 49 ALA B C 1
ATOM 2740 O O . ALA B 1 15 ? -18.815 -7.210 -24.536 1.00 6.22 49 ALA B O 1
ATOM 2742 N N . GLY B 1 16 ? -19.398 -8.741 -26.064 1.00 6.66 50 GLY B N 1
ATOM 2743 C CA . GLY B 1 16 ? -19.471 -7.746 -27.102 1.00 6.34 50 GLY B CA 1
ATOM 2744 C C . GLY B 1 16 ? -18.164 -6.956 -27.274 1.00 5.72 50 GLY B C 1
ATOM 2745 O O . GLY B 1 16 ? -17.051 -7.449 -27.018 1.00 6.04 50 GLY B O 1
ATOM 2746 N N . PHE B 1 17 ? -18.304 -5.724 -27.739 1.00 5.55 51 PHE B N 1
ATOM 2747 C CA . PHE B 1 17 ? -17.160 -4.836 -27.941 1.00 5.71 51 PHE B CA 1
ATOM 2748 C C . PHE B 1 17 ? -16.510 -4.611 -26.568 1.00 4.58 51 PHE B C 1
ATOM 2749 O O . PHE B 1 17 ? -17.119 -4.103 -25.667 1.00 5.32 51 PHE B O 1
ATOM 2757 N N . THR B 1 18 ? -15.233 -4.965 -26.505 1.00 4.79 52 THR B N 1
ATOM 2758 C CA . THR B 1 18 ? -14.483 -5.002 -25.243 1.00 4.94 52 THR B CA 1
ATOM 2759 C C . THR B 1 18 ? -13.220 -4.179 -25.347 1.00 4.93 52 THR B C 1
ATOM 2760 O O . THR B 1 18 ? -12.394 -4.466 -26.226 1.00 6.55 52 THR B O 1
ATOM 2764 N N . LEU B 1 19 ? -13.029 -3.266 -24.409 1.00 4.35 53 LEU B N 1
ATOM 2765 C CA . LEU B 1 19 ? -11.766 -2.542 -24.212 1.00 4.54 53 LEU B CA 1
ATOM 2766 C C . LEU B 1 19 ? -10.954 -3.340 -23.202 1.00 4.42 53 LEU B C 1
ATOM 2767 O O . LEU B 1 19 ? -11.362 -3.536 -22.080 1.00 5.88 53 LEU B O 1
ATOM 2772 N N . THR B 1 20 ? -9.775 -3.863 -23.609 1.00 4.57 54 THR B N 1
ATOM 2773 C CA . THR B 1 20 ? -9.037 -4.844 -22.821 1.00 5.01 54 THR B CA 1
ATOM 2774 C C . THR B 1 20 ? -8.009 -4.309 -21.848 1.00 4.24 54 THR B C 1
ATOM 2775 O O . THR B 1 20 ? -7.445 -5.120 -21.105 1.00 5.01 54 THR B O 1
ATOM 2779 N N . HIS B 1 21 ? -7.781 -3.014 -21.786 1.00 4.12 55 HIS B N 1
ATOM 2780 C CA . HIS B 1 21 ? -6.858 -2.462 -20.788 1.00 4.00 55 HIS B CA 1
ATOM 2781 C C . HIS B 1 21 ? -7.368 -1.060 -20.409 1.00 4.00 55 HIS B C 1
ATOM 2782 O O . HIS B 1 21 ? -7.103 -0.085 -21.110 1.00 4.40 55 HIS B O 1
ATOM 2789 N N . GLU B 1 22 ? -8.093 -1.012 -19.293 1.00 3.80 56 GLU B N 1
ATOM 2790 C CA . GLU B 1 22 ? -8.690 0.203 -18.792 1.00 4.25 56 GLU B CA 1
ATOM 2791 C C . GLU B 1 22 ? -8.605 0.208 -17.276 1.00 3.93 56 GLU B C 1
ATOM 2792 O O . GLU B 1 22 ? -8.246 -0.791 -16.645 1.00 4.32 56 GLU B O 1
ATOM 2798 N N . HIS B 1 23 ? -9.001 1.323 -16.664 1.00 4.27 57 HIS B N 1
ATOM 2799 C CA . HIS B 1 23 ? -9.110 1.453 -15.224 1.00 3.92 57 HIS B CA 1
ATOM 2800 C C . HIS B 1 23 ? -10.339 2.299 -14.873 1.00 4.17 57 HIS B C 1
ATOM 2801 O O . HIS B 1 23 ? -10.651 3.253 -15.576 1.00 5.63 57 HIS B O 1
ATOM 2808 N N . ILE B 1 24 ? -10.959 1.992 -13.748 1.00 4.60 58 ILE B N 1
ATOM 2809 C CA . ILE B 1 24 ? -11.877 2.980 -13.142 1.00 4.88 58 ILE B CA 1
ATOM 2810 C C . ILE B 1 24 ? -11.095 4.003 -12.364 1.00 4.84 58 ILE B C 1
ATOM 2811 O O . ILE B 1 24 ? -11.343 5.211 -12.461 1.00 5.68 58 ILE B O 1
ATOM 2816 N N . CYS B 1 25 ? -10.167 3.560 -11.539 1.00 5.15 59 CYS B N 1
ATOM 2817 C CA . CYS B 1 25 ? -9.361 4.469 -10.742 1.00 6.08 59 CYS B CA 1
ATOM 2818 C C . CYS B 1 25 ? -7.964 3.906 -10.613 1.00 7.58 59 CYS B C 1
ATOM 2819 O O . CYS B 1 25 ? -7.807 2.765 -10.219 1.00 12.79 59 CYS B O 1
ATOM 2822 N N . GLY B 1 26 ? -6.974 4.705 -10.940 1.00 5.71 60 GLY B N 1
ATOM 2823 C CA . GLY B 1 26 ? -5.572 4.351 -10.822 1.00 5.49 60 GLY B CA 1
ATOM 2824 C C . GLY B 1 26 ? -4.989 4.920 -9.533 1.00 5.50 60 GLY B C 1
ATOM 2825 O O . GLY B 1 26 ? -4.796 6.139 -9.450 1.00 7.32 60 GLY B O 1
ATOM 2826 N N . SER B 1 27 ? -4.804 4.093 -8.547 1.00 5.18 61 SER B N 1
ATOM 2827 C CA . SER B 1 27 ? -4.506 4.547 -7.177 1.00 5.42 61 SER B CA 1
ATOM 2828 C C . SER B 1 27 ? -3.514 3.616 -6.528 1.00 4.88 61 SER B C 1
ATOM 2829 O O . SER B 1 27 ? -2.620 3.081 -7.185 1.00 5.28 61 SER B O 1
ATOM 2832 N N . SER B 1 28 ? -3.675 3.453 -5.244 1.00 5.38 62 SER B N 1
ATOM 2833 C CA . SER B 1 28 ? -2.846 2.593 -4.415 1.00 5.13 62 SER B CA 1
ATOM 2834 C C . SER B 1 28 ? -3.733 1.841 -3.405 1.00 5.78 62 SER B C 1
ATOM 2835 O O . SER B 1 28 ? -4.802 2.331 -3.051 1.00 5.62 62 SER B O 1
ATOM 2838 N N . ALA B 1 29 ? -3.247 0.687 -2.941 1.00 6.28 63 ALA B N 1
ATOM 2839 C CA . ALA B 1 29 ? -4.051 -0.108 -1.995 1.00 7.03 63 ALA B CA 1
ATOM 2840 C C . ALA B 1 29 ? -4.444 0.765 -0.798 1.00 7.49 63 ALA B C 1
ATOM 2841 O O . ALA B 1 29 ? -3.596 1.447 -0.219 1.00 7.67 63 ALA B O 1
ATOM 2843 N N . GLY B 1 30 ? -5.726 0.745 -0.453 1.00 7.73 64 GLY B N 1
ATOM 2844 C CA . GLY B 1 30 ? -6.270 1.449 0.700 1.00 7.69 64 GLY B CA 1
ATOM 2845 C C . GLY B 1 30 ? -6.532 2.923 0.500 1.00 6.38 64 GLY B C 1
ATOM 2846 O O . GLY B 1 30 ? -7.154 3.577 1.380 1.00 6.60 64 GLY B O 1
ATOM 2847 N N . PHE B 1 31 ? -6.012 3.515 -0.570 1.00 5.96 65 PHE B N 1
ATOM 2848 C CA . PHE B 1 31 ? -5.960 4.982 -0.671 1.00 5.65 65 PHE B CA 1
ATOM 2849 C C . PHE B 1 31 ? -7.317 5.592 -0.887 1.00 5.20 65 PHE B C 1
ATOM 2850 O O . PHE B 1 31 ? -7.652 6.604 -0.273 1.00 6.11 65 PHE B O 1
ATOM 2858 N N . LEU B 1 32 ? -8.133 5.037 -1.790 1.00 6.44 66 LEU B N 1
ATOM 2859 C CA . LEU B 1 32 ? -9.451 5.599 -2.028 1.00 6.99 66 LEU B CA 1
ATOM 2860 C C . LEU B 1 32 ? -10.289 5.578 -0.735 1.00 6.14 66 LEU B C 1
ATOM 2861 O O . LEU B 1 32 ? -11.021 6.517 -0.491 1.00 8.08 66 LEU B O 1
ATOM 2866 N N . ARG B 1 33 ? -10.170 4.537 0.069 1.00 6.03 67 ARG B N 1
ATOM 2867 C CA . ARG B 1 33 ? -10.953 4.493 1.305 1.00 7.96 67 ARG B CA 1
ATOM 2868 C C . ARG B 1 33 ? -10.396 5.415 2.376 1.00 6.97 67 ARG B C 1
ATOM 2869 O O . ARG B 1 33 ? -11.144 5.947 3.193 1.00 7.55 67 ARG B O 1
ATOM 2877 N N . ALA B 1 34 ? -9.083 5.647 2.426 1.00 5.78 68 ALA B N 1
ATOM 2878 C CA . ALA B 1 34 ? -8.493 6.499 3.437 1.00 6.23 68 ALA B CA 1
ATOM 2879 C C . ALA B 1 34 ? -8.557 8.000 3.082 1.00 5.67 68 ALA B C 1
ATOM 2880 O O . ALA B 1 34 ? -8.569 8.804 4.025 1.00 6.17 68 ALA B O 1
ATOM 2882 N N . TRP B 1 35 ? -8.564 8.331 1.837 1.00 5.53 69 TRP B N 1
ATOM 2883 C CA . TRP B 1 35 ? -8.450 9.725 1.423 1.00 5.85 69 TRP B CA 1
ATOM 2884 C C . TRP B 1 35 ? -9.334 9.983 0.220 1.00 6.06 69 TRP B C 1
ATOM 2885 O O . TRP B 1 35 ? -8.884 10.433 -0.848 1.00 6.07 69 TRP B O 1
ATOM 2896 N N . PRO B 1 36 ? -10.643 9.757 0.334 1.00 6.25 70 PRO B N 1
ATOM 2897 C CA . PRO B 1 36 ? -11.521 9.936 -0.830 1.00 6.86 70 PRO B CA 1
ATOM 2898 C C . PRO B 1 36 ? -11.570 11.381 -1.303 1.00 6.29 70 PRO B C 1
ATOM 2899 O O . PRO B 1 36 ? -11.840 11.626 -2.467 1.00 6.80 70 PRO B O 1
ATOM 2903 N N . GLU B 1 37 ? -11.316 12.327 -0.414 1.00 7.23 71 GLU B N 1
ATOM 2904 C CA . GLU B 1 37 ? -11.324 13.732 -0.795 1.00 7.74 71 GLU B CA 1
ATOM 2905 C C . GLU B 1 37 ? -10.204 14.084 -1.775 1.00 6.39 71 GLU B C 1
ATOM 2906 O O . GLU B 1 37 ? -10.290 15.113 -2.468 1.00 7.39 71 GLU B O 1
ATOM 2912 N N . PHE B 1 38 ? -9.178 13.224 -1.910 1.00 6.67 72 PHE B N 1
ATOM 2913 C CA . PHE B 1 38 ? -8.229 13.451 -2.993 1.00 6.16 72 PHE B CA 1
ATOM 2914 C C . PHE B 1 38 ? -8.940 13.550 -4.342 1.00 5.81 72 PHE B C 1
ATOM 2915 O O . PHE B 1 38 ? -8.430 14.216 -5.258 1.00 5.81 72 PHE B O 1
ATOM 2923 N N . PHE B 1 39 ? -9.993 12.758 -4.499 1.00 5.81 73 PHE B N 1
ATOM 2924 C CA . PHE B 1 39 ? -10.766 12.647 -5.722 1.00 5.88 73 PHE B CA 1
ATOM 2925 C C . PHE B 1 39 ? -11.975 13.577 -5.718 1.00 6.68 73 PHE B C 1
ATOM 2926 O O . PHE B 1 39 ? -12.894 13.407 -6.504 1.00 7.12 73 PHE B O 1
ATOM 2934 N N . GLY B 1 40 ? -12.010 14.562 -4.801 1.00 6.99 74 GLY B N 1
ATOM 2935 C CA . GLY B 1 40 ? -13.199 15.355 -4.581 1.00 8.13 74 GLY B CA 1
ATOM 2936 C C . GLY B 1 40 ? -14.038 14.660 -3.495 1.00 7.23 74 GLY B C 1
ATOM 2937 O O . GLY B 1 40 ? -14.115 15.092 -2.371 1.00 9.39 74 GLY B O 1
ATOM 2938 N N . SER B 1 41 ? -14.593 13.527 -3.858 1.00 7.69 75 SER B N 1
ATOM 2939 C CA . SER B 1 41 ? -15.265 12.603 -2.948 1.00 7.35 75 SER B CA 1
ATOM 2940 C C . SER B 1 41 ? -15.416 11.289 -3.695 1.00 6.81 75 SER B C 1
ATOM 2941 O O . SER B 1 41 ? -15.287 11.199 -4.929 1.00 6.95 75 SER B O 1
ATOM 2944 N N . ARG B 1 42 ? -15.745 10.238 -2.948 1.00 6.58 76 ARG B N 1
ATOM 2945 C CA . ARG B 1 42 ? -16.047 8.967 -3.568 1.00 6.81 76 ARG B CA 1
ATOM 2946 C C . ARG B 1 42 ? -17.257 9.125 -4.493 1.00 6.54 76 ARG B C 1
ATOM 2947 O O . ARG B 1 42 ? -17.261 8.570 -5.612 1.00 6.83 76 ARG B O 1
ATOM 2955 N N . LYS B 1 43 ? -18.275 9.882 -4.078 1.00 6.59 77 LYS B N 1
ATOM 2956 C CA . LYS B 1 43 ? -19.461 10.102 -4.917 1.00 7.57 77 LYS B CA 1
ATOM 2957 C C . LYS B 1 43 ? -19.109 10.777 -6.224 1.00 6.70 77 LYS B C 1
ATOM 2958 O O . LYS B 1 43 ? -19.604 10.421 -7.284 1.00 7.50 77 LYS B O 1
ATOM 2964 N N . ALA B 1 44 ? -18.274 11.772 -6.266 1.00 7.64 78 ALA B N 1
ATOM 2965 C CA . ALA B 1 44 ? -17.845 12.527 -7.389 1.00 7.72 78 ALA B CA 1
ATOM 2966 C C . ALA B 1 44 ? -17.079 11.607 -8.335 1.00 6.12 78 ALA B C 1
ATOM 2967 O O . ALA B 1 44 ? -17.317 11.632 -9.532 1.00 6.26 78 ALA B O 1
ATOM 2969 N N . LEU B 1 45 ? -16.211 10.768 -7.783 1.00 5.91 79 LEU B N 1
ATOM 2970 C CA . LEU B 1 45 ? -15.453 9.815 -8.618 1.00 5.93 79 LEU B CA 1
ATOM 2971 C C . LEU B 1 45 ? -16.420 8.856 -9.289 1.00 5.01 79 LEU B C 1
ATOM 2972 O O . LEU B 1 45 ? -16.317 8.596 -10.496 1.00 5.74 79 LEU B O 1
ATOM 2977 N N . ALA B 1 46 ? -17.334 8.271 -8.517 1.00 5.73 80 ALA B N 1
ATOM 2978 C CA . ALA B 1 46 ? -18.278 7.306 -9.068 1.00 6.16 80 ALA B CA 1
ATOM 2979 C C . ALA B 1 46 ? -19.119 7.993 -10.140 1.00 5.64 80 ALA B C 1
ATOM 2980 O O . ALA B 1 46 ? -19.374 7.404 -11.193 1.00 6.23 80 ALA B O 1
ATOM 2982 N N . GLU B 1 47 ? -19.592 9.223 -9.896 1.00 5.79 81 GLU B N 1
ATOM 2983 C CA . GLU B 1 47 ? -20.395 9.906 -10.903 1.00 6.41 81 GLU B CA 1
ATOM 2984 C C . GLU B 1 47 ? -19.631 10.135 -12.194 1.00 5.73 81 GLU B C 1
ATOM 2985 O O . GLU B 1 47 ? -20.187 9.979 -13.278 1.00 6.00 81 GLU B O 1
ATOM 2991 N N . LYS B 1 48 ? -18.363 10.558 -12.069 1.00 5.85 82 LYS B N 1
ATOM 2992 C CA . LYS B 1 48 ? -17.494 10.742 -13.224 1.00 5.08 82 LYS B CA 1
ATOM 2993 C C . LYS B 1 48 ? -17.352 9.452 -14.023 1.00 5.02 82 LYS B C 1
ATOM 2994 O O . LYS B 1 48 ? -17.485 9.441 -15.268 1.00 5.71 82 LYS B O 1
ATOM 3000 N N . ALA B 1 49 ? -17.117 8.347 -13.297 1.00 4.98 83 ALA B N 1
ATOM 3001 C CA . ALA B 1 49 ? -16.977 7.047 -13.985 1.00 5.03 83 ALA B CA 1
ATOM 3002 C C . ALA B 1 49 ? -18.271 6.642 -14.669 1.00 4.85 83 ALA B C 1
ATOM 3003 O O . ALA B 1 49 ? -18.244 6.137 -15.789 1.00 6.05 83 ALA B O 1
ATOM 3005 N N . VAL B 1 50 ? -19.420 6.828 -13.985 1.00 5.30 84 VAL B N 1
ATOM 3006 C CA . VAL B 1 50 ? -20.690 6.438 -14.636 1.00 6.16 84 VAL B CA 1
ATOM 3007 C C . VAL B 1 50 ? -20.921 7.262 -15.872 1.00 6.25 84 VAL B C 1
ATOM 3008 O O . VAL B 1 50 ? -21.352 6.761 -16.922 1.00 6.67 84 VAL B O 1
ATOM 3012 N N . ARG B 1 51 ? -20.665 8.571 -15.843 1.00 6.48 85 ARG B N 1
ATOM 3013 C CA . ARG B 1 51 ? -20.869 9.393 -17.034 1.00 6.76 85 ARG B CA 1
ATOM 3014 C C . ARG B 1 51 ? -19.987 8.886 -18.171 1.00 6.47 85 ARG B C 1
ATOM 3015 O O . ARG B 1 51 ? -20.430 8.789 -19.324 1.00 7.23 85 ARG B O 1
ATOM 3023 N N . GLY B 1 52 ? -18.721 8.588 -17.860 1.00 5.73 86 GLY B N 1
ATOM 3024 C CA . GLY B 1 52 ? -17.808 8.167 -18.890 1.00 6.24 86 GLY B CA 1
ATOM 3025 C C . GLY B 1 52 ? -18.175 6.800 -19.454 1.00 5.91 86 GLY B C 1
ATOM 3026 O O . GLY B 1 52 ? -18.127 6.565 -20.671 1.00 6.89 86 GLY B O 1
ATOM 3027 N N . LEU B 1 53 ? -18.564 5.875 -18.593 1.00 5.30 87 LEU B N 1
ATOM 3028 C CA . LEU B 1 53 ? -18.946 4.550 -19.043 1.00 5.81 87 LEU B CA 1
ATOM 3029 C C . LEU B 1 53 ? -20.223 4.615 -19.865 1.00 5.57 87 LEU B C 1
ATOM 3030 O O . LEU B 1 53 ? -20.357 3.892 -20.846 1.00 6.25 87 LEU B O 1
ATOM 3035 N N . ARG B 1 54 ? -21.182 5.472 -19.482 1.00 6.23 88 ARG B N 1
ATOM 3036 C CA . ARG B 1 54 ? -22.389 5.613 -20.273 1.00 6.45 88 ARG B CA 1
ATOM 3037 C C . ARG B 1 54 ? -22.070 6.139 -21.659 1.00 6.27 88 ARG B C 1
ATOM 3038 O O . ARG B 1 54 ? -22.641 5.681 -22.642 1.00 6.73 88 ARG B O 1
ATOM 3046 N N . ARG B 1 55 ? -21.184 7.098 -21.765 1.00 6.41 89 ARG B N 1
ATOM 3047 C CA . ARG B 1 55 ? -20.780 7.620 -23.089 1.00 7.45 89 ARG B CA 1
ATOM 3048 C C . ARG B 1 55 ? -20.063 6.564 -23.905 1.00 6.85 89 ARG B C 1
ATOM 3049 O O . ARG B 1 55 ? -20.242 6.441 -25.105 1.00 7.16 89 ARG B O 1
ATOM 3057 N N . ALA B 1 56 ? -19.212 5.746 -23.252 1.00 6.56 90 ALA B N 1
ATOM 3058 C CA . ALA B 1 56 ? -18.534 4.667 -23.970 1.00 6.20 90 ALA B CA 1
ATOM 3059 C C . ALA B 1 56 ? -19.571 3.656 -24.476 1.00 5.45 90 ALA B C 1
ATOM 3060 O O . ALA B 1 56 ? -19.460 3.191 -25.602 1.00 5.92 90 ALA B O 1
ATOM 3062 N N . ARG B 1 57 ? -20.554 3.351 -23.630 1.00 5.55 91 ARG B N 1
ATOM 3063 C CA . ARG B 1 57 ? -21.593 2.400 -24.063 1.00 5.84 91 ARG B CA 1
ATOM 3064 C C . ARG B 1 57 ? -22.356 2.947 -25.250 1.00 5.72 91 ARG B C 1
ATOM 3065 O O . ARG B 1 57 ? -22.661 2.231 -26.224 1.00 5.74 91 ARG B O 1
ATOM 3073 N N . ALA B 1 58 ? -22.691 4.243 -25.249 1.00 5.86 92 ALA B N 1
ATOM 3074 C CA . ALA B 1 58 ? -23.387 4.852 -26.352 1.00 6.61 92 ALA B CA 1
ATOM 3075 C C . ALA B 1 58 ? -22.589 4.771 -27.647 1.00 6.48 92 ALA B C 1
ATOM 3076 O O . ALA B 1 58 ? -23.138 4.696 -28.754 1.00 9.33 92 ALA B O 1
ATOM 3078 N N . ALA B 1 59 ? -21.266 4.772 -27.533 1.00 6.08 93 ALA B N 1
ATOM 3079 C CA . ALA B 1 59 ? -20.354 4.654 -28.670 1.00 6.26 93 ALA B CA 1
ATOM 3080 C C . ALA B 1 59 ? -20.130 3.219 -29.098 1.00 6.23 93 ALA B C 1
ATOM 3081 O O . ALA B 1 59 ? -19.410 2.998 -30.069 1.00 8.88 93 ALA B O 1
ATOM 3083 N N . GLY B 1 60 ? -20.680 2.237 -28.377 1.00 6.06 94 GLY B N 1
ATOM 3084 C CA . GLY B 1 60 ? -20.657 0.835 -28.751 1.00 6.78 94 GLY B CA 1
ATOM 3085 C C . GLY B 1 60 ? -19.927 -0.075 -27.791 1.00 5.78 94 GLY B C 1
ATOM 3086 O O . GLY B 1 60 ? -19.954 -1.304 -27.965 1.00 6.22 94 GLY B O 1
ATOM 3087 N N . VAL B 1 61 ? -19.258 0.452 -26.763 1.00 5.45 95 VAL B N 1
ATOM 3088 C CA . VAL B 1 61 ? -18.544 -0.422 -25.819 1.00 5.31 95 VAL B CA 1
ATOM 3089 C C . VAL B 1 61 ? -19.539 -1.208 -24.978 1.00 4.72 95 VAL B C 1
ATOM 3090 O O . VAL B 1 61 ? -20.540 -0.630 -24.521 1.00 5.67 95 VAL B O 1
ATOM 3094 N N . ARG B 1 62 ? -19.278 -2.482 -24.772 1.00 4.65 96 ARG B N 1
ATOM 3095 C CA . ARG B 1 62 ? -20.147 -3.297 -23.905 1.00 4.99 96 ARG B CA 1
ATOM 3096 C C . ARG B 1 62 ? -19.423 -3.824 -22.637 1.00 4.68 96 ARG B C 1
ATOM 3097 O O 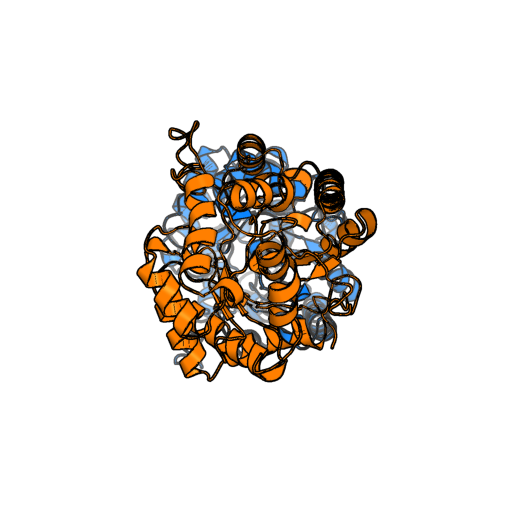. ARG B 1 62 ? -20.109 -4.027 -21.654 1.00 5.02 96 ARG B O 1
ATOM 3105 N N . THR B 1 63 ? -18.109 -4.004 -22.723 1.00 4.55 97 THR B N 1
ATOM 3106 C CA . THR B 1 63 ? -17.303 -4.511 -21.631 1.00 4.82 97 THR B CA 1
ATOM 3107 C C . THR B 1 63 ? -15.982 -3.741 -21.576 1.00 4.25 97 THR B C 1
ATOM 3108 O O . THR B 1 63 ? -15.428 -3.409 -22.632 1.00 4.76 97 THR B O 1
ATOM 3112 N N . ILE B 1 64 ? -15.525 -3.506 -20.366 1.00 4.16 98 ILE B N 1
ATOM 3113 C CA . ILE B 1 64 ? -14.110 -3.101 -20.174 1.00 4.32 98 ILE B CA 1
ATOM 3114 C C . ILE B 1 64 ? -13.465 -4.091 -19.242 1.00 4.23 98 ILE B C 1
ATOM 3115 O O . ILE B 1 64 ? -14.093 -4.706 -18.360 1.00 4.95 98 ILE B O 1
ATOM 3120 N N . VAL B 1 65 ? -12.161 -4.244 -19.409 1.00 4.10 99 VAL B N 1
ATOM 3121 C CA . VAL B 1 65 ? -11.310 -5.034 -18.525 1.00 4.11 99 VAL B CA 1
ATOM 3122 C C . VAL B 1 65 ? -10.525 -4.006 -17.689 1.00 4.16 99 VAL B C 1
ATOM 3123 O O . VAL B 1 65 ? -9.690 -3.286 -18.209 1.00 4.78 99 VAL B O 1
ATOM 3127 N N . ASP B 1 66 ? -10.863 -3.942 -16.410 1.00 3.81 100 ASP B N 1
ATOM 3128 C CA . ASP B 1 66 ? -10.204 -3.070 -15.465 1.00 3.86 100 ASP B CA 1
ATOM 3129 C C . ASP B 1 66 ? -8.980 -3.847 -14.936 1.00 4.08 100 ASP B C 1
ATOM 3130 O O . ASP B 1 66 ? -9.114 -4.778 -14.179 1.00 4.92 100 ASP B O 1
ATOM 3135 N N . VAL B 1 67 ? -7.801 -3.459 -15.447 1.00 3.90 101 VAL B N 1
ATOM 3136 C CA . VAL B 1 67 ? -6.551 -4.166 -15.128 1.00 4.65 101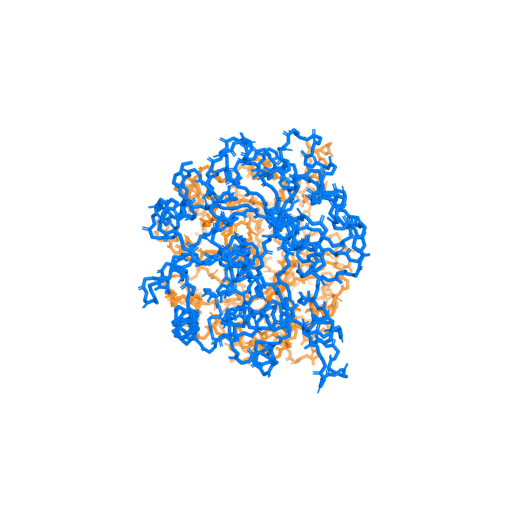 VAL B CA 1
ATOM 3137 C C . VAL B 1 67 ? -5.877 -3.570 -13.914 1.00 4.78 101 VAL B C 1
ATOM 3138 O O . VAL B 1 67 ? -4.649 -3.711 -13.708 1.00 7.61 101 VAL B O 1
ATOM 3142 N N . SER B 1 68 ? -6.621 -2.955 -13.014 1.00 4.27 102 SER B N 1
ATOM 3143 C CA . SER B 1 68 ? -6.120 -2.517 -11.724 1.00 4.01 102 SER B CA 1
ATOM 3144 C C . SER B 1 68 ? -5.952 -3.684 -10.792 1.00 3.96 102 SER B C 1
ATOM 3145 O O . SER B 1 68 ? -6.904 -4.438 -10.489 1.00 5.20 102 SER B O 1
ATOM 3148 N N . THR B 1 69 ? -4.740 -3.891 -10.293 1.00 4.11 103 THR B N 1
ATOM 3149 C CA . THR B 1 69 ? -4.388 -4.858 -9.313 1.00 4.37 103 THR B CA 1
ATOM 3150 C C . THR B 1 69 ? -4.598 -4.339 -7.906 1.00 4.40 103 THR B C 1
ATOM 3151 O O . THR B 1 69 ? -4.873 -3.122 -7.697 1.00 4.50 103 THR B O 1
ATOM 3155 N N . PHE B 1 70 ? -4.345 -5.214 -6.931 1.00 4.74 104 PHE B N 1
ATOM 3156 C CA . PHE B 1 70 ? -4.247 -4.803 -5.539 1.00 5.13 104 PHE B CA 1
ATOM 3157 C C . PHE B 1 70 ? -3.466 -3.497 -5.354 1.00 4.38 104 PHE B C 1
ATOM 3158 O O . PHE B 1 70 ? -3.959 -2.558 -4.710 1.00 5.06 104 PHE B O 1
ATOM 3166 N N . ASP B 1 71 ? -2.267 -3.403 -5.909 1.00 4.33 105 ASP B N 1
ATOM 3167 C CA . ASP B 1 71 ? -1.377 -2.263 -5.703 1.00 4.83 105 ASP B CA 1
ATOM 3168 C C . ASP B 1 71 ? -1.681 -1.049 -6.578 1.00 4.77 105 ASP B C 1
ATOM 3169 O O . ASP B 1 71 ? -1.096 0.009 -6.363 1.00 6.36 105 ASP B O 1
ATOM 3174 N N . ILE B 1 72 ? -2.597 -1.148 -7.544 1.00 4.72 106 ILE B N 1
ATOM 3175 C CA . ILE B 1 72 ? -3.217 -0.024 -8.238 1.00 4.54 106 ILE B CA 1
ATOM 3176 C C . ILE B 1 72 ? -4.414 0.465 -7.408 1.00 4.46 106 ILE B C 1
ATOM 3177 O O . ILE B 1 72 ? -5.122 1.395 -7.789 1.00 5.37 106 ILE B O 1
ATOM 3182 N N . GLY B 1 73 ? -4.673 -0.138 -6.274 1.00 5.12 107 GLY B N 1
ATOM 3183 C CA . GLY B 1 73 ? -5.791 0.338 -5.472 1.00 5.80 107 GLY B CA 1
ATOM 3184 C C . GLY B 1 73 ? -7.125 -0.081 -5.933 1.00 5.72 107 GLY B C 1
ATOM 3185 O O . GLY B 1 73 ? -8.115 0.550 -5.538 1.00 6.85 107 GLY B O 1
ATOM 3186 N N . ARG B 1 74 ? -7.218 -1.152 -6.710 1.00 4.96 108 ARG B N 1
ATOM 3187 C CA . ARG B 1 74 ? -8.464 -1.734 -7.157 1.00 5.43 108 ARG B CA 1
ATOM 3188 C C . ARG B 1 74 ? -9.461 -1.784 -6.009 1.00 5.52 108 ARG B C 1
ATOM 3189 O O . ARG B 1 74 ? -9.131 -2.349 -4.963 1.00 6.61 108 ARG B O 1
ATOM 3197 N N . ASP B 1 75 ? -10.641 -1.247 -6.226 1.00 5.46 109 ASP B N 1
ATOM 3198 C CA . ASP B 1 75 ? -11.745 -1.306 -5.286 1.00 6.20 109 ASP B CA 1
ATOM 3199 C C . ASP B 1 75 ? -12.908 -1.938 -6.009 1.00 5.62 109 ASP B C 1
ATOM 3200 O O . ASP B 1 75 ? -13.663 -1.268 -6.710 1.00 6.15 109 ASP B O 1
ATOM 3205 N N . VAL B 1 76 ? -13.047 -3.264 -5.878 1.00 6.53 110 VAL B N 1
ATOM 3206 C CA . VAL B 1 76 ? -14.022 -3.944 -6.702 1.00 6.73 110 VAL B CA 1
ATOM 3207 C C . VAL B 1 76 ? -15.434 -3.554 -6.346 1.00 6.45 110 VAL B C 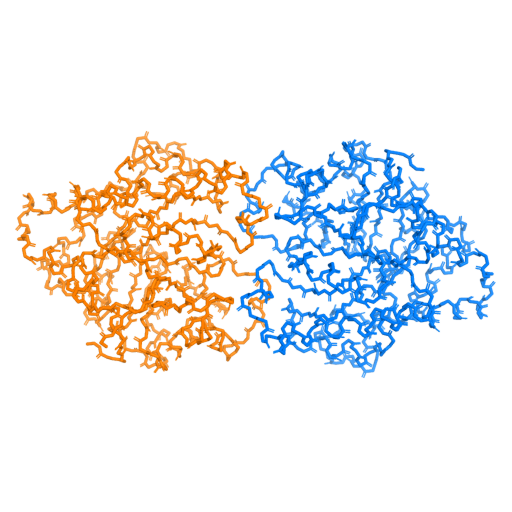1
ATOM 3208 O O . VAL B 1 76 ? -16.331 -3.654 -7.198 1.00 7.39 110 VAL B O 1
ATOM 3212 N N A SER B 1 77 ? -15.684 -3.054 -5.126 0.50 7.01 111 SER B N 1
ATOM 3213 N N B SER B 1 77 ? -15.665 -3.054 -5.117 0.50 6.42 111 SER B N 1
ATOM 3214 C CA A SER B 1 77 ? -17.003 -2.536 -4.808 0.50 7.17 111 SER B CA 1
ATOM 3215 C CA B SER B 1 77 ? -16.998 -2.564 -4.801 0.50 7.16 111 SER B CA 1
ATOM 3216 C C A SER B 1 77 ? -17.347 -1.319 -5.650 0.50 7.09 111 SER B C 1
ATOM 3217 C C B SER B 1 77 ? -17.326 -1.334 -5.636 0.50 6.38 111 SER B C 1
ATOM 3218 O O A SER B 1 77 ? -18.506 -1.157 -6.089 0.50 7.41 111 SER B O 1
ATOM 3219 O O B SER B 1 77 ? -18.496 -1.194 -6.068 0.50 7.21 111 SER B O 1
ATOM 3224 N N . LEU B 1 78 ? -16.388 -0.442 -5.889 1.00 6.01 112 LEU B N 1
ATOM 3225 C CA . LEU B 1 78 ? -16.607 0.700 -6.785 1.00 5.99 112 LEU B CA 1
ATOM 3226 C C . LEU B 1 78 ? -16.862 0.208 -8.204 1.00 5.46 112 LEU B C 1
ATOM 3227 O O . LEU B 1 78 ? -17.774 0.697 -8.877 1.00 5.79 112 LEU B O 1
ATOM 3232 N N . LEU B 1 79 ? -16.068 -0.743 -8.679 1.00 4.86 113 LEU B N 1
ATOM 3233 C CA . LEU B 1 79 ? -16.297 -1.276 -10.029 1.00 5.30 113 LEU B CA 1
ATOM 3234 C C . LEU B 1 79 ? -17.708 -1.837 -10.121 1.00 4.74 113 LEU B C 1
ATOM 3235 O O . LEU B 1 79 ? -18.375 -1.592 -11.154 1.00 5.31 113 LEU B O 1
ATOM 3240 N N . ALA B 1 80 ? -18.164 -2.592 -9.161 1.00 5.30 114 ALA B N 1
ATOM 3241 C CA . ALA B 1 80 ? -19.512 -3.168 -9.216 1.00 5.68 114 ALA B CA 1
ATOM 3242 C C . ALA B 1 80 ? -20.582 -2.075 -9.263 1.00 5.77 114 ALA B C 1
ATOM 3243 O O . ALA B 1 80 ? -21.552 -2.159 -10.022 1.00 6.56 114 ALA B O 1
ATOM 3245 N N . GLU B 1 81 ? -20.425 -1.028 -8.470 1.00 6.03 115 GLU B N 1
ATOM 3246 C CA . GLU B 1 81 ? -21.379 0.055 -8.424 1.00 6.66 115 GLU B CA 1
ATOM 3247 C C . GLU B 1 81 ? -21.484 0.733 -9.772 1.00 5.84 115 GLU B C 1
ATOM 3248 O O . GLU B 1 81 ? -22.573 1.010 -10.307 1.00 6.91 115 GLU B O 1
ATOM 3254 N N . VAL B 1 82 ? -20.317 1.090 -10.394 1.00 5.60 116 VAL B N 1
ATOM 3255 C CA . VAL B 1 82 ? -20.343 1.831 -11.640 1.00 5.16 116 VAL B CA 1
ATOM 3256 C C . VAL B 1 82 ? -20.768 0.966 -12.806 1.00 5.04 116 VAL B C 1
ATOM 3257 O O . VAL B 1 82 ? -21.416 1.422 -13.736 1.00 5.73 116 VAL B O 1
ATOM 3261 N N . SER B 1 83 ? -20.417 -0.321 -12.771 1.00 4.87 117 SER B N 1
ATOM 3262 C CA . SER B 1 83 ? -20.860 -1.279 -13.780 1.00 4.95 117 SER B CA 1
ATOM 3263 C C . SER B 1 83 ? -22.385 -1.323 -13.827 1.00 5.06 117 SER B C 1
ATOM 3264 O O . SER B 1 83 ? -22.996 -1.282 -14.894 1.00 5.85 117 SER B O 1
ATOM 3267 N N . ARG B 1 84 ? -22.997 -1.451 -12.643 1.00 5.67 118 ARG B N 1
ATOM 3268 C CA . ARG B 1 84 ? -24.470 -1.459 -12.554 1.00 6.55 118 ARG B CA 1
ATOM 3269 C C . ARG B 1 84 ? -25.076 -0.184 -13.058 1.00 6.64 118 ARG B C 1
ATOM 3270 O O . ARG B 1 84 ? -26.017 -0.184 -13.882 1.00 8.97 118 ARG B O 1
ATOM 3278 N N . ALA B 1 85 ? -24.548 0.947 -12.638 1.00 5.81 119 ALA B N 1
ATOM 3279 C CA . ALA B 1 85 ? -25.168 2.230 -12.982 1.00 6.43 119 ALA B CA 1
ATOM 3280 C C . ALA B 1 85 ? -25.054 2.550 -14.454 1.00 6.64 119 ALA B C 1
ATOM 3281 O O . ALA B 1 85 ? -25.948 3.155 -15.048 1.00 9.31 119 ALA B O 1
ATOM 3283 N N . ALA B 1 86 ? -23.935 2.153 -15.071 1.00 6.41 120 ALA B N 1
ATOM 3284 C CA . ALA B 1 86 ? -23.729 2.433 -16.492 1.00 6.56 120 ALA B CA 1
ATOM 3285 C C . ALA B 1 86 ? -24.165 1.312 -17.427 1.00 5.80 120 ALA B C 1
ATOM 3286 O O . ALA B 1 86 ? -24.153 1.508 -18.652 1.00 7.29 120 ALA B O 1
ATOM 3288 N N . ASP B 1 87 ? -24.451 0.118 -16.912 1.00 5.76 121 ASP B N 1
ATOM 3289 C CA . ASP B 1 87 ? -24.797 -1.032 -17.725 1.00 6.60 121 ASP B CA 1
ATOM 3290 C C . ASP B 1 87 ? -23.669 -1.425 -18.699 1.00 5.67 121 ASP B C 1
ATOM 3291 O O . ASP B 1 87 ? -23.888 -1.742 -19.864 1.00 6.58 121 ASP B O 1
ATOM 3296 N N . VAL B 1 88 ? -22.452 -1.462 -18.156 1.00 5.51 122 VAL B N 1
ATOM 3297 C CA . VAL B 1 88 ? -21.244 -1.874 -18.883 1.00 5.27 122 VAL B CA 1
ATOM 3298 C C . VAL B 1 88 ? -20.636 -2.995 -18.065 1.00 5.17 122 VAL B C 1
ATOM 3299 O O . VAL B 1 88 ? -20.425 -2.805 -16.861 1.00 5.47 122 VAL B O 1
ATOM 3303 N N . HIS B 1 89 ? -20.316 -4.123 -18.681 1.00 4.63 123 HIS B N 1
ATOM 3304 C CA . HIS B 1 89 ? -19.635 -5.206 -17.988 1.00 4.88 123 HIS B CA 1
ATOM 3305 C C . HIS B 1 89 ? -18.217 -4.782 -17.606 1.00 4.33 123 HIS B C 1
ATOM 3306 O O . HIS B 1 89 ? -17.556 -4.132 -18.450 1.00 4.67 123 HIS B O 1
ATOM 3313 N N . ILE B 1 90 ? -17.754 -5.161 -16.439 1.00 3.75 124 ILE B N 1
ATOM 3314 C CA . ILE B 1 90 ? -16.370 -4.882 -16.018 1.00 4.32 124 ILE B CA 1
ATOM 3315 C C . ILE B 1 90 ? -15.738 -6.174 -15.529 1.00 3.98 124 ILE B C 1
ATOM 3316 O O . ILE B 1 90 ? -16.249 -6.795 -14.591 1.00 4.73 124 ILE B O 1
ATOM 3321 N N . VAL B 1 91 ? -14.635 -6.548 -16.169 1.00 4.23 125 VAL B N 1
ATOM 3322 C CA . VAL B 1 91 ? -13.800 -7.665 -15.717 1.00 4.34 125 VAL B CA 1
ATOM 3323 C C . VAL B 1 91 ? -12.776 -7.107 -14.744 1.00 4.26 125 VAL B C 1
ATOM 3324 O O . VAL B 1 91 ? -12.072 -6.157 -15.098 1.00 5.91 125 VAL B O 1
ATOM 3328 N N . ALA B 1 92 ? -12.646 -7.699 -13.575 1.00 4.41 126 ALA B N 1
ATOM 3329 C CA . ALA B 1 92 ? -11.643 -7.302 -12.586 1.00 4.72 126 ALA B CA 1
ATOM 3330 C C . ALA B 1 92 ? -10.397 -8.173 -12.729 1.00 4.13 126 ALA B C 1
ATOM 3331 O O . ALA B 1 92 ? -10.403 -9.283 -13.286 1.00 5.22 126 ALA B O 1
ATOM 3333 N N . ALA B 1 93 ? -9.295 -7.679 -12.184 1.00 4.63 127 ALA B N 1
ATOM 3334 C CA . ALA B 1 93 ? -7.978 -8.267 -12.275 1.00 4.23 127 ALA B CA 1
ATOM 3335 C C . ALA B 1 93 ? -7.426 -8.688 -10.934 1.00 4.35 127 ALA B C 1
ATOM 3336 O O . ALA B 1 93 ? -7.728 -8.073 -9.904 1.00 5.63 127 ALA B O 1
ATOM 3338 N N . THR B 1 94 ? -6.588 -9.720 -10.975 1.00 4.15 128 THR B N 1
ATOM 3339 C CA . THR B 1 94 ? -5.614 -9.982 -9.928 1.00 4.15 128 THR B CA 1
ATOM 3340 C C . THR B 1 94 ? -4.206 -9.699 -10.481 1.00 3.69 128 THR B C 1
ATOM 3341 O O . THR B 1 94 ? -4.081 -9.065 -11.536 1.00 4.72 128 THR B O 1
ATOM 3345 N N . GLY B 1 95 ? -3.181 -10.149 -9.775 1.00 4.49 129 GLY B N 1
ATOM 3346 C CA . GLY B 1 95 ? -1.802 -9.882 -10.165 1.00 4.71 129 GLY B CA 1
ATOM 3347 C C . GLY B 1 95 ? -1.180 -8.806 -9.283 1.00 4.46 129 GLY B C 1
ATOM 3348 O O . GLY B 1 95 ? -1.720 -8.377 -8.251 1.00 4.86 129 GLY B O 1
ATOM 3349 N N . LEU B 1 96 ? -0.005 -8.342 -9.701 1.00 4.90 130 LEU B N 1
ATOM 3350 C CA . LEU B 1 96 ? 0.679 -7.206 -9.034 1.00 4.39 130 LEU B CA 1
ATOM 3351 C C . LEU B 1 96 ? 1.356 -6.335 -10.110 1.00 4.99 130 LEU B C 1
ATOM 3352 O O . LEU B 1 96 ? 2.005 -6.860 -11.043 1.00 5.32 130 LEU B O 1
ATOM 3357 N N . TRP B 1 97 ? 1.200 -5.057 -9.922 1.00 5.01 131 TRP B N 1
ATOM 3358 C CA . TRP B 1 97 ? 1.847 -4.014 -10.697 1.00 5.25 131 TRP B CA 1
ATOM 3359 C C . TRP B 1 97 ? 3.168 -3.680 -10.042 1.00 5.62 131 TRP B C 1
ATOM 3360 O O . TRP B 1 97 ? 3.736 -4.491 -9.307 1.00 8.20 131 TRP B O 1
ATOM 3371 N N . PHE B 1 98 ? 3.727 -2.502 -10.342 1.00 6.13 132 PHE B N 1
ATOM 3372 C CA . PHE B 1 98 ? 5.112 -2.227 -9.934 1.00 6.50 132 PHE B CA 1
ATOM 3373 C C . PHE B 1 98 ? 5.184 -1.351 -8.680 1.00 6.02 132 PHE B C 1
ATOM 3374 O O . PHE B 1 98 ? 6.247 -0.799 -8.388 1.00 7.92 132 PHE B O 1
ATOM 3382 N N . ASP B 1 99 ? 4.125 -1.299 -7.866 1.00 5.93 133 ASP B N 1
ATOM 3383 C CA . ASP B 1 99 ? 4.164 -0.640 -6.566 1.00 6.65 133 ASP B CA 1
ATOM 3384 C C . ASP B 1 99 ? 3.694 -1.545 -5.448 1.00 5.68 133 ASP B C 1
ATOM 3385 O O . ASP B 1 99 ? 2.903 -1.131 -4.564 1.00 6.80 133 ASP B O 1
ATOM 3390 N N . PRO B 1 100 ? 4.184 -2.797 -5.333 1.00 5.74 134 PRO B N 1
ATOM 3391 C CA . PRO B 1 100 ? 3.756 -3.693 -4.269 1.00 6.56 134 PRO B CA 1
ATOM 3392 C C . PRO B 1 100 ? 4.257 -3.225 -2.904 1.00 5.93 134 PRO B C 1
ATOM 3393 O O . PRO B 1 100 ? 5.391 -2.824 -2.762 1.00 6.82 134 PRO B O 1
ATOM 3397 N N . PRO B 1 101 ? 3.472 -3.316 -1.837 1.00 6.59 135 PRO B N 1
ATOM 3398 C CA . PRO B 1 101 ? 3.959 -3.016 -0.480 1.00 6.50 135 PRO B CA 1
ATOM 3399 C C . PRO B 1 101 ? 4.804 -4.149 0.036 1.00 5.89 135 PRO B C 1
ATOM 3400 O O . PRO B 1 101 ? 4.892 -5.229 -0.562 1.00 6.56 135 PRO B O 1
ATOM 3404 N N . LEU B 1 102 ? 5.429 -3.916 1.190 1.00 6.36 136 LEU B N 1
ATOM 3405 C CA . LEU B 1 102 ? 6.290 -4.932 1.793 1.00 5.68 136 LEU B CA 1
ATOM 3406 C C . LEU B 1 102 ? 5.594 -6.252 1.991 1.00 5.13 136 LEU B C 1
ATOM 3407 O O . LEU B 1 102 ? 6.196 -7.303 1.771 1.00 5.92 136 LEU B O 1
ATOM 3412 N N . SER B 1 103 ? 4.313 -6.252 2.376 1.00 5.04 137 SER B N 1
ATOM 3413 C CA . SER B 1 103 ? 3.637 -7.518 2.636 1.00 4.89 137 SER B CA 1
ATOM 3414 C C . SER B 1 103 ? 3.470 -8.391 1.379 1.00 4.98 137 SER B C 1
ATOM 3415 O O . SER B 1 103 ? 3.252 -9.584 1.516 1.00 5.06 137 SER B O 1
ATOM 3418 N N . MET B 1 104 ? 3.541 -7.766 0.217 1.00 4.95 138 MET B N 1
ATOM 3419 C CA . MET B 1 104 ? 3.587 -8.493 -1.046 1.00 5.31 138 MET B CA 1
ATOM 3420 C C . MET B 1 104 ? 5.042 -8.805 -1.435 1.00 5.12 138 MET B C 1
ATOM 3421 O O . MET B 1 104 ? 5.353 -9.933 -1.842 1.00 5.61 138 MET B O 1
ATOM 3426 N N . ARG B 1 105 ? 5.935 -7.809 -1.379 1.00 5.57 139 ARG B N 1
ATOM 3427 C CA . ARG B 1 105 ? 7.302 -7.961 -1.895 1.00 6.86 139 ARG B CA 1
ATOM 3428 C C . ARG B 1 105 ? 8.107 -8.980 -1.153 1.00 6.51 139 ARG B C 1
ATOM 3429 O O . ARG B 1 105 ? 9.112 -9.434 -1.682 1.00 8.33 139 ARG B O 1
ATOM 3437 N N . LEU B 1 106 ? 7.722 -9.331 0.070 1.00 6.08 140 LEU B N 1
ATOM 3438 C CA . LEU B 1 106 ? 8.410 -10.363 0.829 1.00 7.06 140 LEU B CA 1
ATOM 3439 C C . LEU B 1 106 ? 7.940 -11.746 0.606 1.00 6.52 140 LEU B C 1
ATOM 3440 O O . LEU B 1 106 ? 8.461 -12.700 1.218 1.00 7.93 140 LEU B O 1
ATOM 3445 N N . ARG B 1 107 ? 6.961 -11.924 -0.279 1.00 5.23 141 ARG B N 1
ATOM 3446 C CA . ARG B 1 107 ? 6.354 -13.233 -0.472 1.00 5.52 141 ARG B CA 1
ATOM 3447 C C . ARG B 1 107 ? 7.092 -14.063 -1.494 1.00 5.56 141 ARG B C 1
ATOM 3448 O O . ARG B 1 107 ? 7.749 -13.584 -2.415 1.00 6.24 141 ARG B O 1
ATOM 3456 N N . SER B 1 108 ? 6.955 -15.377 -1.339 1.00 5.47 142 SER B N 1
ATOM 3457 C CA . SER B 1 108 ? 7.557 -16.337 -2.254 1.00 6.28 142 SER B CA 1
ATOM 3458 C C . SER B 1 108 ? 6.677 -16.559 -3.476 1.00 4.78 142 SER B C 1
ATOM 3459 O O . SER B 1 108 ? 5.506 -16.184 -3.512 1.00 5.42 142 SER B O 1
ATOM 3462 N N . VAL B 1 109 ? 7.236 -17.226 -4.467 1.00 5.61 143 VAL B N 1
ATOM 3463 C CA . VAL B 1 109 ? 6.444 -17.546 -5.662 1.00 5.84 143 VAL B CA 1
ATOM 3464 C C . VAL B 1 109 ? 5.239 -18.395 -5.295 1.00 5.43 143 VAL B C 1
ATOM 3465 O O . VAL B 1 109 ? 4.139 -18.225 -5.835 1.00 6.00 143 VAL B O 1
ATOM 3469 N N . GLU B 1 110 ? 5.366 -19.340 -4.353 1.00 5.66 144 GLU B N 1
ATOM 3470 C CA . GLU B 1 110 ? 4.266 -20.169 -3.974 1.00 5.59 144 GLU B CA 1
ATOM 3471 C C . GLU B 1 110 ? 3.200 -19.357 -3.283 1.00 5.90 144 GLU B C 1
ATOM 3472 O O . GLU B 1 110 ? 1.986 -19.565 -3.528 1.00 6.05 144 GLU B O 1
ATOM 3478 N N . GLU B 1 111 ? 3.573 -18.435 -2.404 1.00 4.95 145 GLU B N 1
ATOM 3479 C CA . GLU B 1 111 ? 2.585 -17.596 -1.710 1.00 5.15 145 GLU B CA 1
ATOM 3480 C C . GLU B 1 111 ? 1.852 -16.695 -2.724 1.00 4.55 145 GLU B C 1
ATOM 3481 O O . GLU B 1 111 ? 0.641 -16.573 -2.654 1.00 5.47 145 GLU B O 1
ATOM 3487 N N . LEU B 1 112 ? 2.617 -16.085 -3.652 1.00 4.82 146 LEU B N 1
ATOM 3488 C CA . LEU B 1 112 ? 1.943 -15.246 -4.654 1.00 4.97 146 LEU B CA 1
ATOM 3489 C C . LEU B 1 112 ? 0.972 -16.055 -5.504 1.00 4.74 146 LEU B C 1
ATOM 3490 O O . LEU B 1 112 ? -0.093 -15.555 -5.855 1.00 5.28 146 LEU B O 1
ATOM 3495 N N . THR B 1 113 ? 1.362 -17.289 -5.840 1.00 4.85 147 THR B N 1
ATOM 3496 C CA . THR B 1 113 ? 0.465 -18.124 -6.618 1.00 5.22 147 THR B CA 1
ATOM 3497 C C . THR B 1 113 ? -0.843 -18.336 -5.853 1.00 4.76 147 THR B C 1
ATOM 3498 O O . THR B 1 113 ? -1.928 -18.249 -6.432 1.00 5.51 147 THR B O 1
ATOM 3502 N N . GLN B 1 114 ? -0.752 -18.607 -4.563 1.00 5.69 148 GLN B N 1
ATOM 3503 C CA . GLN B 1 114 ? -1.943 -18.796 -3.721 1.00 5.72 148 GLN B CA 1
ATOM 3504 C C . GLN B 1 114 ? -2.778 -17.537 -3.711 1.00 5.23 148 GLN B C 1
ATOM 3505 O O . GLN B 1 114 ? -4.024 -17.631 -3.774 1.00 5.83 148 GLN B O 1
ATOM 3511 N N . PHE B 1 115 ? -2.185 -16.352 -3.610 1.00 5.20 149 PHE B N 1
ATOM 3512 C CA . PHE B 1 115 ? -2.959 -15.118 -3.574 1.00 5.21 149 PHE B CA 1
ATOM 3513 C C . PHE B 1 115 ? -3.702 -14.907 -4.905 1.00 4.81 149 PHE B C 1
ATOM 3514 O O . PHE B 1 115 ? -4.884 -14.580 -4.932 1.00 5.13 149 PHE B O 1
ATOM 3522 N N . PHE B 1 116 ? -2.997 -15.062 -6.056 1.00 4.70 150 PHE B N 1
ATOM 3523 C CA . PHE B 1 116 ? -3.656 -14.857 -7.331 1.00 4.71 150 PHE B CA 1
ATOM 3524 C C . PHE B 1 116 ? -4.770 -15.881 -7.507 1.00 4.91 150 PHE B C 1
ATOM 3525 O O . PHE B 1 116 ? -5.859 -15.536 -7.993 1.00 5.39 150 PHE B O 1
ATOM 3533 N N . LEU B 1 117 ? -4.530 -17.132 -7.119 1.00 4.85 151 LEU B N 1
ATOM 3534 C CA . LEU B 1 117 ? -5.576 -18.141 -7.211 1.00 5.16 151 LEU B CA 1
ATOM 3535 C C . LEU B 1 117 ? -6.757 -17.793 -6.328 1.00 5.89 151 LEU B C 1
ATOM 3536 O O . LEU B 1 117 ? -7.897 -18.040 -6.748 1.00 6.52 151 LEU B O 1
ATOM 3541 N N . ARG B 1 118 ? -6.524 -17.259 -5.124 1.00 5.54 152 ARG B N 1
ATOM 3542 C CA . ARG B 1 118 ? -7.665 -16.874 -4.251 1.00 6.26 152 ARG B CA 1
ATOM 3543 C C . ARG B 1 118 ? -8.570 -15.880 -4.991 1.00 5.40 152 ARG B C 1
ATOM 3544 O O . ARG B 1 118 ? -9.800 -16.011 -4.993 1.00 5.58 152 ARG B O 1
ATOM 3552 N N . GLU B 1 119 ? -7.952 -14.878 -5.643 1.00 4.97 153 GLU B N 1
ATOM 3553 C CA . GLU B 1 119 ? -8.717 -13.829 -6.290 1.00 4.98 153 GLU B CA 1
ATOM 3554 C C . GLU B 1 119 ? -9.499 -14.327 -7.484 1.00 4.81 153 GLU B C 1
ATOM 3555 O O . GLU B 1 119 ? -10.531 -13.755 -7.818 1.00 5.61 153 GLU B O 1
ATOM 3561 N N . ILE B 1 120 ? -8.988 -15.366 -8.166 1.00 5.03 154 ILE B N 1
ATOM 3562 C CA . ILE B 1 120 ? -9.660 -15.964 -9.314 1.00 5.21 154 ILE B CA 1
ATOM 3563 C C . ILE B 1 120 ? -10.716 -17.003 -8.897 1.00 5.88 154 ILE B C 1
ATOM 3564 O O . ILE B 1 120 ? -11.764 -17.042 -9.526 1.00 6.90 154 ILE B O 1
ATOM 3569 N N . GLN B 1 121 ? -10.372 -17.858 -7.937 1.00 5.99 155 GLN B N 1
ATOM 3570 C CA . GLN B 1 121 ? -11.163 -19.042 -7.643 1.00 6.33 155 GLN B CA 1
ATOM 3571 C C . GLN B 1 121 ? -12.162 -18.848 -6.502 1.00 7.14 155 GLN B C 1
ATOM 3572 O O . GLN B 1 121 ? -13.206 -19.528 -6.512 1.00 9.77 155 GLN B O 1
ATOM 3578 N N . TYR B 1 122 ? -11.870 -17.975 -5.576 1.00 7.24 156 TYR B N 1
ATOM 3579 C CA . TYR B 1 122 ? -12.653 -17.729 -4.365 1.00 7.66 156 TYR B CA 1
ATOM 3580 C C . TYR B 1 122 ? -13.348 -16.378 -4.459 1.00 6.95 156 TYR B C 1
ATOM 3581 O O . TYR B 1 122 ? -14.569 -16.277 -4.400 1.00 9.10 156 TYR B O 1
ATOM 3590 N N . GLY B 1 123 ? -12.557 -15.318 -4.606 1.00 6.23 157 GLY B N 1
ATOM 3591 C CA . GLY B 1 123 ? -13.094 -13.984 -4.652 1.00 6.60 157 GLY B CA 1
ATOM 3592 C C . GLY B 1 123 ? -12.080 -12.984 -4.151 1.00 5.47 157 GLY B C 1
ATOM 3593 O O . GLY B 1 123 ? -11.076 -13.306 -3.542 1.00 6.11 157 GLY B O 1
ATOM 3594 N N . ILE B 1 124 ? -12.371 -11.724 -4.470 1.00 5.14 158 ILE B N 1
ATOM 3595 C CA . ILE B 1 124 ? -11.605 -10.576 -4.079 1.00 4.98 158 ILE B CA 1
ATOM 3596 C C . ILE B 1 124 ? -12.122 -10.066 -2.744 1.00 5.60 158 ILE B C 1
ATOM 3597 O O . ILE B 1 124 ? -13.325 -9.771 -2.612 1.00 6.05 158 ILE B O 1
ATOM 3602 N N . GLU B 1 125 ? -11.249 -9.942 -1.763 1.00 5.93 159 GLU B N 1
ATOM 3603 C CA . GLU B 1 125 ? -11.659 -9.504 -0.430 1.00 6.77 159 GLU B CA 1
ATOM 3604 C C . GLU B 1 125 ? -12.818 -10.406 0.047 1.00 7.02 159 GLU B C 1
ATOM 3605 O O . GLU B 1 125 ? -12.727 -11.614 -0.106 1.00 7.44 159 GLU B O 1
ATOM 3611 N N . ASP B 1 126 ? -13.851 -9.837 0.597 1.00 7.54 160 ASP B N 1
ATOM 3612 C CA . ASP B 1 126 ? -15.037 -10.544 1.040 1.00 8.47 160 ASP B CA 1
ATOM 3613 C C . ASP B 1 126 ? -16.212 -10.328 0.138 1.00 8.96 160 ASP B C 1
ATOM 3614 O O . ASP B 1 126 ? -17.382 -10.480 0.544 1.00 12.46 160 ASP B O 1
ATOM 3619 N N . THR B 1 127 ? -15.961 -9.940 -1.116 1.00 8.25 161 THR B N 1
ATOM 3620 C CA . THR B 1 127 ? -16.983 -9.546 -2.021 1.00 8.48 161 THR B CA 1
ATOM 3621 C C . THR B 1 127 ? -17.571 -10.674 -2.851 1.00 9.50 161 THR B C 1
ATOM 3622 O O . THR B 1 127 ? -18.664 -10.471 -3.462 1.00 11.42 161 THR B O 1
ATOM 3626 N N . GLY B 1 128 ? -16.875 -11.804 -2.964 1.00 8.69 162 GLY B N 1
ATOM 3627 C CA . GLY B 1 128 ? -17.304 -12.838 -3.884 1.00 9.64 162 GLY B CA 1
ATOM 3628 C C . GLY B 1 128 ? -17.040 -12.601 -5.356 1.00 8.59 162 GLY B C 1
ATOM 3629 O O . GLY B 1 128 ? -17.306 -13.445 -6.199 1.00 10.81 162 GLY B O 1
ATOM 3630 N N . ILE B 1 129 ? -16.545 -11.526 -5.799 1.00 8.14 163 ILE B N 1
ATOM 3631 C CA . ILE B 1 129 ? -16.235 -11.088 -7.115 1.00 6.91 163 ILE B CA 1
ATOM 3632 C C . ILE B 1 129 ? -14.890 -11.722 -7.493 1.00 5.83 163 ILE B C 1
ATOM 3633 O O . ILE B 1 129 ? -13.895 -11.535 -6.777 1.00 7.84 163 ILE B O 1
ATOM 3638 N N . ARG B 1 130 ? -14.898 -12.473 -8.562 1.00 5.81 164 ARG B N 1
ATOM 3639 C CA . ARG B 1 130 ? -13.726 -13.207 -8.993 1.00 5.97 164 ARG B CA 1
ATOM 3640 C C . ARG B 1 130 ? -13.065 -12.538 -10.161 1.00 5.69 164 ARG B C 1
ATOM 3641 O O . ARG B 1 130 ? -13.715 -12.026 -11.067 1.00 6.99 164 ARG B O 1
ATOM 3649 N N . ALA B 1 131 ? -11.732 -12.498 -10.122 1.00 5.40 165 ALA B N 1
ATOM 3650 C CA . ALA B 1 131 ? -10.940 -11.907 -11.204 1.00 5.45 165 ALA B CA 1
ATOM 3651 C C . ALA B 1 131 ? -11.061 -12.741 -12.486 1.00 5.14 165 ALA B C 1
ATOM 3652 O O . ALA B 1 131 ? -11.051 -13.959 -12.441 1.00 6.81 165 ALA B O 1
ATOM 3654 N N . GLY B 1 132 ? -11.073 -12.040 -13.622 1.00 4.74 166 GLY B N 1
ATOM 3655 C CA . GLY B 1 132 ? -11.048 -12.640 -14.913 1.00 5.26 166 GLY B CA 1
ATOM 3656 C C . GLY B 1 132 ? -9.802 -12.410 -15.736 1.00 5.01 166 GLY B C 1
ATOM 3657 O O . GLY B 1 132 ? -9.739 -12.804 -16.900 1.00 5.42 166 GLY B O 1
ATOM 3658 N N . ILE B 1 133 ? -8.772 -11.817 -15.127 1.00 4.97 167 ILE B N 1
ATOM 3659 C CA . ILE B 1 133 ? -7.496 -11.584 -15.777 1.00 4.77 167 ILE B CA 1
ATOM 3660 C C . ILE B 1 133 ? -6.442 -11.399 -14.699 1.00 4.36 167 ILE B C 1
ATOM 3661 O O . ILE B 1 133 ? -6.776 -11.048 -13.561 1.00 4.38 167 ILE B O 1
ATOM 3666 N N . ILE B 1 134 ? -5.176 -11.659 -15.080 1.00 3.98 168 ILE B N 1
ATOM 3667 C CA . ILE B 1 134 ? -4.050 -11.462 -14.185 1.00 4.21 168 ILE B CA 1
ATOM 3668 C C . ILE B 1 134 ? -3.153 -10.383 -14.794 1.00 4.05 168 ILE B C 1
ATOM 3669 O O . ILE B 1 134 ? -2.723 -10.579 -15.939 1.00 6.17 168 ILE B O 1
ATOM 3686 N N . VAL B 1 136 ? 0.384 -8.125 -14.664 1.00 4.41 170 VAL B N 1
ATOM 3687 C CA . VAL B 1 136 ? 1.753 -8.076 -14.156 1.00 4.20 170 VAL B CA 1
ATOM 3688 C C . VAL B 1 136 ? 2.493 -6.922 -14.856 1.00 4.18 170 VAL B C 1
ATOM 3689 O O . VAL B 1 136 ? 1.991 -6.321 -15.771 1.00 5.33 170 VAL B O 1
ATOM 3693 N N . ALA B 1 137 ? 3.704 -6.637 -14.361 1.00 5.27 171 ALA B N 1
ATOM 3694 C CA . ALA B 1 137 ? 4.444 -5.482 -14.866 1.00 5.68 171 ALA B CA 1
ATOM 3695 C C . ALA B 1 137 ? 5.927 -5.640 -14.729 1.00 6.35 171 ALA B C 1
ATOM 3696 O O . ALA B 1 137 ? 6.417 -6.122 -13.691 1.00 9.00 171 ALA B O 1
ATOM 3698 N N . THR B 1 138 ? 6.639 -5.097 -15.687 1.00 6.31 172 THR B N 1
ATOM 3699 C CA . THR B 1 138 ? 8.071 -4.805 -15.598 1.00 5.97 172 THR B CA 1
ATOM 3700 C C . THR B 1 138 ? 8.298 -3.424 -16.200 1.00 6.84 172 THR B C 1
ATOM 3701 O O . THR B 1 138 ? 7.476 -2.916 -16.939 1.00 8.18 172 THR B O 1
ATOM 3705 N N . THR B 1 139 ? 9.442 -2.841 -15.859 1.00 8.01 173 THR B N 1
ATOM 3706 C CA . THR B 1 139 ? 9.881 -1.548 -16.428 1.00 8.72 173 THR B CA 1
ATOM 3707 C C . THR B 1 139 ? 11.349 -1.773 -16.746 1.00 9.78 173 THR B C 1
ATOM 3708 O O . THR B 1 139 ? 12.244 -1.313 -15.976 1.00 12.55 173 THR B O 1
ATOM 3712 N N . GLY B 1 140 ? 11.674 -2.438 -17.815 1.00 9.18 174 GLY B N 1
ATOM 3713 C CA . GLY B 1 140 ? 13.022 -2.936 -18.046 1.00 9.44 174 GLY B CA 1
ATOM 3714 C C . GLY B 1 140 ? 13.166 -4.351 -17.507 1.00 7.93 174 GLY B C 1
ATOM 3715 O O . GLY B 1 140 ? 12.188 -5.026 -17.210 1.00 8.76 174 GLY B O 1
ATOM 3716 N N . LYS B 1 141 ? 14.397 -4.851 -17.438 1.00 8.11 175 LYS B N 1
ATOM 3717 C CA . LYS B 1 141 ? 14.680 -6.185 -16.928 1.00 6.87 175 LYS B CA 1
ATOM 3718 C C . LYS B 1 141 ? 13.962 -6.384 -15.583 1.00 6.99 175 LYS B C 1
ATOM 3719 O O . LYS B 1 141 ? 13.960 -5.491 -14.732 1.00 8.14 175 LYS B O 1
ATOM 3725 N N . ALA B 1 142 ? 13.336 -7.537 -15.449 1.00 6.60 176 ALA B N 1
ATOM 3726 C CA . ALA B 1 142 ? 12.561 -7.825 -14.221 1.00 6.97 176 ALA B CA 1
ATOM 3727 C C . ALA B 1 142 ? 13.478 -7.815 -13.016 1.00 6.51 176 ALA B C 1
ATOM 3728 O O . ALA B 1 142 ? 14.563 -8.371 -13.018 1.00 7.78 176 ALA B O 1
ATOM 3730 N N . THR B 1 143 ? 13.009 -7.230 -11.924 1.00 7.06 177 THR B N 1
ATOM 3731 C CA . THR B 1 143 ? 13.647 -7.406 -10.642 1.00 7.32 177 THR B CA 1
ATOM 3732 C C . THR B 1 143 ? 13.429 -8.843 -10.176 1.00 6.45 177 THR B C 1
ATOM 3733 O O . THR B 1 143 ? 12.556 -9.566 -10.662 1.00 6.41 177 THR B O 1
ATOM 3737 N N . PRO B 1 144 ? 14.153 -9.300 -9.150 1.00 7.31 178 PRO B N 1
ATOM 3738 C CA . PRO B 1 144 ? 13.892 -10.614 -8.603 1.00 7.79 178 PRO B CA 1
ATOM 3739 C C . PRO B 1 144 ? 12.446 -10.821 -8.179 1.00 6.43 178 PRO B C 1
ATOM 3740 O O . PRO B 1 144 ? 11.867 -11.854 -8.470 1.00 6.95 178 PRO B O 1
ATOM 3744 N N . PHE B 1 145 ? 11.843 -9.831 -7.548 1.00 6.73 179 PHE B N 1
ATOM 3745 C CA . PHE B 1 145 ? 10.450 -9.980 -7.141 1.00 6.17 179 PHE B CA 1
ATOM 3746 C C . PHE B 1 145 ? 9.545 -10.061 -8.358 1.00 5.58 179 PHE B C 1
ATOM 3747 O O . PHE B 1 145 ? 8.602 -10.838 -8.398 1.00 5.71 179 PHE B O 1
ATOM 3755 N N . GLN B 1 146 ? 9.769 -9.225 -9.376 1.00 5.54 180 GLN B N 1
ATOM 3756 C CA . GLN B 1 146 ? 8.925 -9.275 -10.572 1.00 5.42 180 GLN B CA 1
ATOM 3757 C C . GLN B 1 146 ? 9.074 -10.624 -11.246 1.00 5.40 180 GLN B C 1
ATOM 3758 O O . GLN B 1 146 ? 8.090 -11.092 -11.854 1.00 6.13 180 GLN B O 1
ATOM 3764 N N . GLU B 1 147 ? 10.237 -11.266 -11.224 1.00 5.49 181 GLU B N 1
ATOM 3765 C CA . GLU B 1 147 ? 10.318 -12.628 -11.746 1.00 6.20 181 GLU B CA 1
ATOM 3766 C C . GLU B 1 147 ? 9.363 -13.549 -11.025 1.00 5.60 181 GLU B C 1
ATOM 3767 O O . GLU B 1 147 ? 8.695 -14.385 -11.638 1.00 6.45 181 GLU B O 1
ATOM 3773 N N . LEU B 1 148 ? 9.300 -13.445 -9.680 1.00 5.56 182 LEU B N 1
ATOM 3774 C CA . LEU B 1 148 ? 8.358 -14.251 -8.926 1.00 5.63 182 LEU B CA 1
ATOM 3775 C C . LEU B 1 148 ? 6.933 -13.968 -9.347 1.00 4.66 182 LEU B C 1
ATOM 3776 O O . LEU B 1 148 ? 6.112 -14.900 -9.466 1.00 5.39 182 LEU B O 1
ATOM 3781 N N . VAL B 1 149 ? 6.586 -12.693 -9.530 1.00 4.95 183 VAL B N 1
ATOM 3782 C CA . VAL B 1 149 ? 5.236 -12.317 -9.939 1.00 4.41 183 VAL B CA 1
ATOM 3783 C C . VAL B 1 149 ? 4.892 -12.934 -11.285 1.00 4.61 183 VAL B C 1
ATOM 3784 O O . VAL B 1 149 ? 3.792 -13.468 -11.467 1.00 4.71 183 VAL B O 1
ATOM 3788 N N . LEU B 1 150 ? 5.791 -12.822 -12.249 1.00 4.90 184 LEU B N 1
ATOM 3789 C CA . LEU B 1 150 ? 5.518 -13.380 -13.587 1.00 4.75 184 LEU B CA 1
ATOM 3790 C C . LEU B 1 150 ? 5.323 -14.883 -13.515 1.00 4.69 184 LEU B C 1
ATOM 3791 O O . LEU B 1 150 ? 4.451 -15.422 -14.182 1.00 5.23 184 LEU B O 1
ATOM 3796 N N . LYS B 1 151 ? 6.176 -15.551 -12.727 1.00 4.57 185 LYS B N 1
ATOM 3797 C CA . LYS B 1 151 ? 6.064 -16.996 -12.590 1.00 4.60 185 LYS B CA 1
ATOM 3798 C C . LYS B 1 151 ? 4.743 -17.397 -11.899 1.00 4.58 185 LYS B C 1
ATOM 3799 O O . LYS B 1 151 ? 4.075 -18.334 -12.331 1.00 5.12 185 LYS B O 1
ATOM 3805 N N . ALA B 1 152 ? 4.395 -16.684 -10.839 1.00 4.30 186 ALA B N 1
ATOM 3806 C CA . ALA B 1 152 ? 3.153 -16.953 -10.131 1.00 4.58 186 ALA B CA 1
ATOM 3807 C C . ALA B 1 152 ? 1.943 -16.696 -11.033 1.00 4.11 186 ALA B C 1
ATOM 3808 O O . ALA B 1 152 ? 0.951 -17.422 -10.980 1.00 5.10 186 ALA B O 1
ATOM 3810 N N . ALA B 1 153 ? 2.000 -15.657 -11.839 1.00 4.41 187 ALA B N 1
ATOM 3811 C CA . ALA B 1 153 ? 0.938 -15.352 -12.785 1.00 4.41 187 ALA B CA 1
ATOM 3812 C C . ALA B 1 153 ? 0.798 -16.474 -13.798 1.00 4.31 187 ALA B C 1
ATOM 3813 O O . ALA B 1 153 ? -0.321 -16.918 -14.102 1.00 4.76 187 ALA B O 1
ATOM 3815 N N . ALA B 1 154 ? 1.906 -16.972 -14.327 1.00 4.39 188 ALA B N 1
ATOM 3816 C CA . ALA B 1 154 ? 1.850 -18.085 -15.272 1.00 4.55 188 ALA B CA 1
ATOM 3817 C C . ALA B 1 154 ? 1.244 -19.289 -14.606 1.00 4.18 188 ALA B C 1
ATOM 3818 O O . ALA B 1 154 ? 0.428 -19.998 -15.213 1.00 4.74 188 ALA B O 1
ATOM 3820 N N . ARG B 1 155 ? 1.642 -19.587 -13.367 1.00 4.34 189 ARG B N 1
ATOM 3821 C CA . ARG B 1 155 ? 1.111 -20.756 -12.667 1.00 4.63 189 ARG B CA 1
ATOM 3822 C C . ARG B 1 155 ? -0.375 -20.600 -12.413 1.00 4.40 189 ARG B C 1
ATOM 3823 O O . ARG B 1 155 ? -1.140 -21.550 -12.572 1.00 5.15 189 ARG B O 1
ATOM 3831 N N . ALA B 1 156 ? -0.805 -19.410 -11.991 1.00 4.36 190 ALA B N 1
ATOM 3832 C CA . ALA B 1 156 ? -2.239 -19.202 -11.758 1.00 4.55 190 ALA B CA 1
ATOM 3833 C C . ALA B 1 156 ? -3.017 -19.344 -13.065 1.00 4.37 190 ALA B C 1
ATOM 3834 O O . ALA B 1 156 ? -4.105 -19.932 -13.084 1.00 5.19 190 ALA B O 1
ATOM 3836 N N . SER B 1 157 ? -2.485 -18.816 -14.175 1.00 4.18 191 SER B N 1
ATOM 3837 C CA . SER B 1 157 ? -3.132 -18.995 -15.469 1.00 4.06 191 SER B CA 1
ATOM 3838 C C . SER B 1 157 ? -3.208 -20.457 -15.880 1.00 4.24 191 SER B C 1
ATOM 3839 O O . SER B 1 157 ? -4.211 -20.937 -16.383 1.00 4.87 191 SER B O 1
ATOM 3842 N N . LEU B 1 158 ? -2.129 -21.208 -15.677 1.00 4.65 192 LEU B N 1
ATOM 3843 C CA . LEU B 1 158 ? -2.103 -22.623 -16.020 1.00 4.84 192 LEU B CA 1
ATOM 3844 C C . LEU B 1 158 ? -3.080 -23.447 -15.167 1.00 5.06 192 LEU B C 1
ATOM 3845 O O . LEU B 1 158 ? -3.505 -24.506 -15.624 1.00 5.91 192 LEU B O 1
ATOM 3850 N N . ALA B 1 159 ? -3.440 -22.976 -13.962 1.00 4.89 193 ALA B N 1
ATOM 3851 C CA . ALA B 1 159 ? -4.382 -23.683 -13.109 1.00 5.62 193 ALA B CA 1
ATOM 3852 C C . ALA B 1 159 ? -5.831 -23.305 -13.367 1.00 6.11 193 ALA B C 1
ATOM 3853 O O . ALA B 1 159 ? -6.719 -23.995 -12.869 1.00 8.50 193 ALA B O 1
ATOM 3855 N N . THR B 1 160 ? -6.087 -22.206 -14.033 1.00 5.53 194 THR B N 1
ATOM 3856 C CA . THR B 1 160 ? -7.427 -21.638 -14.143 1.00 5.94 194 THR B CA 1
ATOM 3857 C C . THR B 1 160 ? -7.893 -21.299 -15.556 1.00 5.38 194 THR B C 1
ATOM 3858 O O . THR B 1 160 ? -9.097 -21.159 -15.779 1.00 6.64 194 THR B O 1
ATOM 3862 N N . GLY B 1 161 ? -6.953 -21.119 -16.484 1.00 5.21 195 GLY B N 1
ATOM 3863 C CA . GLY B 1 161 ? -7.306 -20.674 -17.810 1.00 5.16 195 GLY B CA 1
ATOM 3864 C C . GLY B 1 161 ? -7.522 -19.184 -17.954 1.00 4.29 195 GLY B C 1
ATOM 3865 O O . GLY B 1 161 ? -7.802 -18.725 -19.087 1.00 4.90 195 GLY B O 1
ATOM 3866 N N . VAL B 1 162 ? -7.460 -18.373 -16.954 1.00 4.92 196 VAL B N 1
ATOM 3867 C CA . VAL B 1 162 ? -7.536 -16.959 -16.976 1.00 5.06 196 VAL B CA 1
ATOM 3868 C C . VAL B 1 162 ? -6.247 -16.391 -17.604 1.00 4.28 196 VAL B C 1
ATOM 3869 O O . VAL B 1 162 ? -5.156 -16.870 -17.253 1.00 5.40 196 VAL B O 1
ATOM 3873 N N . PRO B 1 163 ? -6.351 -15.442 -18.513 1.00 4.32 197 PRO B N 1
ATOM 3874 C CA . PRO B 1 163 ? -5.142 -14.941 -19.201 1.00 4.47 197 PRO B CA 1
ATOM 3875 C C . PRO B 1 163 ? -4.364 -13.940 -18.366 1.00 4.25 197 PRO B C 1
ATOM 3876 O O . PRO B 1 163 ? -4.804 -13.444 -17.327 1.00 4.35 197 PRO B O 1
ATOM 3880 N N . VAL B 1 164 ? -3.168 -13.659 -18.867 1.00 4.42 198 VAL B N 1
ATOM 3881 C CA . VAL B 1 164 ? -2.225 -12.736 -18.291 1.00 4.48 198 VAL B CA 1
ATOM 3882 C C . VAL B 1 164 ? -2.067 -11.549 -19.204 1.00 4.15 198 VAL B C 1
ATOM 3883 O O . VAL B 1 164 ? -1.929 -11.717 -20.436 1.00 5.05 198 VAL B O 1
ATOM 3887 N N . THR B 1 165 ? -2.037 -10.348 -18.658 1.00 4.01 199 THR B N 1
ATOM 3888 C CA . THR B 1 165 ? -1.788 -9.132 -19.409 1.00 4.19 199 THR B CA 1
ATOM 3889 C C . THR B 1 165 ? -0.700 -8.345 -18.722 1.00 4.27 199 THR B C 1
ATOM 3890 O O . THR B 1 165 ? -0.591 -8.367 -17.500 1.00 4.74 199 THR B O 1
ATOM 3894 N N . THR B 1 166 ? 0.117 -7.626 -19.507 1.00 4.40 200 THR B N 1
ATOM 3895 C CA . THR B 1 166 ? 1.308 -7.022 -18.944 1.00 4.62 200 THR B CA 1
ATOM 3896 C C . THR B 1 166 ? 1.394 -5.530 -19.240 1.00 4.30 200 THR B C 1
ATOM 3897 O O . THR B 1 166 ? 0.935 -5.024 -20.233 1.00 5.41 200 THR B O 1
ATOM 3901 N N . HIS B 1 167 ? 2.051 -4.858 -18.274 1.00 4.80 201 HIS B N 1
ATOM 3902 C CA . HIS B 1 167 ? 2.661 -3.544 -18.461 1.00 5.11 201 HIS B CA 1
ATOM 3903 C C . HIS B 1 167 ? 4.071 -3.783 -18.921 1.00 4.62 201 HIS B C 1
ATOM 3904 O O . HIS B 1 167 ? 4.805 -4.573 -18.295 1.00 5.51 201 HIS B O 1
ATOM 3911 N N . THR B 1 168 ? 4.528 -3.080 -19.942 1.00 6.05 202 THR B N 1
ATOM 3912 C CA . THR B 1 168 ? 5.904 -3.038 -20.400 1.00 6.34 202 THR B CA 1
ATOM 3913 C C . THR B 1 168 ? 6.420 -1.608 -20.475 1.00 7.29 202 THR B C 1
ATOM 3914 O O . THR B 1 168 ? 5.607 -0.680 -20.622 1.00 7.98 202 THR B O 1
ATOM 3918 N N . ALA B 1 169 ? 7.753 -1.513 -20.477 1.00 8.18 203 ALA B N 1
ATOM 3919 C CA . ALA B 1 169 ? 8.480 -0.390 -21.070 1.00 9.11 203 ALA B CA 1
ATOM 3920 C C . ALA B 1 169 ? 8.848 -0.836 -22.477 1.00 9.12 203 ALA B C 1
ATOM 3921 O O . ALA B 1 169 ? 9.871 -1.531 -22.703 1.00 9.63 203 ALA B O 1
ATOM 3923 N N . ALA B 1 170 ? 7.993 -0.562 -23.463 1.00 8.64 204 ALA B N 1
ATOM 3924 C CA . ALA B 1 170 ? 8.161 -1.086 -24.810 1.00 9.00 204 ALA B CA 1
ATOM 3925 C C . ALA B 1 170 ? 9.464 -0.637 -25.441 1.00 9.45 204 ALA B C 1
ATOM 3926 O O . ALA B 1 170 ? 10.077 -1.444 -26.187 1.00 12.04 204 ALA B O 1
ATOM 3928 N N . SER B 1 171 ? 9.906 0.573 -25.134 1.00 10.73 205 SER B N 1
ATOM 3929 C CA . SER B 1 171 ? 11.187 1.080 -25.617 1.00 14.30 205 SER B CA 1
ATOM 3930 C C . SER B 1 171 ? 12.362 0.176 -25.201 1.00 12.82 205 SER B C 1
ATOM 3931 O O . SER B 1 171 ? 13.423 0.158 -25.888 1.00 16.33 205 SER B O 1
ATOM 3934 N N . GLN B 1 172 ? 12.210 -0.555 -24.106 1.00 10.02 206 GLN B N 1
ATOM 3935 C CA . GLN B 1 172 ? 13.239 -1.412 -23.549 1.00 9.04 206 GLN B CA 1
ATOM 3936 C C . GLN B 1 172 ? 13.023 -2.860 -23.997 1.00 8.97 206 GLN B C 1
ATOM 3937 O O . GLN B 1 172 ? 13.769 -3.751 -23.588 1.00 9.11 206 GLN B O 1
ATOM 3943 N N . ARG B 1 173 ? 12.028 -3.138 -24.825 1.00 7.28 207 ARG B N 1
ATOM 3944 C CA . ARG B 1 173 ? 11.720 -4.470 -25.370 1.00 7.23 207 ARG B CA 1
ATOM 3945 C C . ARG B 1 173 ? 11.386 -5.456 -24.289 1.00 7.22 207 ARG B C 1
ATOM 3946 O O . ARG B 1 173 ? 11.672 -6.661 -24.422 1.00 8.40 207 ARG B O 1
ATOM 3954 N N . ASP B 1 174 ? 10.723 -5.019 -23.198 1.00 7.63 208 ASP B N 1
ATOM 3955 C CA . ASP B 1 174 ? 10.462 -5.929 -22.082 1.00 8.49 208 ASP B CA 1
ATOM 3956 C C . ASP B 1 174 ? 9.649 -7.165 -22.469 1.00 7.47 208 ASP B C 1
ATOM 3957 O O . ASP B 1 174 ? 9.727 -8.181 -21.823 1.00 7.74 208 ASP B O 1
ATOM 3962 N N . GLY B 1 175 ? 8.802 -7.037 -23.509 1.00 7.12 209 GLY B N 1
ATOM 3963 C CA . GLY B 1 175 ? 7.998 -8.176 -23.928 1.00 7.16 209 GLY B CA 1
ATOM 3964 C C . GLY B 1 175 ? 8.831 -9.391 -24.185 1.00 6.72 209 GLY B C 1
ATOM 3965 O O . GLY B 1 175 ? 8.353 -10.524 -24.009 1.00 7.63 209 GLY B O 1
ATOM 3966 N N . GLU B 1 176 ? 10.052 -9.215 -24.687 1.00 6.81 210 GLU B N 1
ATOM 3967 C CA . GLU B 1 176 ? 10.885 -10.398 -24.936 1.00 7.02 210 GLU B CA 1
ATOM 3968 C C . GLU B 1 176 ? 11.260 -11.124 -23.645 1.00 6.09 210 GLU B C 1
ATOM 3969 O O . GLU B 1 176 ? 11.135 -12.377 -23.599 1.00 6.61 210 GLU B O 1
ATOM 3975 N N . GLN B 1 177 ? 11.670 -10.425 -22.623 1.00 6.40 211 GLN B N 1
ATOM 3976 C CA . GLN B 1 177 ? 11.974 -11.148 -21.385 1.00 6.12 211 GLN B CA 1
ATOM 3977 C C . GLN B 1 177 ? 10.720 -11.703 -20.756 1.00 5.52 211 GLN B C 1
ATOM 3978 O O . GLN B 1 177 ? 10.733 -12.807 -20.211 1.00 6.06 211 GLN B O 1
ATOM 3984 N N . GLN B 1 178 ? 9.616 -10.953 -20.807 1.00 5.75 212 GLN B N 1
ATOM 3985 C CA . GLN B 1 178 ? 8.373 -11.483 -20.225 1.00 5.99 212 GLN B CA 1
ATOM 3986 C C . GLN B 1 178 ? 8.002 -12.793 -20.916 1.00 5.58 212 GLN B C 1
ATOM 3987 O O . GLN B 1 178 ? 7.662 -13.776 -20.266 1.00 5.67 212 GLN B O 1
ATOM 3993 N N . ALA B 1 179 ? 8.024 -12.808 -22.232 1.00 5.63 213 ALA B N 1
ATOM 3994 C CA . ALA B 1 179 ? 7.729 -14.014 -23.006 1.00 5.57 213 ALA B CA 1
ATOM 3995 C C . ALA B 1 179 ? 8.650 -15.163 -22.606 1.00 5.30 213 ALA B C 1
ATOM 3996 O O . ALA B 1 179 ? 8.209 -16.307 -22.449 1.00 6.48 213 ALA B O 1
ATOM 3998 N N . ALA B 1 180 ? 9.943 -14.901 -22.476 1.00 6.12 214 ALA B N 1
ATOM 3999 C CA . ALA B 1 180 ? 10.889 -15.924 -22.105 1.00 6.39 214 ALA B CA 1
ATOM 4000 C C . ALA B 1 180 ? 10.541 -16.522 -20.733 1.00 5.77 214 ALA B C 1
ATOM 4001 O O . ALA B 1 180 ? 10.570 -17.736 -20.549 1.00 7.20 214 ALA B O 1
ATOM 4003 N N . ILE B 1 181 ? 10.211 -15.678 -19.785 1.00 5.95 215 ILE B N 1
ATOM 4004 C CA . ILE B 1 181 ? 9.845 -16.170 -18.454 1.00 6.11 215 ILE B CA 1
ATOM 4005 C C . ILE B 1 181 ? 8.575 -16.993 -18.518 1.00 5.37 215 ILE B C 1
ATOM 4006 O O . ILE B 1 181 ? 8.484 -18.105 -17.975 1.00 6.33 215 ILE B O 1
ATOM 4011 N N . PHE B 1 182 ? 7.556 -16.477 -19.197 1.00 5.33 216 PHE B N 1
ATOM 4012 C CA . PHE B 1 182 ? 6.300 -17.204 -19.347 1.00 5.54 216 PHE B CA 1
ATOM 4013 C C . PHE B 1 182 ? 6.493 -18.579 -20.010 1.00 5.13 216 PHE B C 1
ATOM 4014 O O . PHE B 1 182 ? 5.968 -19.589 -19.533 1.00 5.35 216 PHE B O 1
ATOM 4022 N N . GLU B 1 183 ? 7.278 -18.636 -21.074 1.00 5.76 217 GLU B N 1
ATOM 4023 C CA . GLU B 1 183 ? 7.498 -19.917 -21.755 1.00 6.46 217 GLU B CA 1
ATOM 4024 C C . GLU B 1 183 ? 8.309 -20.858 -20.891 1.00 6.39 217 GLU B C 1
ATOM 4025 O O . GLU B 1 183 ? 8.090 -22.059 -20.985 1.00 7.41 217 GLU B O 1
ATOM 4031 N N . SER B 1 184 ? 9.191 -20.342 -20.061 1.00 6.61 218 SER B N 1
ATOM 4032 C CA . SER B 1 184 ? 9.924 -21.200 -19.129 1.00 7.36 218 SER B CA 1
ATOM 4033 C C . SER B 1 184 ? 9.024 -21.874 -18.073 1.00 6.21 218 SER B C 1
ATOM 4034 O O . SER B 1 184 ? 9.412 -22.872 -17.493 1.00 6.94 218 SER B O 1
ATOM 4037 N N . GLU B 1 185 ? 7.813 -21.294 -17.894 1.00 5.53 219 GLU B N 1
ATOM 4038 C CA . GLU B 1 185 ? 6.796 -21.884 -17.042 1.00 5.17 219 GLU B CA 1
ATOM 4039 C C . GLU B 1 185 ? 5.816 -22.748 -17.849 1.00 5.24 219 GLU B C 1
ATOM 4040 O O . GLU B 1 185 ? 4.912 -23.354 -17.280 1.00 6.36 219 GLU B O 1
ATOM 4046 N N . GLY B 1 186 ? 5.969 -22.824 -19.158 1.00 5.28 220 GLY B N 1
ATOM 4047 C CA . GLY B 1 186 ? 5.044 -23.569 -19.995 1.00 5.19 220 GLY B CA 1
ATOM 4048 C C . GLY B 1 186 ? 3.778 -22.853 -20.374 1.00 4.75 220 GLY B C 1
ATOM 4049 O O . GLY B 1 186 ? 2.868 -23.497 -20.912 1.00 5.43 220 GLY B O 1
ATOM 4050 N N . LEU B 1 187 ? 3.660 -21.558 -20.121 1.00 4.92 221 LEU B N 1
ATOM 4051 C CA . LEU B 1 187 ? 2.440 -20.821 -20.451 1.00 4.67 221 LEU B CA 1
ATOM 4052 C C . LEU B 1 187 ? 2.319 -20.675 -21.948 1.00 4.85 221 LEU B C 1
ATOM 4053 O O . LEU B 1 187 ? 3.275 -20.284 -22.645 1.00 5.18 221 LEU B O 1
ATOM 4058 N N . SER B 1 188 ? 1.107 -20.908 -22.509 1.00 4.55 222 SER B N 1
ATOM 4059 C CA . SER B 1 188 ? 0.886 -20.670 -23.930 1.00 4.63 222 SER B CA 1
ATOM 4060 C C . SER B 1 188 ? 0.853 -19.177 -24.218 1.00 4.50 222 SER B C 1
ATOM 4061 O O . SER B 1 188 ? 0.128 -18.447 -23.549 1.00 4.71 222 SER B O 1
ATOM 4064 N N . PRO B 1 189 ? 1.552 -18.730 -25.272 1.00 4.76 223 PRO B N 1
ATOM 4065 C CA . PRO B 1 189 ? 1.455 -17.313 -25.673 1.00 4.85 223 PRO B CA 1
ATOM 4066 C C . PRO B 1 189 ? 0.046 -16.835 -25.957 1.00 4.54 223 PRO B C 1
ATOM 4067 O O . PRO B 1 189 ? -0.245 -15.646 -25.825 1.00 5.01 223 PRO B O 1
ATOM 4071 N N . SER B 1 190 ? -0.853 -17.717 -26.353 1.00 4.91 224 SER B N 1
ATOM 4072 C CA . SER B 1 190 ? -2.246 -17.424 -26.582 1.00 4.76 224 SER B CA 1
ATOM 4073 C C . SER B 1 190 ? -2.984 -16.987 -25.315 1.00 4.52 224 SER B C 1
ATOM 4074 O O . SER B 1 190 ? -4.152 -16.558 -25.424 1.00 5.13 224 SER B O 1
ATOM 4077 N N . ARG B 1 191 ? -2.355 -17.094 -24.175 1.00 4.43 225 ARG B N 1
ATOM 4078 C CA . ARG B 1 191 ? -2.886 -16.657 -22.892 1.00 4.40 225 ARG B CA 1
ATOM 4079 C C . ARG B 1 191 ? -2.210 -15.391 -22.384 1.00 4.64 225 ARG B C 1
ATOM 4080 O O . ARG B 1 191 ? -2.446 -15.054 -21.208 1.00 5.58 225 ARG B O 1
ATOM 4088 N N . VAL B 1 192 ? -1.439 -14.706 -23.215 1.00 4.45 226 VAL B N 1
ATOM 4089 C CA . VAL B 1 192 ? -0.650 -13.550 -22.801 1.00 4.51 226 VAL B CA 1
ATOM 4090 C C . VAL B 1 192 ? -0.836 -12.376 -23.743 1.00 4.25 226 VAL B C 1
ATOM 4091 O O . VAL B 1 192 ? -0.651 -12.520 -24.943 1.00 5.02 226 VAL B O 1
ATOM 4095 N N . CYS B 1 193 ? -1.135 -11.198 -23.186 1.00 4.22 227 CYS B N 1
ATOM 4096 C CA . CYS B 1 193 ? -1.097 -9.940 -23.901 1.00 4.43 227 CYS B CA 1
ATOM 4097 C C . CYS B 1 193 ? 0.062 -9.102 -23.370 1.00 4.72 227 CYS B C 1
ATOM 4098 O O . CYS B 1 193 ? 0.168 -8.814 -22.169 1.00 5.19 227 CYS B O 1
ATOM 4101 N N . ILE B 1 194 ? 0.948 -8.729 -24.292 1.00 4.66 228 ILE B N 1
ATOM 4102 C CA . ILE B 1 194 ? 2.067 -7.853 -24.041 1.00 4.93 228 ILE B CA 1
ATOM 4103 C C . ILE B 1 194 ? 1.598 -6.422 -24.228 1.00 4.75 228 ILE B C 1
ATOM 4104 O O . ILE B 1 194 ? 1.398 -6.003 -25.364 1.00 5.33 228 ILE B O 1
ATOM 4109 N N . GLY B 1 195 ? 1.372 -5.732 -23.126 1.00 4.96 229 GLY B N 1
ATOM 4110 C CA . GLY B 1 195 ? 0.723 -4.421 -23.187 1.00 5.13 229 GLY B CA 1
ATOM 4111 C C . GLY B 1 195 ? 1.638 -3.243 -23.365 1.00 4.48 229 GLY B C 1
ATOM 4112 O O . GLY B 1 195 ? 2.884 -3.351 -23.321 1.00 5.68 229 GLY B O 1
ATOM 4113 N N . HIS B 1 196 ? 1.010 -2.095 -23.586 1.00 4.98 230 HIS B N 1
ATOM 4114 C CA . HIS B 1 196 ? 1.684 -0.829 -23.860 1.00 4.94 230 HIS B CA 1
ATOM 4115 C C . HIS B 1 196 ? 2.607 -0.924 -25.076 1.00 5.01 230 HIS B C 1
ATOM 4116 O O . HIS B 1 196 ? 3.580 -0.176 -25.194 1.00 5.79 230 HIS B O 1
ATOM 4123 N N . SER B 1 197 ? 2.259 -1.814 -25.991 1.00 4.90 231 SER B N 1
ATOM 4124 C CA . SER B 1 197 ? 3.128 -2.076 -27.132 1.00 5.40 231 SER B CA 1
ATOM 4125 C C . SER B 1 197 ? 3.134 -0.996 -28.190 1.00 5.35 231 SER B C 1
ATOM 4126 O O . SER B 1 197 ? 4.077 -0.930 -28.990 1.00 6.53 231 SER B O 1
ATOM 4129 N N . ASP B 1 198 ? 2.156 -0.105 -28.182 1.00 5.55 232 ASP B N 1
ATOM 4130 C CA . ASP B 1 198 ? 2.154 1.029 -29.094 1.00 5.75 232 ASP B CA 1
ATOM 4131 C C . ASP B 1 198 ? 3.103 2.126 -28.623 1.00 5.60 232 ASP B C 1
ATOM 4132 O O . ASP B 1 198 ? 3.227 3.126 -29.333 1.00 6.66 232 ASP B O 1
ATOM 4137 N N . ASP B 1 199 ? 3.766 1.977 -27.482 1.00 5.87 233 ASP B N 1
ATOM 4138 C CA . ASP B 1 199 ? 4.763 2.936 -27.024 1.00 7.24 233 ASP B CA 1
ATOM 4139 C C . ASP B 1 199 ? 6.052 2.855 -27.848 1.00 8.66 233 ASP B C 1
ATOM 4140 O O . ASP B 1 199 ? 6.903 3.717 -27.625 1.00 13.49 233 ASP B O 1
ATOM 4145 N N . THR B 1 200 ? 6.208 1.915 -28.739 1.00 9.06 234 THR B N 1
ATOM 4146 C CA . THR B 1 200 ? 7.367 1.831 -29.609 1.00 8.90 234 THR B CA 1
ATOM 4147 C C . THR B 1 200 ? 6.953 1.950 -31.069 1.00 9.37 234 THR B C 1
ATOM 4148 O O . THR B 1 200 ? 5.850 1.572 -31.403 1.00 9.41 234 THR B O 1
ATOM 4152 N N . ASP B 1 201 ? 7.874 2.424 -31.901 1.00 9.12 235 ASP B N 1
ATOM 4153 C CA . ASP B 1 201 ? 7.767 2.416 -33.358 1.00 9.30 235 ASP B CA 1
ATOM 4154 C C . ASP B 1 201 ? 8.489 1.205 -33.955 1.00 10.27 235 ASP B C 1
ATOM 4155 O O . ASP B 1 201 ? 8.486 1.037 -35.195 1.00 12.09 235 ASP B O 1
ATOM 4160 N N . ASP B 1 202 ? 9.060 0.320 -33.170 1.00 9.61 236 ASP B N 1
ATOM 4161 C CA . ASP B 1 202 ? 9.856 -0.842 -33.599 1.00 9.60 236 ASP B CA 1
ATOM 4162 C C . ASP B 1 202 ? 8.933 -1.983 -33.988 1.00 9.19 236 ASP B C 1
ATOM 4163 O O . ASP B 1 202 ? 8.549 -2.876 -33.242 1.00 9.72 236 ASP B O 1
ATOM 4168 N N . LEU B 1 203 ? 8.508 -1.931 -35.234 1.00 9.94 237 LEU B N 1
ATOM 4169 C CA . LEU B 1 203 ? 7.539 -2.903 -35.750 1.00 10.06 237 LEU B CA 1
ATOM 4170 C C . LEU B 1 203 ? 8.119 -4.300 -35.645 1.00 9.47 237 LEU B C 1
ATOM 4171 O O . LEU B 1 203 ? 7.356 -5.222 -35.400 1.00 10.25 237 LEU B O 1
ATOM 4176 N N . SER B 1 204 ? 9.396 -4.472 -35.889 1.00 9.35 238 SER B N 1
ATOM 4177 C CA . SER B 1 204 ? 9.998 -5.819 -35.847 1.00 10.20 238 SER B CA 1
ATOM 4178 C C . SER B 1 204 ? 9.880 -6.465 -34.464 1.00 8.32 238 SER B C 1
ATOM 4179 O O . SER B 1 204 ? 9.718 -7.675 -34.390 1.00 9.55 238 SER B O 1
ATOM 4182 N N . TYR B 1 205 ? 9.968 -5.692 -33.383 1.00 8.65 239 TYR B N 1
ATOM 4183 C CA . TYR B 1 205 ? 9.759 -6.188 -32.047 1.00 8.24 239 TYR B CA 1
ATOM 4184 C C . TYR B 1 205 ? 8.325 -6.742 -31.932 1.00 7.19 239 TYR B C 1
ATOM 4185 O O . TYR B 1 205 ? 8.108 -7.830 -31.372 1.00 7.76 239 TYR B O 1
ATOM 4194 N N . LEU B 1 206 ? 7.343 -5.988 -32.438 1.00 7.14 240 LEU B N 1
ATOM 4195 C CA . LEU B 1 206 ? 5.939 -6.381 -32.366 1.00 6.89 240 LEU B CA 1
ATOM 4196 C C . LEU B 1 206 ? 5.650 -7.588 -33.208 1.00 6.61 240 LEU B C 1
ATOM 4197 O O . LEU B 1 206 ? 4.957 -8.510 -32.755 1.00 7.05 240 LEU B O 1
ATOM 4202 N N . THR B 1 207 ? 6.083 -7.597 -34.471 1.00 6.55 241 THR B N 1
ATOM 4203 C CA . THR B 1 207 ? 5.793 -8.711 -35.330 1.00 7.36 241 THR B CA 1
ATOM 4204 C C . THR B 1 207 ? 6.434 -10.001 -34.831 1.00 6.50 241 THR B C 1
ATOM 4205 O O . THR B 1 207 ? 5.846 -11.072 -34.973 1.00 7.42 241 THR B O 1
ATOM 4209 N N . ALA B 1 208 ? 7.633 -9.918 -34.261 1.00 6.83 242 ALA B N 1
ATOM 4210 C CA . ALA B 1 208 ? 8.262 -11.127 -33.813 1.00 7.14 242 ALA B CA 1
ATOM 4211 C C . ALA B 1 208 ? 7.492 -11.725 -32.650 1.00 6.43 242 ALA B C 1
ATOM 4212 O O . ALA B 1 208 ? 7.383 -12.966 -32.542 1.00 7.93 242 ALA B O 1
ATOM 4214 N N . LEU B 1 209 ? 6.955 -10.916 -31.747 1.00 6.03 243 LEU B N 1
ATOM 4215 C CA . LEU B 1 209 ? 6.108 -11.425 -30.683 1.00 6.22 243 LEU B CA 1
ATOM 4216 C C . LEU B 1 209 ? 4.782 -11.992 -31.235 1.00 5.37 243 LEU B C 1
ATOM 4217 O O . LEU B 1 209 ? 4.327 -13.052 -30.802 1.00 5.97 243 LEU B O 1
ATOM 4222 N N . ALA B 1 210 ? 4.165 -11.270 -32.171 1.00 5.64 244 ALA B N 1
ATOM 4223 C CA . ALA B 1 210 ? 2.916 -11.739 -32.757 1.00 6.35 244 ALA B CA 1
ATOM 4224 C C . ALA B 1 210 ? 3.091 -13.078 -33.452 1.00 6.23 244 ALA B C 1
ATOM 4225 O O . ALA B 1 210 ? 2.233 -13.970 -33.367 1.00 7.39 244 ALA B O 1
ATOM 4227 N N . ALA B 1 211 ? 4.225 -13.260 -34.138 1.00 6.79 245 ALA B N 1
ATOM 4228 C CA . ALA B 1 211 ? 4.528 -14.518 -34.828 1.00 7.40 245 ALA B CA 1
ATOM 4229 C C . ALA B 1 211 ? 4.686 -15.694 -33.879 1.00 7.14 245 ALA B C 1
ATOM 4230 O O . ALA B 1 211 ? 4.478 -16.847 -34.306 1.00 9.02 245 ALA B O 1
ATOM 4232 N N . ARG B 1 212 ? 5.053 -15.426 -32.650 1.00 7.39 246 ARG B N 1
ATOM 4233 C CA . ARG B 1 212 ? 5.153 -16.423 -31.596 1.00 7.04 246 ARG B CA 1
ATOM 4234 C C . ARG B 1 212 ? 3.814 -16.746 -30.943 1.00 7.34 246 ARG B C 1
ATOM 4235 O O . ARG B 1 212 ? 3.759 -17.668 -30.116 1.00 8.20 246 ARG B O 1
ATOM 4243 N N . GLY B 1 213 ? 2.762 -16.003 -31.301 1.00 6.68 247 GLY B N 1
ATOM 4244 C CA . GLY B 1 213 ? 1.418 -16.270 -30.789 1.00 6.69 247 GLY B CA 1
ATOM 4245 C C . GLY B 1 213 ? 0.994 -15.367 -29.668 1.00 5.88 247 GLY B C 1
ATOM 4246 O O . GLY B 1 213 ? -0.128 -15.561 -29.154 1.00 6.36 247 GLY B O 1
ATOM 4247 N N . TYR B 1 214 ? 1.793 -14.406 -29.257 1.00 5.24 248 TYR B N 1
ATOM 4248 C CA . TYR B 1 214 ? 1.365 -13.452 -28.245 1.00 5.53 248 TYR B CA 1
ATOM 4249 C C . TYR B 1 214 ? 0.288 -12.519 -28.773 1.00 5.23 248 TYR B C 1
ATOM 4250 O O . TYR B 1 214 ? 0.229 -12.198 -29.950 1.00 6.31 248 TYR B O 1
ATOM 4259 N N . LEU B 1 215 ? -0.572 -12.078 -27.866 1.00 4.87 249 LEU B N 1
ATOM 4260 C CA . LEU B 1 215 ? -1.436 -10.914 -28.137 1.00 4.89 249 LEU B CA 1
ATOM 4261 C C . LEU B 1 215 ? -0.638 -9.665 -27.882 1.00 4.45 249 LEU B C 1
ATOM 4262 O O . LEU B 1 215 ? 0.160 -9.596 -26.961 1.00 5.37 249 LEU B O 1
ATOM 4267 N N . ILE B 1 216 ? -0.861 -8.688 -28.737 1.00 4.78 250 ILE B N 1
ATOM 4268 C CA . ILE B 1 216 ? -0.141 -7.417 -28.742 1.00 4.60 250 ILE B CA 1
ATOM 4269 C C . ILE B 1 216 ? -1.125 -6.335 -28.311 1.00 4.51 250 ILE B C 1
ATOM 4270 O O . ILE B 1 216 ? -2.098 -6.064 -29.009 1.00 5.02 250 ILE B O 1
ATOM 4275 N N . GLY B 1 217 ? -0.872 -5.749 -27.154 1.00 4.53 251 GLY B N 1
ATOM 4276 C CA . GLY B 1 217 ? -1.785 -4.755 -26.597 1.00 4.93 251 GLY B CA 1
ATOM 4277 C C . GLY B 1 217 ? -1.392 -3.367 -27.026 1.00 4.49 251 GLY B C 1
ATOM 4278 O O . GLY B 1 217 ? -0.411 -2.814 -26.519 1.00 6.61 251 GLY B O 1
ATOM 4279 N N . LEU B 1 218 ? -2.162 -2.815 -27.952 1.00 4.42 252 LEU B N 1
ATOM 4280 C CA . LEU B 1 218 ? -1.990 -1.453 -28.445 1.00 4.60 252 LEU B CA 1
ATOM 4281 C C . LEU B 1 218 ? -3.025 -0.612 -27.700 1.00 4.41 252 LEU B C 1
ATOM 4282 O O . LEU B 1 218 ? -4.131 -0.391 -28.124 1.00 5.41 252 LEU B O 1
ATOM 4287 N N . ASP B 1 219 ? -2.607 -0.241 -26.480 1.00 5.23 253 ASP B N 1
ATOM 4288 C CA . ASP B 1 219 ? -3.540 0.251 -25.448 1.00 5.33 253 ASP B CA 1
ATOM 4289 C C . ASP B 1 219 ? -3.266 1.674 -24.987 1.00 5.15 253 ASP B C 1
ATOM 4290 O O . ASP B 1 219 ? -3.922 2.142 -24.083 1.00 6.39 253 ASP B O 1
ATOM 4295 N N . HIS B 1 220 ? -2.343 2.366 -25.679 1.00 5.26 254 HIS B N 1
ATOM 4296 C CA . HIS B 1 220 ? -2.001 3.742 -25.345 1.00 5.47 254 HIS B CA 1
ATOM 4297 C C . HIS B 1 220 ? -2.381 4.703 -26.448 1.00 5.37 254 HIS B C 1
ATOM 4298 O O . HIS B 1 220 ? -1.817 5.808 -26.517 1.00 5.91 254 HIS B O 1
ATOM 4305 N N . ILE B 1 221 ? -3.347 4.343 -27.281 1.00 5.11 255 ILE B N 1
ATOM 4306 C CA . ILE B 1 221 ? -3.594 5.098 -28.518 1.00 5.14 255 ILE B CA 1
ATOM 4307 C C . ILE B 1 221 ? -3.805 6.594 -28.266 1.00 4.98 255 ILE B C 1
ATOM 4308 O O . ILE B 1 221 ? -3.233 7.387 -28.990 1.00 5.71 255 ILE B O 1
ATOM 4313 N N . PRO B 1 222 ? -4.605 7.029 -27.271 1.00 5.11 256 PRO B N 1
ATOM 4314 C CA . PRO B 1 222 ? -4.803 8.481 -27.094 1.00 5.57 256 PRO B CA 1
ATOM 4315 C C . PRO B 1 222 ? -3.691 9.179 -26.360 1.00 6.02 256 PRO B C 1
ATOM 4316 O O . PRO B 1 222 ? -3.766 10.408 -26.135 1.00 7.17 256 PRO B O 1
ATOM 4320 N N . TYR B 1 223 ? -2.653 8.490 -25.932 1.00 5.81 257 TYR B N 1
ATOM 4321 C CA . TYR B 1 223 ? -1.589 9.088 -25.156 1.00 6.25 257 TYR B CA 1
ATOM 4322 C C . TYR B 1 223 ? -0.682 9.978 -26.020 1.00 5.66 257 TYR B C 1
ATOM 4323 O O . TYR B 1 223 ? 0.107 9.484 -26.821 1.00 6.90 257 TYR B O 1
ATOM 4332 N N . SER B 1 224 ? -0.735 11.274 -25.805 1.00 5.64 258 SER B N 1
ATOM 4333 C CA . SER B 1 224 ? 0.182 12.210 -26.495 1.00 5.54 258 SER B CA 1
ATOM 4334 C C . SER B 1 224 ? 0.234 13.526 -25.745 1.00 6.16 258 SER B C 1
ATOM 4335 O O . SER B 1 224 ? -0.830 14.048 -25.374 1.00 7.19 258 SER B O 1
ATOM 4338 N N . ALA B 1 225 ? 1.433 14.067 -25.592 1.00 6.03 259 ALA B N 1
ATOM 4339 C CA . ALA B 1 225 ? 1.644 15.402 -25.037 1.00 6.08 259 ALA B CA 1
ATOM 4340 C C . ALA B 1 225 ? 1.866 16.440 -26.116 1.00 6.11 259 ALA B C 1
ATOM 4341 O O . ALA B 1 225 ? 2.309 17.571 -25.822 1.00 7.06 259 ALA B O 1
ATOM 4343 N N . ILE B 1 226 ? 1.594 16.205 -27.352 1.00 6.67 260 ILE B N 1
ATOM 4344 C CA . ILE B 1 226 ? 1.629 17.182 -28.423 1.00 6.99 260 ILE B CA 1
ATOM 4345 C C . ILE B 1 226 ? 0.690 18.341 -28.021 1.00 7.36 260 ILE B C 1
ATOM 4346 O O . ILE B 1 226 ? -0.471 18.129 -27.679 1.00 8.70 260 ILE B O 1
ATOM 4351 N N . GLY B 1 227 ? 1.220 19.548 -28.045 1.00 8.19 261 GLY B N 1
ATOM 4352 C CA . GLY B 1 227 ? 0.541 20.732 -27.597 1.00 7.86 261 GLY B CA 1
ATOM 4353 C C . GLY B 1 227 ? 0.847 21.123 -26.159 1.00 7.70 261 GLY B C 1
ATOM 4354 O O . GLY B 1 227 ? 0.430 22.214 -25.732 1.00 8.55 261 GLY B O 1
ATOM 4355 N N . LEU B 1 228 ? 1.544 20.253 -25.457 1.00 7.27 262 LEU B N 1
ATOM 4356 C CA . LEU B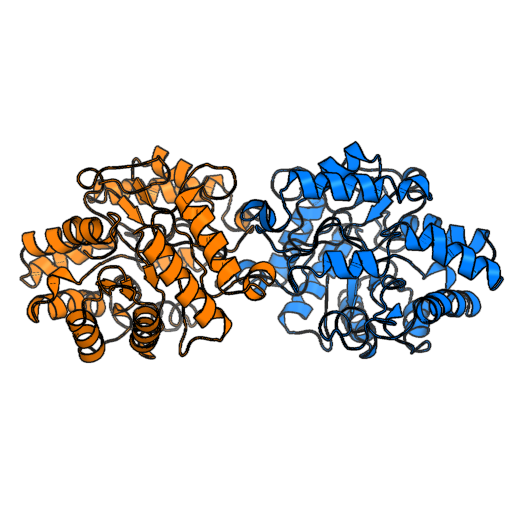 1 228 ? 1.889 20.467 -24.050 1.00 7.41 262 LEU B CA 1
ATOM 4357 C C . LEU B 1 228 ? 3.243 19.838 -23.766 1.00 7.14 262 LEU B C 1
ATOM 4358 O O . LEU B 1 228 ? 3.498 19.305 -22.706 1.00 7.87 262 LEU B O 1
ATOM 4363 N N . GLU B 1 229 ? 4.156 19.939 -24.741 1.00 8.66 263 GLU B N 1
ATOM 4364 C CA . GLU B 1 229 ? 5.460 19.260 -24.627 1.00 9.49 263 GLU B CA 1
ATOM 4365 C C . GLU B 1 229 ? 6.341 19.807 -23.513 1.00 12.27 263 GLU B C 1
ATOM 4366 O O . GLU B 1 229 ? 7.223 19.110 -23.004 1.00 16.04 263 GLU B O 1
ATOM 4372 N N . ASP B 1 230 ? 6.070 21.040 -23.128 1.00 14.18 264 ASP B N 1
ATOM 4373 C CA . ASP B 1 230 ? 6.752 21.714 -22.054 1.00 18.84 264 ASP B CA 1
ATOM 4374 C C . ASP B 1 230 ? 6.277 21.284 -20.665 1.00 12.78 264 ASP B C 1
ATOM 4375 O O . ASP B 1 230 ? 6.816 21.701 -19.644 1.00 14.25 264 ASP B O 1
ATOM 4380 N N . ASN B 1 231 ? 5.225 20.442 -20.592 1.00 9.54 265 ASN B N 1
ATOM 4381 C CA . ASN B 1 231 ? 4.774 19.857 -19.359 1.00 8.42 265 ASN B CA 1
ATOM 4382 C C . ASN B 1 231 ? 5.554 18.560 -19.154 1.00 7.70 265 ASN B C 1
ATOM 4383 O O . ASN B 1 231 ? 5.277 17.546 -19.817 1.00 8.29 265 ASN B O 1
ATOM 4388 N N . ALA B 1 232 ? 6.562 18.597 -18.288 1.00 9.43 266 ALA B N 1
ATOM 4389 C CA . ALA B 1 232 ? 7.465 17.463 -18.219 1.00 9.56 266 ALA B CA 1
ATOM 4390 C C . ALA B 1 232 ? 6.759 16.211 -17.690 1.00 8.67 266 ALA B C 1
ATOM 4391 O O . ALA B 1 232 ? 7.022 15.102 -18.138 1.00 8.94 266 ALA B O 1
ATOM 4393 N N . SER B 1 233 ? 5.911 16.347 -16.682 1.00 8.39 267 SER B N 1
ATOM 4394 C CA . SER B 1 233 ? 5.217 15.169 -16.149 1.00 8.93 267 SER B CA 1
ATOM 4395 C C . SER B 1 233 ? 4.278 14.573 -17.190 1.00 7.88 267 SER B C 1
ATOM 4396 O O . SER B 1 233 ? 4.204 13.329 -17.317 1.00 8.35 267 SER B O 1
ATOM 4399 N N . ALA B 1 234 ? 3.576 15.409 -17.921 1.00 7.47 268 ALA B N 1
ATOM 4400 C CA . ALA B 1 234 ? 2.673 14.864 -18.958 1.00 7.75 268 ALA B CA 1
ATOM 4401 C C . ALA B 1 234 ? 3.462 14.235 -20.081 1.00 7.47 268 ALA B C 1
ATOM 4402 O O . ALA B 1 234 ? 3.094 13.190 -20.615 1.00 8.70 268 ALA B O 1
ATOM 4404 N N A SER B 1 235 ? 4.564 14.870 -20.480 0.33 7.00 269 SER B N 1
ATOM 4405 N N B SER B 1 235 ? 4.577 14.853 -20.481 0.33 6.76 269 SER B N 1
ATOM 4406 N N C SER B 1 235 ? 4.573 14.852 -20.479 0.33 7.10 269 SER B N 1
ATOM 4407 C CA A SER B 1 235 ? 5.349 14.272 -21.550 0.33 7.85 269 SER B CA 1
ATOM 4408 C CA B SER B 1 235 ? 5.393 14.299 -21.558 0.33 7.99 269 SER B CA 1
ATOM 4409 C CA C SER B 1 235 ? 5.399 14.283 -21.530 0.33 7.67 269 SER B CA 1
ATOM 4410 C C A SER B 1 235 ? 5.904 12.916 -21.136 0.33 7.00 269 SER B C 1
ATOM 4411 C C B SER B 1 235 ? 5.984 12.952 -21.156 0.33 7.66 269 SER B C 1
ATOM 4412 C C C SER B 1 235 ? 5.955 12.919 -21.152 0.33 7.16 269 SER B C 1
ATOM 4413 O O A SER B 1 235 ? 5.885 11.994 -21.958 0.33 8.94 269 SER B O 1
ATOM 4414 O O B SER B 1 235 ? 6.060 12.048 -21.997 0.33 7.10 269 SER B O 1
ATOM 4415 O O C SER B 1 235 ? 5.996 12.014 -21.988 0.33 7.57 269 SER B O 1
ATOM 4422 N N . ALA B 1 236 ? 6.371 12.753 -19.895 1.00 7.58 270 ALA B N 1
ATOM 4423 C CA . ALA B 1 236 ? 6.911 11.473 -19.475 1.00 8.46 270 ALA B CA 1
ATOM 4424 C C . ALA B 1 236 ? 5.829 10.424 -19.529 1.00 7.72 270 ALA B C 1
ATOM 4425 O O . ALA B 1 236 ? 6.139 9.292 -19.937 1.00 11.13 270 ALA B O 1
ATOM 4427 N N . LEU B 1 237 ? 4.642 10.734 -19.108 1.00 6.96 271 LEU B N 1
ATOM 4428 C CA . LEU B 1 237 ? 3.537 9.759 -19.108 1.00 7.24 271 LEU B CA 1
ATOM 4429 C C . LEU B 1 237 ? 3.037 9.442 -20.505 1.00 6.53 271 LEU B C 1
ATOM 4430 O O . LEU B 1 237 ? 2.759 8.293 -20.833 1.00 7.44 271 LEU B O 1
ATOM 4435 N N . LEU B 1 238 ? 2.856 10.486 -21.296 1.00 6.18 272 LEU B N 1
ATOM 4436 C CA . LEU B 1 238 ? 2.116 10.404 -22.521 1.00 6.10 272 LEU B CA 1
ATOM 4437 C C . LEU B 1 238 ? 2.952 10.227 -23.781 1.00 6.18 272 LEU B C 1
ATOM 4438 O O . LEU B 1 238 ? 2.439 9.748 -24.806 1.00 6.52 272 LEU B O 1
ATOM 4443 N N . GLY B 1 239 ? 4.194 10.650 -23.750 1.00 6.23 273 GLY B N 1
ATOM 4444 C CA . GLY B 1 239 ? 5.058 10.687 -24.903 1.00 6.59 273 GLY B CA 1
ATOM 4445 C C . GLY B 1 239 ? 4.714 11.848 -25.869 1.00 5.97 273 GLY B C 1
ATOM 4446 O O . GLY B 1 239 ? 3.817 12.629 -25.628 1.00 7.01 273 GLY B O 1
ATOM 4447 N N . ILE B 1 240 ? 5.512 11.911 -26.940 1.00 6.42 274 ILE B N 1
ATOM 4448 C CA . ILE B 1 240 ? 5.409 12.987 -27.901 1.00 7.41 274 ILE B CA 1
ATOM 4449 C C . ILE B 1 240 ? 5.055 12.509 -29.282 1.00 7.11 274 ILE B C 1
ATOM 4450 O O . ILE B 1 240 ? 5.086 13.240 -30.261 1.00 11.30 274 ILE B O 1
ATOM 4455 N N . ARG B 1 241 ? 4.635 11.257 -29.428 1.00 6.51 275 ARG B N 1
ATOM 4456 C CA . ARG B 1 241 ? 4.085 10.716 -30.661 1.00 6.84 275 ARG B CA 1
ATOM 4457 C C . ARG B 1 241 ? 2.579 10.948 -30.711 1.00 6.61 275 ARG B C 1
ATOM 4458 O O . ARG B 1 241 ? 1.893 11.004 -29.682 1.00 8.75 275 ARG B O 1
ATOM 4466 N N . SER B 1 242 ? 2.053 11.133 -31.895 1.00 6.57 276 SER B N 1
ATOM 4467 C CA . SER B 1 242 ? 0.631 11.417 -32.076 1.00 6.49 276 SER B CA 1
ATOM 4468 C C . SER B 1 242 ? -0.207 10.160 -31.909 1.00 6.14 276 SER B C 1
ATOM 4469 O O . SER B 1 242 ? 0.266 9.023 -32.093 1.00 5.81 276 SER B O 1
ATOM 4472 N N . TRP B 1 243 ? -1.489 10.366 -31.618 1.00 5.88 277 TRP B N 1
ATOM 4473 C CA . TRP B 1 243 ? -2.408 9.238 -31.593 1.00 5.93 277 TRP B CA 1
ATOM 4474 C C . TRP B 1 243 ? -2.483 8.569 -32.938 1.00 5.61 277 TRP B C 1
ATOM 4475 O O . TRP B 1 243 ? -2.653 7.345 -33.012 1.00 5.76 277 TRP B O 1
ATOM 4486 N N . GLN B 1 244 ? -2.390 9.328 -34.048 1.00 5.83 278 GLN B N 1
ATOM 4487 C CA . GLN B 1 244 ? -2.451 8.722 -35.342 1.00 5.88 278 GLN B CA 1
ATOM 4488 C C . GLN B 1 244 ? -1.249 7.809 -35.579 1.00 6.08 278 GLN B C 1
ATOM 4489 O O . GLN B 1 244 ? -1.387 6.700 -36.140 1.00 6.76 278 GLN B O 1
ATOM 4495 N N . THR B 1 245 ? -0.058 8.210 -35.181 1.00 6.15 279 THR B N 1
ATOM 4496 C CA . THR B 1 245 ? 1.100 7.354 -35.261 1.00 6.41 279 THR B CA 1
ATOM 4497 C C . THR B 1 245 ? 0.873 6.033 -34.526 1.00 5.66 279 THR B C 1
ATOM 4498 O O . THR B 1 245 ? 1.174 4.944 -35.020 1.00 6.56 279 THR B O 1
ATOM 4502 N N . ARG B 1 246 ? 0.365 6.149 -33.296 1.00 5.94 280 ARG B N 1
ATOM 4503 C CA . ARG B 1 246 ? 0.077 4.930 -32.522 1.00 5.57 280 ARG B CA 1
ATOM 4504 C C . ARG B 1 246 ? -0.962 4.078 -33.210 1.00 5.56 280 ARG B C 1
ATOM 4505 O O . ARG B 1 246 ? -0.810 2.842 -33.343 1.00 6.40 280 ARG B O 1
ATOM 4513 N N . ALA B 1 247 ? -2.027 4.682 -33.679 1.00 5.49 281 ALA B N 1
ATOM 4514 C CA . ALA B 1 247 ? -3.113 3.932 -34.332 1.00 6.31 281 ALA B CA 1
ATOM 4515 C C . ALA B 1 247 ? -2.663 3.224 -35.590 1.00 5.85 281 ALA B C 1
ATOM 4516 O O . ALA B 1 247 ? -3.134 2.145 -35.928 1.00 6.73 281 ALA B O 1
ATOM 4518 N N . LEU B 1 248 ? -1.730 3.852 -36.334 1.00 6.43 282 LEU B N 1
ATOM 4519 C CA . LEU B 1 248 ? -1.236 3.227 -37.564 1.00 6.80 282 LEU B CA 1
ATOM 4520 C C . LEU B 1 248 ? -0.491 1.959 -37.287 1.00 6.63 282 LEU B C 1
ATOM 4521 O O . LEU B 1 248 ? -0.314 1.122 -38.206 1.00 8.34 282 LEU B O 1
ATOM 4526 N N . LEU B 1 249 ? -0.020 1.698 -36.081 1.00 6.61 283 LEU B N 1
ATOM 4527 C CA . LEU B 1 249 ? 0.563 0.390 -35.766 1.00 6.89 283 LEU B CA 1
ATOM 4528 C C . LEU B 1 249 ? -0.442 -0.724 -35.851 1.00 6.39 283 LEU B C 1
ATOM 4529 O O . LEU B 1 249 ? -0.107 -1.878 -36.142 1.00 7.13 283 LEU B O 1
ATOM 4534 N N . ILE B 1 250 ? -1.725 -0.417 -35.558 1.00 6.64 284 ILE B N 1
ATOM 4535 C CA . ILE B 1 250 ? -2.786 -1.389 -35.722 1.00 6.26 284 ILE B CA 1
ATOM 4536 C C . ILE B 1 250 ? -2.834 -1.816 -37.179 1.00 5.96 284 ILE B C 1
ATOM 4537 O O . ILE B 1 250 ? -2.862 -3.012 -37.494 1.00 7.00 284 ILE B O 1
ATOM 4542 N N . LYS B 1 251 ? -2.882 -0.861 -38.082 1.00 6.44 285 LYS B N 1
ATOM 4543 C CA . LYS B 1 251 ? -2.906 -1.152 -39.505 1.00 6.54 285 LYS B CA 1
ATOM 4544 C C . LYS B 1 251 ? -1.643 -1.925 -39.913 1.00 6.29 285 LYS B C 1
ATOM 4545 O O . LYS B 1 251 ? -1.730 -2.828 -40.759 1.00 7.32 285 LYS B O 1
ATOM 4551 N N . ALA B 1 252 ? -0.481 -1.529 -39.396 1.00 6.32 286 ALA B N 1
ATOM 4552 C CA . ALA B 1 252 ? 0.703 -2.204 -39.815 1.00 7.07 286 ALA B CA 1
ATOM 4553 C C . ALA B 1 252 ? 0.669 -3.672 -39.489 1.00 7.32 286 ALA B C 1
ATOM 4554 O O . ALA B 1 252 ? 1.036 -4.543 -40.306 1.00 8.27 286 ALA B O 1
ATOM 4556 N N . LEU B 1 253 ? 0.231 -4.014 -38.278 1.00 6.99 287 LEU B N 1
ATOM 4557 C CA . LEU B 1 253 ? 0.103 -5.423 -37.911 1.00 6.24 287 LEU B CA 1
ATOM 4558 C C . LEU B 1 253 ? -0.979 -6.138 -38.686 1.00 6.35 287 LEU B C 1
ATOM 4559 O O . LEU B 1 253 ? -0.787 -7.316 -39.027 1.00 7.98 287 LEU B O 1
ATOM 4564 N N . ILE B 1 254 ? -2.102 -5.487 -38.991 1.00 6.13 288 ILE B N 1
ATOM 4565 C CA . ILE B 1 254 ? -3.086 -6.085 -39.867 1.00 6.44 288 ILE B CA 1
ATOM 4566 C C . ILE B 1 254 ? -2.455 -6.427 -41.226 1.00 6.28 288 ILE B C 1
ATOM 4567 O O . ILE B 1 254 ? -2.657 -7.516 -41.776 1.00 7.32 288 ILE B O 1
ATOM 4572 N N . ASP B 1 255 ? -1.730 -5.496 -41.780 1.00 7.16 289 ASP B N 1
ATOM 4573 C CA . ASP B 1 255 ? -1.188 -5.680 -43.126 1.00 7.86 289 ASP B CA 1
ATOM 4574 C C . ASP B 1 255 ? -0.203 -6.810 -43.210 1.00 8.27 289 ASP B C 1
ATOM 4575 O O . ASP B 1 255 ? -0.104 -7.476 -44.251 1.00 10.90 289 ASP B O 1
ATOM 4580 N N . GLN B 1 256 ? 0.533 -7.069 -42.135 1.00 7.72 290 GLN B N 1
ATOM 4581 C CA . GLN B 1 256 ? 1.462 -8.177 -42.064 1.00 8.49 290 GLN B CA 1
ATOM 4582 C C . GLN B 1 256 ? 0.786 -9.540 -41.883 1.00 7.75 290 GLN B C 1
ATOM 4583 O O . GLN B 1 256 ? 1.446 -10.579 -42.028 1.00 8.54 290 GLN B O 1
ATOM 4589 N N . GLY B 1 257 ? -0.482 -9.526 -41.520 1.00 7.48 291 GLY B N 1
ATOM 4590 C CA . GLY B 1 257 ? -1.269 -10.752 -41.356 1.00 8.09 291 GLY B CA 1
ATOM 4591 C C . GLY B 1 257 ? -1.602 -11.084 -39.920 1.00 7.21 291 GLY B C 1
ATOM 4592 O O . GLY B 1 257 ? -2.104 -12.167 -39.681 1.00 8.98 291 GLY B O 1
ATOM 4593 N N . TYR B 1 258 ? -1.322 -10.192 -38.972 1.00 6.62 292 TYR B N 1
ATOM 4594 C CA . TYR B 1 258 ? -1.468 -10.457 -37.546 1.00 6.70 292 TYR B CA 1
ATOM 4595 C C . TYR B 1 258 ? -2.720 -9.911 -36.894 1.00 6.66 292 TYR B C 1
ATOM 4596 O O . TYR B 1 258 ? -2.739 -9.709 -35.696 1.00 6.62 292 TYR B O 1
ATOM 4605 N N . MET B 1 259 ? -3.798 -9.703 -37.663 1.00 6.28 293 MET B N 1
ATOM 4606 C CA . MET B 1 259 ? -4.993 -9.145 -37.067 1.00 6.55 293 MET B CA 1
ATOM 4607 C C . MET B 1 259 ? -5.502 -9.958 -35.868 1.00 5.84 293 MET B C 1
ATOM 4608 O O . MET B 1 259 ? -6.048 -9.348 -34.950 1.00 7.08 293 MET B O 1
ATOM 4613 N N . LYS B 1 260 ? -5.360 -11.271 -35.882 1.00 6.60 294 LYS B N 1
ATOM 4614 C CA . LYS B 1 260 ? -5.837 -12.094 -34.791 1.00 7.14 294 LYS B CA 1
ATOM 4615 C C . LYS B 1 260 ? -5.095 -11.805 -33.507 1.00 6.30 294 LYS B C 1
ATOM 4616 O O . LYS B 1 260 ? -5.595 -12.193 -32.457 1.00 8.19 294 LYS B O 1
ATOM 4622 N N . GLN B 1 261 ? -3.899 -11.234 -33.574 1.00 6.16 295 GLN B N 1
ATOM 4623 C CA . GLN B 1 261 ? -3.074 -11.040 -32.396 1.00 6.66 295 GLN B CA 1
ATOM 4624 C C . GLN B 1 261 ? -3.278 -9.660 -31.751 1.00 6.12 295 GLN B C 1
ATOM 4625 O O . GLN B 1 261 ? -2.623 -9.388 -30.758 1.00 8.44 295 GLN B O 1
ATOM 4631 N N . ILE B 1 262 ? -4.102 -8.801 -32.277 1.00 5.05 296 ILE B N 1
ATOM 4632 C CA . ILE B 1 262 ? -4.191 -7.392 -31.833 1.00 5.12 296 ILE B CA 1
ATOM 4633 C C . ILE B 1 262 ? -5.293 -7.199 -30.812 1.00 4.78 296 ILE B C 1
ATOM 4634 O O . ILE B 1 262 ? -6.4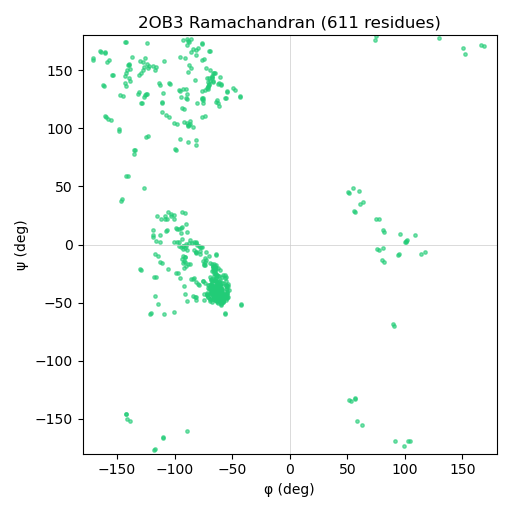44 -7.592 -31.064 1.00 5.25 296 ILE B O 1
ATOM 4639 N N . LEU B 1 263 ? -4.970 -6.513 -29.724 1.00 4.45 297 LEU B N 1
ATOM 4640 C CA . LEU B 1 263 ? -5.953 -6.005 -28.778 1.00 4.49 297 LEU B CA 1
ATOM 4641 C C . LEU B 1 263 ? -5.746 -4.506 -28.677 1.00 5.28 297 LEU B C 1
ATOM 4642 O O . LEU B 1 263 ? -4.602 -4.046 -28.626 1.00 9.10 297 LEU B O 1
ATOM 4647 N N A VAL B 1 264 ? -6.830 -3.743 -28.670 0.50 4.72 298 VAL B N 1
ATOM 4648 N N B VAL B 1 264 ? -6.828 -3.752 -28.653 0.50 4.50 298 VAL B N 1
ATOM 4649 C CA A VAL B 1 264 ? -6.726 -2.292 -28.603 0.50 4.92 298 VAL B CA 1
ATOM 4650 C CA B VAL B 1 264 ? -6.788 -2.294 -28.650 0.50 4.67 298 VAL B CA 1
ATOM 4651 C C A VAL B 1 264 ? -7.506 -1.743 -27.405 0.50 5.06 298 VAL B C 1
ATOM 4652 C C B VAL B 1 264 ? -7.493 -1.744 -27.410 0.50 4.79 298 VAL B C 1
ATOM 4653 O O A VAL B 1 264 ? -8.560 -2.242 -26.982 0.50 6.18 298 VAL B O 1
ATOM 4654 O O B VAL B 1 264 ? -8.510 -2.287 -26.949 0.50 5.85 298 VAL B O 1
ATOM 4661 N N . SER B 1 265 ? -6.966 -0.674 -26.829 1.00 4.28 299 SER B N 1
ATOM 4662 C CA . SER B 1 265 ? -7.615 -0.023 -25.697 1.00 3.90 299 SER B CA 1
ATOM 4663 C C . SER B 1 265 ? -7.066 1.399 -25.550 1.00 4.23 299 SER B C 1
ATOM 4664 O O . SER B 1 265 ? -6.275 1.865 -26.379 1.00 5.02 299 SER B O 1
ATOM 4667 N N . ASN B 1 266 ? -7.574 2.092 -24.525 1.00 4.22 300 ASN B N 1
ATOM 4668 C CA . ASN B 1 266 ? -7.197 3.459 -24.218 1.00 4.83 300 ASN B CA 1
ATOM 4669 C C . ASN B 1 266 ? -6.297 3.624 -23.006 1.00 4.45 300 ASN B C 1
ATOM 4670 O O . ASN B 1 266 ? -5.719 4.704 -22.835 1.00 4.90 300 ASN B O 1
ATOM 4675 N N . ASP B 1 267 ? -6.282 2.640 -22.113 1.00 4.33 301 ASP B N 1
ATOM 4676 C CA . ASP B 1 267 ? -5.641 2.785 -20.796 1.00 4.26 301 ASP B CA 1
ATOM 4677 C C . ASP B 1 267 ? -6.145 4.058 -20.119 1.00 3.81 301 ASP B C 1
ATOM 4678 O O . ASP B 1 267 ? -5.378 4.828 -19.510 1.00 5.01 301 ASP B O 1
ATOM 4683 N N . TRP B 1 268 ? -7.449 4.255 -20.170 1.00 4.31 302 TRP B N 1
ATOM 4684 C CA . TRP B 1 268 ? -8.050 5.436 -19.563 1.00 4.17 302 TRP B CA 1
ATOM 4685 C C . TRP B 1 268 ? -8.362 5.115 -18.094 1.00 4.20 302 TRP B C 1
ATOM 4686 O O . TRP B 1 268 ? -8.238 4.011 -17.606 1.00 4.76 302 TRP B O 1
ATOM 4697 N N . THR B 1 269 ? -8.822 6.166 -17.398 1.00 4.77 303 THR B N 1
ATOM 4698 C CA . THR B 1 269 ? -9.203 6.098 -16.008 1.00 4.67 303 THR B CA 1
ATOM 4699 C C . THR B 1 269 ? -10.104 7.279 -15.703 1.00 4.24 303 THR B C 1
ATOM 4700 O O . THR B 1 269 ? -10.153 8.237 -16.451 1.00 4.60 303 THR B O 1
ATOM 4704 N N . PHE B 1 270 ? -10.802 7.174 -14.539 1.00 4.30 304 PHE B N 1
ATOM 4705 C CA . PHE B 1 270 ? -11.646 8.257 -14.054 1.00 4.23 304 PHE B CA 1
ATOM 4706 C C . PHE B 1 270 ? -11.091 8.919 -12.790 1.00 4.90 304 PHE B C 1
ATOM 4707 O O . PHE B 1 270 ? -11.545 9.993 -12.441 1.00 6.30 304 PHE B O 1
ATOM 4715 N N . GLY B 1 271 ? -10.146 8.268 -12.118 1.00 5.08 305 GLY B N 1
ATOM 4716 C CA . GLY B 1 271 ? -9.416 8.831 -11.019 1.00 6.53 305 GLY B CA 1
ATOM 4717 C C . GLY B 1 271 ? -7.980 8.445 -11.124 1.00 5.19 305 GLY B C 1
ATOM 4718 O O . GLY B 1 271 ? -7.674 7.368 -11.686 1.00 5.68 305 GLY B O 1
ATOM 4719 N N . PHE B 1 272 ? -7.072 9.256 -10.623 1.00 4.62 306 PHE B N 1
ATOM 4720 C CA . PHE B 1 272 ? -5.637 8.966 -10.806 1.00 4.53 306 PHE B CA 1
ATOM 4721 C C . PHE B 1 272 ? -4.880 9.651 -9.670 1.00 4.83 306 PHE B C 1
ATOM 4722 O O . PHE B 1 272 ? -4.813 10.896 -9.642 1.00 5.46 306 PHE B O 1
ATOM 4730 N N . SER B 1 273 ? -4.387 8.867 -8.715 1.00 4.60 307 SER B N 1
ATOM 4731 C CA . SER B 1 273 ? -3.699 9.412 -7.559 1.00 4.41 307 SER B CA 1
ATOM 4732 C C . SER B 1 273 ? -2.206 9.042 -7.477 1.00 4.51 307 SER B C 1
ATOM 4733 O O . SER B 1 273 ? -1.546 9.568 -6.596 1.00 5.18 307 SER B O 1
ATOM 4736 N N . SER B 1 274 ? -1.720 8.147 -8.300 1.00 4.86 308 SER B N 1
ATOM 4737 C CA . SER B 1 274 ? -0.359 7.642 -8.194 1.00 5.90 308 SER B CA 1
ATOM 4738 C C . SER B 1 274 ? 0.644 8.449 -8.995 1.00 6.45 308 SER B C 1
ATOM 4739 O O . SER B 1 274 ? 1.785 7.979 -9.143 1.00 9.76 308 SER B O 1
ATOM 4742 N N . TYR B 1 275 ? 0.335 9.649 -9.386 1.00 6.43 309 TYR B N 1
ATOM 4743 C CA . TYR B 1 275 ? 1.234 10.547 -10.140 1.00 6.73 309 TYR B CA 1
ATOM 4744 C C . TYR B 1 275 ? 1.058 11.969 -9.640 1.00 6.20 309 TYR B C 1
ATOM 4745 O O . TYR B 1 275 ? 0.710 12.200 -8.502 1.00 6.40 309 TYR B O 1
ATOM 4754 N N . VAL B 1 276 ? 1.255 12.955 -10.499 1.00 6.11 310 VAL B N 1
ATOM 4755 C CA . VAL B 1 276 ? 1.061 14.344 -10.140 1.00 6.54 310 VAL B CA 1
ATOM 4756 C C . VAL B 1 276 ? -0.422 14.578 -9.846 1.00 5.67 310 VAL B C 1
ATOM 4757 O O . VAL B 1 276 ? -1.298 13.933 -10.441 1.00 5.86 310 VAL B O 1
ATOM 4761 N N . THR B 1 277 ? -0.735 15.501 -8.919 1.00 5.38 311 THR B N 1
ATOM 4762 C CA . THR B 1 277 ? -2.078 15.574 -8.372 1.00 5.62 311 THR B CA 1
ATOM 4763 C C . THR B 1 277 ? -3.189 15.717 -9.410 1.00 4.93 311 THR B C 1
ATOM 4764 O O . THR B 1 277 ? -4.225 15.062 -9.267 1.00 5.83 311 THR B O 1
ATOM 4768 N N . ASN B 1 278 ? -3.000 16.589 -10.380 1.00 5.20 312 ASN B N 1
ATOM 4769 C CA . ASN B 1 278 ? -4.054 16.858 -11.333 1.00 5.05 312 ASN B CA 1
ATOM 4770 C C . ASN B 1 278 ? -3.828 16.186 -12.701 1.00 4.96 312 ASN B C 1
ATOM 4771 O O . ASN B 1 278 ? -4.418 16.627 -13.700 1.00 5.37 312 ASN B O 1
ATOM 4776 N N . ILE B 1 279 ? -3.089 15.084 -12.751 1.00 5.02 313 ILE B N 1
ATOM 4777 C CA . ILE B 1 279 ? -2.885 14.417 -14.023 1.00 4.90 313 ILE B CA 1
ATOM 4778 C C . ILE B 1 279 ? -4.200 14.007 -14.667 1.00 4.82 313 ILE B C 1
ATOM 4779 O O . ILE B 1 279 ? -4.276 14.018 -15.907 1.00 4.73 313 ILE B O 1
ATOM 4784 N N . MET B 1 280 ? -5.218 13.653 -13.906 1.00 4.46 314 MET B N 1
ATOM 4785 C CA . MET B 1 280 ? -6.475 13.276 -14.529 1.00 4.83 314 MET B CA 1
ATOM 4786 C C . MET B 1 280 ? -7.011 14.401 -15.403 1.00 4.23 314 MET B C 1
ATOM 4787 O O . MET B 1 280 ? -7.566 14.173 -16.476 1.00 4.60 314 MET B O 1
ATOM 4792 N N . ASP B 1 281 ? -6.904 15.639 -14.902 1.00 4.35 315 ASP B N 1
ATOM 4793 C CA . ASP B 1 281 ? -7.459 16.775 -15.636 1.00 4.42 315 ASP B CA 1
ATOM 4794 C C . ASP B 1 281 ? -6.663 17.028 -16.922 1.00 4.20 315 ASP B C 1
ATOM 4795 O O . ASP B 1 281 ? -7.211 17.322 -17.964 1.00 4.79 315 ASP B O 1
ATOM 4800 N N . VAL B 1 282 ? -5.330 16.899 -16.828 1.00 4.21 316 VAL B N 1
ATOM 4801 C CA . VAL B 1 282 ? -4.481 17.041 -18.018 1.00 5.02 316 VAL B CA 1
ATOM 4802 C C . VAL B 1 282 ? -4.858 15.991 -19.037 1.00 4.41 316 VAL B C 1
ATOM 4803 O O . VAL B 1 282 ? -4.991 16.255 -20.238 1.00 5.14 316 VAL B O 1
ATOM 4807 N N . MET B 1 283 ? -5.017 14.743 -18.606 1.00 4.39 317 MET B N 1
ATOM 4808 C CA . MET B 1 283 ? -5.420 13.673 -19.519 1.00 4.60 317 MET B CA 1
ATOM 4809 C C . MET B 1 283 ? -6.761 13.953 -20.179 1.00 4.13 317 MET B C 1
ATOM 4810 O O . MET B 1 283 ? -6.928 13.711 -21.358 1.00 4.49 317 MET B O 1
ATOM 4815 N N . ASP B 1 284 ? -7.726 14.440 -19.372 1.00 4.68 318 ASP B N 1
ATOM 4816 C CA . ASP B 1 284 ? -9.034 14.739 -19.936 1.00 4.61 318 ASP B CA 1
ATOM 4817 C C . ASP B 1 284 ? -8.982 15.868 -20.954 1.00 4.76 318 ASP B C 1
ATOM 4818 O O . ASP B 1 284 ? -9.789 15.898 -21.902 1.00 5.74 318 ASP B O 1
ATOM 4823 N N . ARG B 1 285 ? -8.036 16.805 -20.763 1.00 4.38 319 ARG B N 1
ATOM 4824 C CA . ARG B 1 285 ? -7.807 17.865 -21.758 1.00 4.66 319 ARG B CA 1
ATOM 4825 C C . ARG B 1 285 ? -7.214 17.315 -23.035 1.00 4.62 319 ARG B C 1
ATOM 4826 O O . ARG B 1 285 ? -7.440 17.860 -24.128 1.00 5.43 319 ARG B O 1
ATOM 4834 N N . VAL B 1 286 ? -6.376 16.297 -22.926 1.00 4.48 320 VAL B N 1
ATOM 4835 C CA . VAL B 1 286 ? -5.747 15.670 -24.085 1.00 5.04 320 VAL B CA 1
ATOM 4836 C C . VAL B 1 286 ? -6.743 14.856 -24.870 1.00 5.11 320 VAL B C 1
ATOM 4837 O O . VAL B 1 286 ? -6.744 14.882 -26.117 1.00 6.71 320 VAL B O 1
ATOM 4841 N N . ASN B 1 287 ? -7.622 14.104 -24.177 1.00 4.61 321 ASN B N 1
ATOM 4842 C CA . ASN B 1 287 ? -8.559 13.186 -24.795 1.00 4.46 321 ASN B CA 1
ATOM 4843 C C . ASN B 1 287 ? -9.913 13.361 -24.152 1.00 4.74 321 ASN B C 1
ATOM 4844 O O . ASN B 1 287 ? -10.301 12.548 -23.282 1.00 4.69 321 ASN B O 1
ATOM 4849 N N . PRO B 1 288 ? -10.678 14.363 -24.565 1.00 4.64 322 PRO B N 1
ATOM 4850 C CA . PRO B 1 288 ? -12.015 14.570 -24.008 1.00 5.41 322 PRO B CA 1
ATOM 4851 C C . PRO B 1 288 ? -12.963 13.413 -24.220 1.00 5.58 322 PRO B C 1
ATOM 4852 O O . PRO B 1 288 ? -13.958 13.260 -23.470 1.00 8.22 322 PRO B O 1
ATOM 4856 N N . ASP B 1 289 ? -12.717 12.547 -25.214 1.00 5.10 323 ASP B N 1
ATOM 4857 C CA . ASP B 1 289 ? -13.561 11.383 -25.433 1.00 5.47 323 ASP B CA 1
ATOM 4858 C C . ASP B 1 289 ? -13.380 10.276 -24.422 1.00 5.53 323 ASP B C 1
ATOM 4859 O O . ASP B 1 289 ? -14.200 9.360 -24.323 1.00 6.53 323 ASP B O 1
ATOM 4864 N N . GLY B 1 290 ? -12.270 10.297 -23.674 1.00 5.52 324 GLY B N 1
ATOM 4865 C CA . GLY B 1 290 ? -12.032 9.260 -22.692 1.00 5.95 324 GLY B CA 1
ATOM 4866 C C . GLY B 1 290 ? -12.044 7.858 -23.283 1.00 4.78 324 GLY B C 1
ATOM 4867 O O . GLY B 1 290 ? -11.408 7.633 -24.307 1.00 5.39 324 GLY B O 1
ATOM 4868 N N . MET B 1 291 ? -12.771 6.927 -22.663 1.00 5.26 325 MET B N 1
ATOM 4869 C CA . MET B 1 291 ? -12.835 5.556 -23.156 1.00 5.27 325 MET B CA 1
ATOM 4870 C C . MET B 1 291 ? -13.527 5.411 -24.481 1.00 4.84 325 MET B C 1
ATOM 4871 O O . MET B 1 291 ? -13.333 4.424 -25.198 1.00 6.55 325 MET B O 1
ATOM 4876 N N . ALA B 1 292 ? -14.340 6.420 -24.865 1.00 4.93 326 ALA B N 1
ATOM 4877 C CA . ALA B 1 292 ? -14.983 6.393 -26.177 1.00 5.11 326 ALA B CA 1
ATOM 4878 C C . ALA B 1 292 ? -14.015 6.743 -27.277 1.00 5.19 326 ALA B C 1
ATOM 4879 O O . ALA B 1 292 ? -14.414 6.687 -28.460 1.00 5.98 326 ALA B O 1
ATOM 4881 N N . PHE B 1 293 ? -12.763 7.066 -26.992 1.00 5.24 327 PHE B N 1
ATOM 4882 C CA . PHE B 1 293 ? -11.808 7.444 -28.050 1.00 5.16 327 PHE B CA 1
ATOM 4883 C C . PHE B 1 293 ? -11.635 6.309 -29.047 1.00 5.34 327 PHE B C 1
ATOM 4884 O O . PHE B 1 293 ? -11.623 6.552 -30.270 1.00 5.34 327 PHE B O 1
ATOM 4892 N N . ILE B 1 294 ? -11.471 5.083 -28.625 1.00 5.14 328 ILE B N 1
ATOM 4893 C CA . ILE B 1 294 ? -11.295 3.957 -29.529 1.00 5.40 328 ILE B CA 1
ATOM 4894 C C . ILE B 1 294 ? -12.479 3.881 -30.495 1.00 5.44 328 ILE B C 1
ATOM 4895 O O . ILE B 1 294 ? -12.263 3.943 -31.737 1.00 6.23 328 ILE B O 1
ATOM 4900 N N . PRO B 1 295 ? -13.716 3.728 -30.048 1.00 5.55 329 PRO B N 1
ATOM 4901 C CA . PRO B 1 295 ? -14.813 3.568 -31.051 1.00 6.05 329 PRO B CA 1
ATOM 4902 C C . PRO B 1 295 ? -15.113 4.821 -31.831 1.00 5.81 329 PRO B C 1
ATOM 4903 O O . PRO B 1 295 ? -15.490 4.732 -32.993 1.00 7.94 329 PRO B O 1
ATOM 4907 N N . LEU B 1 296 ? -14.999 6.017 -31.208 1.00 5.96 330 LEU B N 1
ATOM 4908 C CA . LEU B 1 296 ? -15.412 7.221 -31.880 1.00 7.04 330 LEU B CA 1
ATOM 4909 C C . LEU B 1 296 ? -14.367 7.778 -32.856 1.00 6.61 330 LEU B C 1
ATOM 4910 O O . LEU B 1 296 ? -14.720 8.424 -33.837 1.00 8.18 330 LEU B O 1
ATOM 4915 N N . ARG B 1 297 ? -13.092 7.586 -32.534 1.00 6.04 331 ARG B N 1
ATOM 4916 C CA . ARG B 1 297 ? -12.001 8.219 -33.291 1.00 6.51 331 ARG B CA 1
ATOM 4917 C C . ARG B 1 297 ? -11.148 7.210 -34.011 1.00 6.31 331 ARG B C 1
ATOM 4918 O O . ARG B 1 297 ? -10.820 7.352 -35.196 1.00 7.44 331 ARG B O 1
ATOM 4926 N N . VAL B 1 298 ? -10.678 6.181 -33.303 1.00 6.05 332 VAL B N 1
ATOM 4927 C CA . VAL B 1 298 ? -9.700 5.278 -33.893 1.00 5.35 332 VAL B CA 1
ATOM 4928 C C . VAL B 1 298 ? -10.332 4.388 -34.955 1.00 5.72 332 VAL B C 1
ATOM 4929 O O . VAL B 1 298 ? -9.758 4.183 -36.020 1.00 6.18 332 VAL B O 1
ATOM 4933 N N . ILE B 1 299 ? -11.521 3.837 -34.692 1.00 6.27 333 ILE B N 1
ATOM 4934 C CA . ILE B 1 299 ? -12.152 2.954 -35.674 1.00 6.99 333 ILE B CA 1
ATOM 4935 C C . ILE B 1 299 ? -12.449 3.724 -36.968 1.00 6.89 333 ILE B C 1
ATOM 4936 O O . ILE B 1 299 ? -12.073 3.268 -38.042 1.00 7.76 333 ILE B O 1
ATOM 4941 N N . PRO B 1 300 ? -13.089 4.882 -36.908 1.00 7.43 334 PRO B N 1
ATOM 4942 C CA . PRO B 1 300 ? -13.286 5.598 -38.166 1.00 8.35 334 PRO B CA 1
ATOM 4943 C C . PRO B 1 300 ? -12.002 6.000 -38.863 1.00 7.54 334 PRO B C 1
ATOM 4944 O O . PRO B 1 300 ? -11.951 5.963 -40.090 1.00 8.57 334 PRO B O 1
ATOM 4948 N N . PHE B 1 301 ? -10.963 6.339 -38.109 1.00 6.70 335 PHE B N 1
ATOM 4949 C CA . PHE B 1 301 ? -9.670 6.677 -38.720 1.00 6.67 335 PHE B CA 1
ATOM 4950 C C . PHE B 1 301 ? -9.124 5.492 -39.485 1.00 6.47 335 PHE B C 1
ATOM 4951 O O . PHE B 1 301 ? -8.666 5.644 -40.633 1.00 7.42 335 PHE B O 1
ATOM 4959 N N . LEU B 1 302 ? -9.152 4.288 -38.891 1.00 6.08 336 LEU B N 1
ATOM 4960 C CA . LEU B 1 302 ? -8.638 3.117 -39.587 1.00 6.07 336 LEU B CA 1
ATOM 4961 C C . LEU B 1 302 ? -9.499 2.745 -40.796 1.00 6.68 336 LEU B C 1
ATOM 4962 O O . LEU B 1 302 ? -8.965 2.326 -41.813 1.00 7.36 336 LEU B O 1
ATOM 4967 N N . ARG B 1 303 ? -10.829 2.912 -40.702 1.00 7.47 337 ARG B N 1
ATOM 4968 C CA . ARG B 1 303 ? -11.667 2.756 -41.883 1.00 8.13 337 ARG B CA 1
ATOM 4969 C C . ARG B 1 303 ? -11.289 3.707 -43.003 1.00 8.77 337 ARG B C 1
ATOM 4970 O O . ARG B 1 303 ? -11.249 3.286 -44.175 1.00 10.19 337 ARG B O 1
ATOM 4978 N N . GLU B 1 304 ? -10.987 4.944 -42.675 1.00 8.58 338 GLU B N 1
ATOM 4979 C CA . GLU B 1 304 ? -10.589 5.934 -43.696 1.00 10.18 338 GLU B CA 1
ATOM 4980 C C . GLU B 1 304 ? -9.274 5.514 -44.348 1.00 10.98 338 GLU B C 1
ATOM 4981 O O . GLU B 1 304 ? -9.005 5.808 -45.511 1.00 13.37 338 GLU B O 1
ATOM 4987 N N . LYS B 1 305 ? -8.411 4.795 -43.617 1.00 9.11 339 LYS B N 1
ATOM 4988 C CA . LYS B 1 305 ? -7.141 4.290 -44.122 1.00 10.17 339 LYS B CA 1
ATOM 4989 C C . LYS B 1 305 ? -7.280 2.982 -44.897 1.00 13.08 339 LYS B C 1
ATOM 4990 O O . LYS B 1 305 ? -6.283 2.407 -45.313 1.00 19.42 339 LYS B O 1
ATOM 4996 N N . GLY B 1 306 ? -8.499 2.514 -45.045 1.00 10.69 340 GLY B N 1
ATOM 4997 C CA . GLY B 1 306 ? -8.769 1.346 -45.838 1.00 13.28 340 GLY B CA 1
ATOM 4998 C C . GLY B 1 306 ? -8.987 0.060 -45.109 1.00 9.63 340 GLY B C 1
ATOM 4999 O O . GLY B 1 306 ? -9.137 -1.002 -45.757 1.00 13.58 340 GLY B O 1
ATOM 5000 N N . VAL B 1 307 ? -8.970 0.044 -43.779 1.00 8.45 341 VAL B N 1
ATOM 5001 C CA . VAL B 1 307 ? -9.235 -1.207 -43.035 1.00 7.60 341 VAL B CA 1
ATOM 5002 C C . VAL B 1 307 ? -10.708 -1.536 -43.056 1.00 7.52 341 VAL B C 1
ATOM 5003 O O . VAL B 1 307 ? -11.529 -0.693 -42.673 1.00 8.11 341 VAL B O 1
ATOM 5007 N N . PRO B 1 308 ? -11.117 -2.746 -43.483 1.00 8.32 342 PRO B N 1
ATOM 5008 C CA . PRO B 1 308 ? -12.552 -3.089 -43.422 1.00 7.79 342 PRO B CA 1
ATOM 5009 C C . PRO B 1 308 ? -13.109 -3.062 -42.019 1.00 6.47 342 PRO B C 1
ATOM 5010 O O . PRO B 1 308 ? -12.467 -3.484 -41.058 1.00 7.13 342 PRO B O 1
ATOM 5014 N N . GLN B 1 309 ? -14.363 -2.624 -41.916 1.00 8.06 343 GLN B N 1
ATOM 5015 C CA . GLN B 1 309 ? -15.048 -2.665 -40.619 1.00 7.57 343 GLN B CA 1
ATOM 5016 C C . GLN B 1 309 ? -15.034 -4.054 -40.055 1.00 6.82 343 GLN B C 1
ATOM 5017 O O . GLN B 1 309 ? -14.911 -4.206 -38.833 1.00 7.83 343 GLN B O 1
ATOM 5023 N N . GLU B 1 310 ? -15.145 -5.101 -40.900 1.00 6.86 344 GLU B N 1
ATOM 5024 C CA . GLU B 1 310 ? -15.143 -6.441 -40.378 1.00 6.29 344 GLU B CA 1
ATOM 5025 C C . GLU B 1 310 ? -13.865 -6.853 -39.674 1.00 6.31 344 GLU B C 1
ATOM 5026 O O . GLU B 1 310 ? -13.876 -7.600 -38.691 1.00 6.75 344 GLU B O 1
ATOM 5032 N N . THR B 1 311 ? -12.762 -6.343 -40.171 1.00 6.20 345 THR B N 1
ATOM 5033 C CA . THR B 1 311 ? -11.470 -6.579 -39.477 1.00 6.00 345 THR B CA 1
ATOM 5034 C C . THR B 1 311 ? -11.436 -5.899 -38.116 1.00 5.24 345 THR B C 1
ATOM 5035 O O . THR B 1 311 ? -10.957 -6.452 -37.134 1.00 5.91 345 THR B O 1
ATOM 5039 N N . LEU B 1 312 ? -11.939 -4.669 -38.076 1.00 5.58 346 LEU B N 1
ATOM 5040 C CA . LEU B 1 312 ? -12.001 -3.910 -36.841 1.00 6.12 346 LEU B CA 1
ATOM 5041 C C . LEU B 1 312 ? -12.936 -4.525 -35.823 1.00 6.15 346 LEU B C 1
ATOM 5042 O O . LEU B 1 312 ? -12.623 -4.494 -34.630 1.00 6.67 346 LEU B O 1
ATOM 5047 N N . ALA B 1 313 ? -14.045 -5.113 -36.254 1.00 6.61 347 ALA B N 1
ATOM 5048 C CA . ALA B 1 313 ? -14.905 -5.841 -35.359 1.00 6.69 347 ALA B CA 1
ATOM 5049 C C . ALA B 1 313 ? -14.215 -7.082 -34.830 1.00 6.62 347 ALA B C 1
ATOM 5050 O O . ALA B 1 313 ? -14.357 -7.465 -33.678 1.00 7.36 347 ALA B O 1
ATOM 5052 N N . GLY B 1 314 ? -13.427 -7.743 -35.688 1.00 6.57 348 GLY B N 1
ATOM 5053 C CA . GLY B 1 314 ? -12.645 -8.875 -35.195 1.00 6.94 348 GLY B CA 1
ATOM 5054 C C . GLY B 1 314 ? -11.718 -8.484 -34.065 1.00 6.10 348 GLY B C 1
ATOM 5055 O O . GLY B 1 314 ? -11.552 -9.176 -33.081 1.00 7.35 348 GLY B O 1
ATOM 5056 N N . ILE B 1 315 ? -11.074 -7.315 -34.242 1.00 5.17 349 ILE B N 1
ATOM 5057 C CA . ILE B 1 315 ? -10.129 -6.862 -33.245 1.00 5.31 349 ILE B CA 1
ATOM 5058 C C . ILE B 1 315 ? -10.814 -6.488 -31.934 1.00 5.25 349 ILE B C 1
ATOM 5059 O O . ILE B 1 315 ? -10.259 -6.763 -30.843 1.00 6.31 349 ILE B O 1
ATOM 5064 N N . THR B 1 316 ? -11.941 -5.810 -32.005 1.00 5.18 350 THR B N 1
ATOM 5065 C CA . THR B 1 316 ? -12.600 -5.231 -30.837 1.00 5.08 350 THR B CA 1
ATOM 5066 C C . THR B 1 316 ? -13.644 -6.145 -30.179 1.00 5.35 350 THR B C 1
ATOM 5067 O O . THR B 1 316 ? -14.051 -5.842 -29.061 1.00 5.64 350 THR B O 1
ATOM 5071 N N . VAL B 1 317 ? -14.049 -7.197 -30.862 1.00 5.36 351 VAL B N 1
ATOM 5072 C CA . VAL B 1 317 ? -15.083 -8.112 -30.368 1.00 5.67 351 VAL B CA 1
ATOM 5073 C C . VAL B 1 317 ? -14.526 -9.541 -30.277 1.00 5.79 351 VAL B C 1
ATOM 5074 O O . VAL B 1 317 ? -14.452 -10.185 -29.213 1.00 6.10 351 VAL B O 1
ATOM 5078 N N . THR B 1 318 ? -14.076 -10.082 -31.399 1.00 5.38 352 THR B N 1
ATOM 5079 C CA . THR B 1 318 ? -13.703 -11.468 -31.484 1.00 5.90 352 THR B CA 1
ATOM 5080 C C . THR B 1 318 ? -12.422 -11.748 -30.682 1.00 5.28 352 THR B C 1
ATOM 5081 O O . THR B 1 318 ? -12.342 -12.722 -29.919 1.00 6.61 352 THR B O 1
ATOM 5085 N N . ASN B 1 319 ? -11.393 -10.942 -30.870 1.00 5.13 353 ASN B N 1
ATOM 5086 C CA . ASN B 1 319 ? -10.135 -11.181 -30.214 1.00 4.75 353 ASN B CA 1
ATOM 5087 C C . ASN B 1 319 ? -10.261 -11.069 -28.704 1.00 5.09 353 ASN B C 1
ATOM 5088 O O . ASN B 1 319 ? -9.745 -11.950 -28.000 1.00 4.93 353 ASN B O 1
ATOM 5093 N N . PRO B 1 320 ? -10.950 -10.060 -28.148 1.00 4.78 354 PRO B N 1
ATOM 5094 C CA . PRO B 1 320 ? -11.067 -10.031 -26.684 1.00 5.39 354 PRO B CA 1
ATOM 5095 C C . PRO B 1 320 ? -11.786 -11.230 -26.136 1.00 4.91 354 PRO B C 1
ATOM 5096 O O . PRO B 1 320 ? -11.407 -11.724 -25.058 1.00 5.71 354 PRO B O 1
ATOM 5100 N N . ALA B 1 321 ? -12.822 -11.722 -26.800 1.00 5.73 355 ALA B N 1
ATOM 5101 C CA . ALA B 1 321 ? -13.542 -12.913 -26.302 1.00 7.34 355 ALA B CA 1
ATOM 5102 C C . ALA B 1 321 ? -12.672 -14.140 -26.290 1.00 6.94 355 ALA B C 1
ATOM 5103 O O . ALA B 1 321 ? -12.701 -14.947 -25.373 1.00 8.09 355 ALA B O 1
ATOM 5105 N N . ARG B 1 322 ? -11.899 -14.319 -27.361 1.00 6.97 356 ARG B N 1
ATOM 5106 C CA . ARG B 1 322 ? -10.971 -15.465 -27.451 1.00 7.52 356 ARG B CA 1
ATOM 5107 C C . ARG B 1 322 ? -9.889 -15.345 -26.384 1.00 7.27 356 ARG B C 1
ATOM 5108 O O . ARG B 1 322 ? -9.403 -16.344 -25.884 1.00 12.50 356 ARG B O 1
ATOM 5116 N N . PHE B 1 323 ? -9.474 -14.124 -26.098 1.00 5.75 357 PHE B N 1
ATOM 5117 C CA . PHE B 1 323 ? -8.450 -13.908 -25.065 1.00 5.16 357 PHE B CA 1
ATOM 5118 C C . PHE B 1 323 ? -9.000 -14.214 -23.662 1.00 4.70 357 PHE B C 1
ATOM 5119 O O . PHE B 1 323 ? -8.346 -14.893 -22.880 1.00 5.24 357 PHE B O 1
ATOM 5127 N N . LEU B 1 324 ? -10.188 -13.687 -23.364 1.00 4.85 358 LEU B N 1
ATOM 5128 C CA . LEU B 1 324 ? -10.731 -13.781 -22.008 1.00 4.69 358 LEU B CA 1
ATOM 5129 C C . LEU B 1 324 ? -11.342 -15.124 -21.689 1.00 5.23 358 LEU B C 1
ATOM 5130 O O . LEU B 1 324 ? -11.339 -15.511 -20.508 1.00 6.59 358 LEU B O 1
ATOM 5135 N N . SER B 1 325 ? -11.966 -15.795 -22.644 1.00 5.43 359 SER B N 1
ATOM 5136 C CA . SER B 1 325 ? -12.683 -17.023 -22.273 1.00 6.28 359 SER B CA 1
ATOM 5137 C C . SER B 1 325 ? -11.711 -18.063 -21.735 1.00 5.31 359 SER B C 1
ATOM 5138 O O . SER B 1 325 ? -10.716 -18.383 -22.428 1.00 6.58 359 SER B O 1
ATOM 5141 N N . PRO B 1 326 ? -11.893 -18.602 -20.543 1.00 5.85 360 PRO B N 1
ATOM 5142 C CA . PRO B 1 326 ? -10.814 -19.416 -19.963 1.00 5.79 360 PRO B CA 1
ATOM 5143 C C . PRO B 1 326 ? -10.489 -20.647 -20.775 1.00 5.65 360 PRO B C 1
ATOM 5144 O O . PRO B 1 326 ? -11.330 -21.408 -21.200 1.00 6.76 360 PRO B O 1
ATOM 5148 N N . THR B 1 327 ? -9.170 -20.883 -20.881 1.00 5.46 361 THR B N 1
ATOM 5149 C CA . THR B 1 327 ? -8.585 -22.007 -21.600 1.00 5.29 361 THR B CA 1
ATOM 5150 C C . THR B 1 327 ? -7.092 -22.053 -21.292 1.00 4.85 361 THR B C 1
ATOM 5151 O O . THR B 1 327 ? -6.526 -21.019 -20.930 1.00 5.27 361 THR B O 1
ATOM 5155 N N . LEU B 1 328 ? -6.463 -23.200 -21.471 1.00 5.31 362 LEU B N 1
ATOM 5156 C CA . LEU B 1 328 ? -5.004 -23.258 -21.412 1.00 5.20 362 LEU B CA 1
ATOM 5157 C C . LEU B 1 328 ? -4.366 -23.045 -22.776 1.00 5.16 362 LEU B C 1
ATOM 5158 O O . LEU B 1 328 ? -3.134 -22.870 -22.847 1.00 6.23 362 LEU B O 1
ATOM 5163 N N . ARG B 1 329 ? -5.135 -23.054 -23.853 1.00 5.18 363 ARG B N 1
ATOM 5164 C CA . ARG B 1 329 ? -4.563 -22.887 -25.196 1.00 6.21 363 ARG B CA 1
ATOM 5165 C C . ARG B 1 329 ? -5.666 -22.457 -26.125 1.00 6.20 363 ARG B C 1
ATOM 5166 O O . ARG B 1 329 ? -6.608 -23.249 -26.390 1.00 7.78 363 ARG B O 1
ATOM 5174 N N . ALA B 1 330 ? -5.624 -21.231 -26.586 1.00 7.64 364 ALA B N 1
ATOM 5175 C CA . ALA B 1 330 ? -6.719 -20.668 -27.394 1.00 10.55 364 ALA B CA 1
ATOM 5176 C C . ALA B 1 330 ? -6.373 -20.957 -28.841 1.00 17.92 364 ALA B C 1
#

B-factor: mean 9.99, std 7.42, range [3.08, 72.23]

CATH classification: 3.20.20.140

Secondary structure (P-SEA, 3-state):
cccccccccccccccccccccccccccccccccccccccccaaaaaaaaaaaaaaaaaacccbbbccccccccccaaaaaaaaaaacbbbbbbbccccccccccccccaaaaaaaaaaacccccccccbbbcccccccccccaaaaaaaaaaaaaaaaccbbbbbcccccccaaaaaaaaaaaaccccccccccccccccaaaaaaaaaaabbbbbcccccccccccccaaaaaaacccccaaaaaaaaaaaaaacccccbbbbccccccccccccaaaaaaaaacccccccccccaaaaaaaacccaaaaaaaacaaaaaaccccccc/cccccccccccccccccccccccccccccccccccccccccaaaaaaaaaaaaaaaaaacccbbbccccccccccaaaaaaaaaaacbbbbbbbccccccccccccccaaaaaaaaaaacccccccccbbbcccccccccccaaaaaaaaaaaaaaaaccbbbbbcccccccaaaaaaaaaaaaccccccccccccccccaaaaaaaaaaabbbbbcccccccccccccaaaaaaacccccaaaaaaaaaaaaaacccccbbbbccccccccccccaaaaaaaaacccccccccccaaaaaaaacccaaaaaaaacaaaaaaccccccc